Protein AF-0000000079688315 (afdb_homodimer)

Foldseek 3Di:
DDPPPQPPPPDPDDPDPPCRVVCPDQFADEDEPVQVCVQQVNVDPVQFDDQDPQATWGWGAGPVRAIKIKGWGDQVDPQNVVLVCLQSNQQSVDDDPQAWHWRHWYADPVGIIMTITRDADLAFLLCQQAVDDLVSHDAPVLLLQQLLSVLVVLLCQQPVDPHRHAQLADARNQWGQHPVSHTHGHRRHCQAFPPPPDDPPDTDGDYDPLLAALVCVVPVDDDSLSRLLNSLSRLLCSQQSDHQDDPPDPGSLVVQVVCVVVVNNLVSGHPSNVVVDPDDSVRSVLSNVLSNQSNPNDSVSHDGSVVVSVSSPPPPDPNPPPVVVRND/DDPPPQPPPPDPDDDDPPCRVVCPDQFADEDEPVQVCVQQVNVDPVQFDDQDPQATWGWGAGPVRAIKIKGWGDVVDPQNVVLVCLQSNQQSPDDDPQAWHWRHWYADPVGIIMTITHDAVLAFQLCQQAVDDLVSHDAPVLLLQQLLSVLVVLLCQCPVDPDRHAQLADARNQWGQHPVSHTHGHRRHCQAQPPPPDDPPDTDGDYDPLLAALVCVVPVDDDSLSRLLNSLSRLLCSQQSDHQDDPPDHGSLVVQVVCVVVVNNLVSGHPSNVVVDPDDSVRSVLSNVLSNQSNPNDSVSHDGSVVVSVSSPPPPDPNVPPVVVRSD

pLDDT: mean 81.18, std 21.32, range [20.34, 98.88]

Solvent-accessible surface area (backbone atoms only — not comparable to full-atom values): 35180 Å² total; per-residue (Å²): 137,79,77,76,74,75,71,79,71,82,76,85,74,79,92,68,80,75,67,53,69,69,57,70,76,54,49,42,50,75,46,59,46,67,57,52,34,58,23,22,60,66,68,34,78,88,28,54,75,46,51,43,76,57,34,46,26,27,43,26,40,41,95,86,65,48,60,26,29,35,36,41,27,46,54,60,19,32,60,26,51,51,35,48,50,39,32,36,61,47,36,39,72,54,84,50,93,21,39,53,48,52,63,24,30,33,57,45,95,85,58,34,40,32,41,32,28,58,48,45,75,61,38,33,43,36,47,27,59,68,68,49,54,78,88,60,36,64,48,55,61,53,49,53,48,35,52,52,30,45,44,50,35,51,31,38,34,52,62,65,48,96,53,72,46,75,48,58,46,59,41,46,74,29,26,30,17,31,87,84,67,48,29,18,43,46,69,42,36,60,48,37,45,48,61,28,77,37,86,55,90,55,40,29,36,38,42,46,53,60,48,65,36,59,56,34,60,66,68,30,54,79,49,72,52,40,42,35,20,12,46,10,47,36,41,44,25,67,54,30,53,44,64,44,63,44,92,96,48,72,40,41,67,60,50,50,50,54,28,49,76,68,72,40,49,55,74,49,43,24,69,83,46,69,83,68,52,84,70,49,64,67,57,49,35,50,48,49,50,50,13,49,42,26,42,40,76,51,61,88,75,30,67,53,50,67,55,48,49,49,61,69,60,60,55,90,58,92,60,76,67,57,65,59,52,72,76,98,136,80,74,75,75,76,72,81,71,81,74,86,74,80,93,72,83,77,71,54,70,69,58,70,77,50,47,42,51,74,45,61,46,66,56,53,34,57,23,22,60,65,70,33,76,90,29,54,76,44,51,43,79,57,33,46,25,27,45,25,40,42,97,85,64,47,60,26,29,36,35,41,30,47,56,58,20,32,60,28,53,50,34,49,49,40,33,36,63,47,36,38,72,55,83,50,92,20,39,53,49,51,62,24,32,30,57,45,94,85,58,32,40,33,41,32,26,60,47,45,76,62,38,33,44,37,48,27,59,69,67,50,55,79,88,64,35,65,50,53,63,55,48,52,48,34,52,52,30,46,42,51,35,51,31,37,33,52,63,66,45,97,53,74,47,75,48,59,44,59,42,45,74,29,26,31,17,31,87,84,67,48,28,18,44,43,70,41,36,60,49,36,46,48,62,28,78,38,84,54,89,55,41,28,35,36,44,45,52,60,49,66,37,58,57,32,60,65,67,33,53,79,49,71,53,42,42,34,20,12,47,10,48,34,42,44,26,64,52,30,53,42,66,42,63,43,91,97,49,72,39,41,69,58,48,51,50,52,27,48,77,67,73,40,48,53,74,50,45,24,70,83,48,68,81,70,51,82,69,50,64,67,58,47,36,51,48,47,49,49,11,49,44,25,43,38,74,50,60,88,73,30,66,54,49,67,56,50,49,50,61,68,60,56,51,89,56,93,60,76,67,57,65,60,56,71,76,102

Organism: Gossypium tomentosum (NCBI:txid34277)

InterPro domains:
  IPR000719 Protein kinase domain [PF00069] (44-310)
  IPR000719 Protein kinase domain [PS50011] (43-319)
  IPR000719 Protein kinase domain [SM00220] (43-312)
  IPR008271 Serine/threonine-protein kinase, active site [PS00108] (165-177)
  IPR011009 Protein kinase-like domain superfamily [SSF56112] (17-314)
  IPR017441 Protein kinase, ATP binding site [PS00107] (49-72)
  IPR050528 L-type Lectin-Domain Containing Receptor Kinases [PTHR27007] (8-314)

Radius of gyration: 26.97 Å; Cα contacts (8 Å, |Δi|>4): 1183; chains: 2; bounding box: 69×73×56 Å

Nearest PDB structures (foldseek):
  8peh-assembly3_A  TM=8.892E-01  e=2.165E-27  Lotus japonicus
  5lpz-assembly1_A  TM=9.084E-01  e=1.172E-26  Arabidopsis thaliana
  5lpy-assembly1_A  TM=9.080E-01  e=3.416E-26  Arabidopsis thaliana
  3tl8-assembly2_D  TM=8.824E-01  e=3.052E-26  Arabidopsis thaliana
  3ulz-assembly1_A  TM=8.677E-01  e=8.039E-24  Arabidopsis thaliana

Structure (mmCIF, N/CA/C/O backbone):
data_AF-0000000079688315-model_v1
#
loop_
_entity.id
_entity.type
_entity.pdbx_description
1 polymer 'non-specific serine/threonine protein kinase'
#
loop_
_atom_site.group_PDB
_atom_site.id
_atom_site.type_symbol
_atom_site.label_atom_id
_atom_site.label_alt_id
_atom_site.label_comp_id
_atom_site.label_asym_id
_atom_site.label_entity_id
_atom_site.label_seq_id
_atom_site.pdbx_PDB_ins_code
_atom_site.Cartn_x
_atom_site.Cartn_y
_atom_site.Cartn_z
_atom_site.occupancy
_atom_site.B_iso_or_equiv
_atom_site.auth_seq_id
_atom_site.auth_comp_id
_atom_site.auth_asym_id
_atom_site.auth_atom_id
_atom_site.pdbx_PDB_model_num
ATOM 1 N N . MET A 1 1 ? -4.309 7.539 -23.984 1 20.34 1 MET A N 1
ATOM 2 C CA . MET A 1 1 ? -4.891 6.637 -22.984 1 20.34 1 MET A CA 1
ATOM 3 C C . MET A 1 1 ? -6.199 7.203 -22.438 1 20.34 1 MET A C 1
ATOM 5 O O . MET A 1 1 ? -6.195 8.188 -21.703 1 20.34 1 MET A O 1
ATOM 9 N N . TYR A 1 2 ? -7.273 7.105 -23.266 1 23.89 2 TYR A N 1
ATOM 10 C CA . TYR A 1 2 ? -8.617 7.664 -23.344 1 23.89 2 TYR A CA 1
ATOM 11 C C . TYR A 1 2 ? -9.43 7.293 -22.109 1 23.89 2 TYR A C 1
ATOM 13 O O . TYR A 1 2 ? -9.625 6.109 -21.812 1 23.89 2 TYR A O 1
ATOM 21 N N . PHE A 1 3 ? -9.242 8.055 -21.109 1 25.66 3 PHE A N 1
ATOM 22 C CA . PHE A 1 3 ? -10.164 8.016 -19.969 1 25.66 3 PHE A CA 1
ATOM 23 C C . PHE A 1 3 ? -11.609 7.996 -20.453 1 25.66 3 PHE A C 1
ATOM 25 O O . PHE A 1 3 ? -12.102 8.984 -21.016 1 25.66 3 PHE A O 1
ATOM 32 N N . LEU A 1 4 ? -12.094 6.895 -21 1 26.78 4 LEU A N 1
ATOM 33 C CA . LEU A 1 4 ? -13.5 6.73 -21.344 1 26.78 4 LEU A CA 1
ATOM 34 C C . LEU A 1 4 ? -14.398 7.227 -20.219 1 26.78 4 LEU A C 1
ATOM 36 O O . LEU A 1 4 ? -14.352 6.699 -19.094 1 26.78 4 LEU A O 1
ATOM 40 N N . LEU A 1 5 ? -14.617 8.492 -20.172 1 26.92 5 LEU A N 1
ATOM 41 C CA . LEU A 1 5 ? -15.695 9.188 -19.484 1 26.92 5 LEU A CA 1
ATOM 42 C C . LEU A 1 5 ? -17 8.406 -19.609 1 26.92 5 LEU A C 1
ATOM 44 O O . LEU A 1 5 ? -17.609 8.375 -20.672 1 26.92 5 LEU A O 1
ATOM 48 N N . VAL A 1 6 ? -17.031 7.281 -19.078 1 30.03 6 VAL A N 1
ATOM 49 C CA . VAL A 1 6 ? -18.328 6.617 -19 1 30.03 6 VAL A CA 1
ATOM 50 C C . VAL A 1 6 ? -19.344 7.543 -18.344 1 30.03 6 VAL A C 1
ATOM 52 O O . VAL A 1 6 ? -19.25 7.832 -17.141 1 30.03 6 VAL A O 1
ATOM 55 N N . ARG A 1 7 ? -19.734 8.609 -19.016 1 27.75 7 ARG A N 1
ATOM 56 C CA . ARG A 1 7 ? -20.938 9.375 -18.703 1 27.75 7 ARG A CA 1
ATOM 57 C C . ARG A 1 7 ? -22.109 8.445 -18.375 1 27.75 7 ARG A C 1
ATOM 59 O O . ARG A 1 7 ? -22.516 7.633 -19.219 1 27.75 7 ARG A O 1
ATOM 66 N N . PHE A 1 8 ? -22.328 8.203 -17.172 1 29.23 8 PHE A N 1
ATOM 67 C CA . PHE A 1 8 ? -23.562 7.641 -16.641 1 29.23 8 PHE A CA 1
ATOM 68 C C . PHE A 1 8 ? -24.766 8.445 -17.109 1 29.23 8 PHE A C 1
ATOM 70 O O . PHE A 1 8 ? -25.031 9.531 -16.609 1 29.23 8 PHE A O 1
ATOM 77 N N . ARG A 1 9 ? -25.047 8.617 -18.359 1 29.45 9 ARG A N 1
ATOM 78 C CA . ARG A 1 9 ? -26.328 9.219 -18.766 1 29.45 9 ARG A CA 1
ATOM 79 C C . ARG A 1 9 ? -27.5 8.453 -18.156 1 29.45 9 ARG A C 1
ATOM 81 O O . ARG A 1 9 ? -27.719 7.289 -18.484 1 29.45 9 ARG A O 1
ATOM 88 N N . ARG A 1 10 ? -27.969 8.797 -17 1 30.11 10 ARG A N 1
ATOM 89 C CA . ARG A 1 10 ? -29.297 8.461 -16.484 1 30.11 10 ARG A CA 1
ATOM 90 C C . ARG A 1 10 ? -30.375 8.828 -17.5 1 30.11 10 ARG A C 1
ATOM 92 O O . ARG A 1 10 ? -30.719 10 -17.656 1 30.11 10 ARG A O 1
ATOM 99 N N . LYS A 1 11 ? -30.516 8.188 -18.719 1 28.5 11 LYS A N 1
ATOM 100 C CA . LYS A 1 11 ? -31.781 8.406 -19.406 1 28.5 11 LYS A CA 1
ATOM 101 C C . LYS A 1 11 ? -32.969 7.992 -18.547 1 28.5 11 LYS A C 1
ATOM 103 O O . LYS A 1 11 ? -32.906 6.973 -17.859 1 28.5 11 LYS A O 1
ATOM 108 N N . ARG A 1 12 ? -34.094 8.711 -18.406 1 27.62 12 ARG A N 1
ATOM 109 C CA . ARG A 1 12 ? -35.469 8.844 -17.859 1 27.62 12 ARG A CA 1
ATOM 110 C C . ARG A 1 12 ? -36.25 7.574 -18.094 1 27.62 12 ARG A C 1
ATOM 112 O O . ARG A 1 12 ? -37.375 7.422 -17.547 1 27.62 12 ARG A O 1
ATOM 119 N N . ASN A 1 13 ? -36.312 6.883 -19.297 1 28.12 13 ASN A N 1
ATOM 120 C CA . ASN A 1 13 ? -37.531 6.152 -19.578 1 28.12 13 ASN A CA 1
ATOM 121 C C . ASN A 1 13 ? -37.625 4.867 -18.766 1 28.12 13 ASN A C 1
ATOM 123 O O . ASN A 1 13 ? -36.625 4.414 -18.203 1 28.12 13 ASN A O 1
ATOM 127 N N . GLY A 1 14 ? -38.531 3.74 -19.188 1 29.08 14 GLY A N 1
ATOM 128 C CA . GLY A 1 14 ? -39.156 2.57 -18.594 1 29.08 14 GLY A CA 1
ATOM 129 C C . GLY A 1 14 ? -38.188 1.625 -17.938 1 29.08 14 GLY A C 1
ATOM 130 O O . GLY A 1 14 ? -36.969 1.845 -18 1 29.08 14 GLY A O 1
ATOM 131 N N . LYS A 1 15 ? -38.719 0.256 -17.516 1 32.41 15 LYS A N 1
ATOM 132 C CA . LYS A 1 15 ? -38.188 -0.926 -16.828 1 32.41 15 LYS A CA 1
ATOM 133 C C . LYS A 1 15 ? -36.875 -1.407 -17.484 1 32.41 15 LYS A C 1
ATOM 135 O O . LYS A 1 15 ? -36.438 -2.535 -17.25 1 32.41 15 LYS A O 1
ATOM 140 N N . LYS A 1 16 ? -36.5 -1.011 -18.688 1 31.39 16 LYS A N 1
ATOM 141 C CA . LYS A 1 16 ? -35.469 -1.646 -19.484 1 31.39 16 LYS A CA 1
ATOM 142 C C . LYS A 1 16 ? -34.125 -1.678 -18.719 1 31.39 16 LYS A C 1
ATOM 144 O O . LYS A 1 16 ? -33.781 -0.715 -18.031 1 31.39 16 LYS A O 1
ATOM 149 N N . ASP A 1 17 ? -33.5 -2.973 -18.625 1 34.72 17 ASP A N 1
ATOM 150 C CA . ASP A 1 17 ? -32.188 -3.445 -18.188 1 34.72 17 ASP A CA 1
ATOM 151 C C . ASP A 1 17 ? -31.078 -2.459 -18.578 1 34.72 17 ASP A C 1
ATOM 153 O O . ASP A 1 17 ? -30.812 -2.252 -19.75 1 34.72 17 ASP A O 1
ATOM 157 N N . ASP A 1 18 ? -31.031 -1.349 -18.109 1 35.53 18 ASP A N 1
ATOM 158 C CA . ASP A 1 18 ? -30 -0.353 -18.375 1 35.53 18 ASP A CA 1
ATOM 159 C C . ASP A 1 18 ? -28.625 -1.004 -18.469 1 35.53 18 ASP A C 1
ATOM 161 O O . ASP A 1 18 ? -28.062 -1.441 -17.453 1 35.53 18 ASP A O 1
ATOM 165 N N . ILE A 1 19 ? -28.391 -1.818 -19.547 1 39.5 19 ILE A N 1
ATOM 166 C CA . ILE A 1 19 ? -27.062 -2.248 -19.969 1 39.5 19 ILE A CA 1
ATOM 167 C C . ILE A 1 19 ? -26.062 -1.095 -19.828 1 39.5 19 ILE A C 1
ATOM 169 O O . ILE A 1 19 ? -26.219 -0.055 -20.469 1 39.5 19 ILE A O 1
ATOM 173 N N . GLU A 1 20 ? -25.547 -1.007 -18.797 1 40.34 20 GLU A N 1
ATOM 174 C CA . GLU A 1 20 ? -24.484 -0.022 -18.641 1 40.34 20 GLU A CA 1
ATOM 175 C C . GLU A 1 20 ? -23.484 -0.105 -19.797 1 40.34 20 GLU A C 1
ATOM 177 O O . GLU A 1 20 ? -23.312 -1.171 -20.391 1 40.34 20 GLU A O 1
ATOM 182 N N . THR A 1 21 ? -23.297 0.888 -20.547 1 40.53 21 THR A N 1
ATOM 183 C CA . THR A 1 21 ? -22.453 1.051 -21.719 1 40.53 21 THR A CA 1
ATOM 184 C C . THR A 1 21 ? -21.234 0.118 -21.656 1 40.53 21 THR A C 1
ATOM 186 O O . THR A 1 21 ? -20.797 -0.398 -22.672 1 40.53 21 THR A O 1
ATOM 189 N N . TRP A 1 22 ? -20.703 -0.059 -20.594 1 40.09 22 TRP A N 1
ATOM 190 C CA . TRP A 1 22 ? -19.547 -0.942 -20.578 1 40.09 22 TRP A CA 1
ATOM 191 C C . TRP A 1 22 ? -19.938 -2.363 -20.969 1 40.09 22 TRP A C 1
ATOM 193 O O . TRP A 1 22 ? -19.094 -3.137 -21.438 1 40.09 22 TRP A O 1
ATOM 203 N N . GLU A 1 23 ? -21.156 -2.734 -20.844 1 47.44 23 GLU A N 1
ATOM 204 C CA . GLU A 1 23 ? -21.625 -4.066 -21.219 1 47.44 23 GLU A CA 1
ATOM 205 C C . GLU A 1 23 ? -21.484 -4.309 -22.719 1 47.44 23 GLU A C 1
ATOM 207 O O . GLU A 1 23 ? -21.312 -5.445 -23.156 1 47.44 23 GLU A O 1
ATOM 212 N N . LEU A 1 24 ? -21.516 -3.361 -23.484 1 44.25 24 LEU A N 1
ATOM 213 C CA . LEU A 1 24 ? -21.594 -3.543 -24.938 1 44.25 24 LEU A CA 1
ATOM 214 C C . LEU A 1 24 ? -20.219 -3.775 -25.531 1 44.25 24 LEU A C 1
ATOM 216 O O . LEU A 1 24 ? -20.078 -4.531 -26.5 1 44.25 24 LEU A O 1
ATOM 220 N N . GLU A 1 25 ? -19.375 -3.039 -25.234 1 43.59 25 GLU A N 1
ATOM 221 C CA . GLU A 1 25 ? -18.172 -3.039 -26.062 1 43.59 25 GLU A CA 1
ATOM 222 C C . GLU A 1 25 ? -17.234 -4.188 -25.672 1 43.59 25 GLU A C 1
ATOM 224 O O . GLU A 1 25 ? -16.594 -4.793 -26.547 1 43.59 25 GLU A O 1
ATOM 229 N N . TYR A 1 26 ? -16.891 -4.434 -24.5 1 47.53 26 TYR A N 1
ATOM 230 C CA . TYR A 1 26 ? -15.75 -5.262 -24.125 1 47.53 26 TYR A CA 1
ATOM 231 C C . TYR A 1 26 ? -16.203 -6.469 -23.312 1 47.53 26 TYR A C 1
ATOM 233 O O . TYR A 1 26 ? -15.391 -7.113 -22.641 1 47.53 26 TYR A O 1
ATOM 241 N N . TRP A 1 27 ? -17.562 -6.875 -23.391 1 55.81 27 TRP A N 1
ATOM 242 C CA . TRP A 1 27 ? -18.047 -7.75 -22.328 1 55.81 27 TRP A CA 1
ATOM 243 C C . TRP A 1 27 ? -18.172 -9.188 -22.828 1 55.81 27 TRP A C 1
ATOM 245 O O . TRP A 1 27 ? -18.641 -9.438 -23.938 1 55.81 27 TRP A O 1
ATOM 255 N N . PRO A 1 28 ? -17.375 -10.055 -22.125 1 66.12 28 PRO A N 1
ATOM 256 C CA . PRO A 1 28 ? -17.719 -11.461 -22.344 1 66.12 28 PRO A CA 1
ATOM 257 C C . PRO A 1 28 ? -19.234 -11.719 -22.281 1 66.12 28 PRO A C 1
ATOM 259 O O . PRO A 1 28 ? -20 -10.797 -22.016 1 66.12 28 PRO A O 1
ATOM 262 N N . HIS A 1 29 ? -19.641 -12.898 -22.703 1 77.56 29 HIS A N 1
ATOM 263 C CA . HIS A 1 29 ? -21.031 -13.344 -22.734 1 77.56 29 HIS A CA 1
ATOM 264 C C . HIS A 1 29 ? -21.672 -13.266 -21.344 1 77.56 29 HIS A C 1
ATOM 266 O O . HIS A 1 29 ? -21.047 -13.633 -20.344 1 77.56 29 HIS A O 1
ATOM 272 N N . ARG A 1 30 ? -22.75 -12.586 -21.297 1 82.06 30 ARG A N 1
ATOM 273 C CA . ARG A 1 30 ? -23.516 -12.578 -20.062 1 82.06 30 ARG A CA 1
ATOM 274 C C . ARG A 1 30 ? -24.266 -13.891 -19.875 1 82.06 30 ARG A C 1
ATOM 276 O O . ARG A 1 30 ? -24.906 -14.383 -20.812 1 82.06 30 ARG A O 1
ATOM 283 N N . ILE A 1 31 ? -24.188 -14.453 -18.75 1 87.69 31 ILE A N 1
ATOM 284 C CA . ILE A 1 31 ? -24.875 -15.688 -18.391 1 87.69 31 ILE A CA 1
ATOM 285 C C . ILE A 1 31 ? -26.016 -15.391 -17.406 1 87.69 31 ILE A C 1
ATOM 287 O O . ILE A 1 31 ? -25.844 -14.586 -16.484 1 87.69 31 ILE A O 1
ATOM 291 N N . GLY A 1 32 ? -27.141 -15.969 -17.625 1 88.94 32 GLY A N 1
ATOM 292 C CA . GLY A 1 32 ? -28.25 -15.766 -16.703 1 88.94 32 GLY A CA 1
ATOM 293 C C . GLY A 1 32 ? -27.938 -16.188 -15.281 1 88.94 32 GLY A C 1
ATOM 294 O O . GLY A 1 32 ? -27.312 -17.234 -15.062 1 88.94 32 GLY A O 1
ATOM 295 N N . TYR A 1 33 ? -28.438 -15.445 -14.383 1 91.75 33 TYR A N 1
ATOM 296 C CA . TYR A 1 33 ? -28.141 -15.711 -12.984 1 91.75 33 TYR A CA 1
ATOM 297 C C . TYR A 1 33 ? -28.688 -17.078 -12.562 1 91.75 33 TYR A C 1
ATOM 299 O O . TYR A 1 33 ? -28.031 -17.812 -11.812 1 91.75 33 TYR A O 1
ATOM 307 N N . GLN A 1 34 ? -29.828 -17.391 -13.008 1 92.25 34 GLN A N 1
ATOM 308 C CA . GLN A 1 34 ? -30.453 -18.641 -12.641 1 92.25 34 GLN A CA 1
ATOM 309 C C . GLN A 1 34 ? -29.625 -19.844 -13.078 1 92.25 34 GLN A C 1
ATOM 311 O O . GLN A 1 34 ? -29.578 -20.859 -12.391 1 92.25 34 GLN A O 1
ATOM 316 N N . GLU A 1 35 ? -29.062 -19.734 -14.18 1 93.12 35 GLU A N 1
ATOM 317 C CA . GLU A 1 35 ? -28.203 -20.781 -14.672 1 93.12 35 GLU A CA 1
ATOM 318 C C . GLU A 1 35 ? -27 -20.984 -13.758 1 93.12 35 GLU A C 1
ATOM 320 O O . GLU A 1 35 ? -26.625 -22.125 -13.438 1 93.12 35 GLU A O 1
ATOM 325 N N . ILE A 1 36 ? -26.422 -19.891 -13.359 1 94.44 36 ILE A N 1
ATOM 326 C CA . ILE A 1 36 ? -25.266 -19.938 -12.477 1 94.44 36 ILE A CA 1
ATOM 327 C C . ILE A 1 36 ? -25.688 -20.453 -11.102 1 94.44 36 ILE A C 1
ATOM 329 O O . ILE A 1 36 ? -24.984 -21.25 -10.484 1 94.44 36 ILE A O 1
ATOM 333 N N . TYR A 1 37 ? -26.812 -19.953 -10.656 1 94.06 37 TYR A N 1
ATOM 334 C CA . TYR A 1 37 ? -27.375 -20.375 -9.383 1 94.06 37 TYR A CA 1
ATOM 335 C C . TYR A 1 37 ? -27.562 -21.891 -9.352 1 94.06 37 TYR A C 1
ATOM 337 O O . TYR A 1 37 ? -27.172 -22.547 -8.391 1 94.06 37 TYR A O 1
ATOM 345 N N . ALA A 1 38 ? -28.094 -22.406 -10.367 1 94.44 38 ALA A N 1
ATOM 346 C CA . ALA A 1 38 ? -28.297 -23.859 -10.492 1 94.44 38 ALA A CA 1
ATOM 347 C C . ALA A 1 38 ? -26.953 -24.594 -10.602 1 94.44 38 ALA A C 1
ATOM 349 O O . ALA A 1 38 ? -26.75 -25.625 -9.953 1 94.44 38 ALA A O 1
ATOM 350 N N . ALA A 1 39 ? -26.109 -24.062 -11.406 1 95.94 39 ALA A N 1
ATOM 351 C CA . ALA A 1 39 ? -24.812 -24.703 -11.648 1 95.94 39 ALA A CA 1
ATOM 352 C C . ALA A 1 39 ? -24.047 -24.875 -10.352 1 95.94 39 ALA A C 1
ATOM 354 O O . ALA A 1 39 ? -23.297 -25.859 -10.195 1 95.94 39 ALA A O 1
ATOM 355 N N . THR A 1 40 ? -24.188 -23.969 -9.414 1 96 40 THR A N 1
ATOM 356 C CA . THR A 1 40 ? -23.422 -23.969 -8.164 1 96 40 THR A CA 1
ATOM 357 C C . THR A 1 40 ? -24.25 -24.562 -7.027 1 96 40 THR A C 1
ATOM 359 O O . THR A 1 40 ? -23.875 -24.469 -5.859 1 96 40 THR A O 1
ATOM 362 N N . LYS A 1 41 ? -25.422 -25.094 -7.293 1 95.25 41 LYS A N 1
ATOM 363 C CA . LYS A 1 41 ? -26.359 -25.547 -6.273 1 95.25 41 LYS A CA 1
ATOM 364 C C . LYS A 1 41 ? -26.641 -24.453 -5.258 1 95.25 41 LYS A C 1
ATOM 366 O O . LYS A 1 41 ? -26.5 -24.656 -4.051 1 95.25 41 LYS A O 1
ATOM 371 N N . ALA A 1 42 ? -27 -23.297 -5.801 1 94 42 ALA A N 1
ATOM 372 C CA . ALA A 1 42 ? -27.359 -22.109 -5.02 1 94 42 ALA A CA 1
ATOM 373 C C . ALA A 1 42 ? -26.188 -21.641 -4.168 1 94 42 ALA A C 1
ATOM 375 O O . ALA A 1 42 ? -26.344 -21.359 -2.977 1 94 42 ALA A O 1
ATOM 376 N N . PHE A 1 43 ? -25.062 -21.75 -4.82 1 93 43 PHE A N 1
ATOM 377 C CA . PHE A 1 43 ? -23.859 -21.297 -4.141 1 93 43 PHE A CA 1
ATOM 378 C C . PHE A 1 43 ? -23.672 -22.016 -2.811 1 93 43 PHE A C 1
ATOM 380 O O . PHE A 1 43 ? -23.406 -21.391 -1.786 1 93 43 PHE A O 1
ATOM 387 N N . SER A 1 44 ? -23.781 -23.297 -2.854 1 93.75 44 SER A N 1
ATOM 388 C CA . SER A 1 44 ? -23.672 -24.156 -1.677 1 93.75 44 SER A CA 1
ATOM 389 C C . SER A 1 44 ? -22.25 -24.141 -1.125 1 93.75 44 SER A C 1
ATOM 391 O O . SER A 1 44 ? -21.281 -24.141 -1.889 1 93.75 44 SER A O 1
ATOM 393 N N . ASP A 1 45 ? -22.062 -24.281 0.15 1 91.25 45 ASP A N 1
ATOM 394 C CA . ASP A 1 45 ? -20.781 -24.328 0.822 1 91.25 45 ASP A CA 1
ATOM 395 C C . ASP A 1 45 ? -19.953 -25.531 0.356 1 91.25 45 ASP A C 1
ATOM 397 O O . ASP A 1 45 ? -18.734 -25.484 0.314 1 91.25 45 ASP A O 1
ATOM 401 N N . GLU A 1 46 ? -20.625 -26.562 0.012 1 92.94 46 GLU A N 1
ATOM 402 C CA . GLU A 1 46 ? -19.953 -27.781 -0.434 1 92.94 46 GLU A CA 1
ATOM 403 C C . GLU A 1 46 ? -19.203 -27.547 -1.745 1 92.94 46 GLU A C 1
ATOM 405 O O . GLU A 1 46 ? -18.297 -28.297 -2.082 1 92.94 46 GLU A O 1
ATOM 410 N N . ASN A 1 47 ? -19.609 -26.516 -2.428 1 94.19 47 ASN A N 1
ATOM 411 C CA . ASN A 1 47 ? -19.031 -26.266 -3.74 1 94.19 47 ASN A CA 1
ATOM 412 C C . ASN A 1 47 ? -17.953 -25.172 -3.676 1 94.19 47 ASN A C 1
ATOM 414 O O . ASN A 1 47 ? -17.422 -24.766 -4.707 1 94.19 47 ASN A O 1
ATOM 418 N N . VAL A 1 48 ? -17.609 -24.719 -2.504 1 92 48 VAL A N 1
ATOM 419 C CA . VAL A 1 48 ? -16.594 -23.688 -2.363 1 92 48 VAL A CA 1
ATOM 420 C C . VAL A 1 48 ? -15.203 -24.281 -2.637 1 92 48 VAL A C 1
ATOM 422 O O . VAL A 1 48 ? -14.828 -25.297 -2.039 1 92 48 VAL A O 1
ATOM 425 N N . ILE A 1 49 ? -14.531 -23.672 -3.537 1 89.25 49 ILE A N 1
ATOM 426 C CA . ILE A 1 49 ? -13.203 -24.172 -3.881 1 89.25 49 ILE A CA 1
ATOM 427 C C . ILE A 1 49 ? -12.141 -23.141 -3.52 1 89.25 49 ILE A C 1
ATOM 429 O O . ILE A 1 49 ? -10.945 -23.422 -3.598 1 89.25 49 ILE A O 1
ATOM 433 N N . GLY A 1 50 ? -12.531 -21.984 -3.252 1 82.56 50 GLY A N 1
ATOM 434 C CA . GLY A 1 50 ? -11.617 -20.922 -2.848 1 82.56 50 GLY A CA 1
ATOM 435 C C . GLY A 1 50 ? -12.297 -19.781 -2.121 1 82.56 50 GLY A C 1
ATOM 436 O O . GLY A 1 50 ? -13.477 -19.516 -2.354 1 82.56 50 GLY A O 1
ATOM 437 N N . SER A 1 51 ? -11.586 -19.234 -1.133 1 73.44 51 SER A N 1
ATOM 438 C CA . SER A 1 51 ? -12.086 -18.078 -0.394 1 73.44 51 SER A CA 1
ATOM 439 C C . SER A 1 51 ? -11.016 -17 -0.259 1 73.44 51 SER A C 1
ATOM 441 O O . SER A 1 51 ? -9.836 -17.312 -0.096 1 73.44 51 SER A O 1
ATOM 443 N N . GLY A 1 52 ? -11.359 -15.742 -0.737 1 61.44 52 GLY A N 1
ATOM 444 C CA . GLY A 1 52 ? -10.414 -14.648 -0.544 1 61.44 52 GLY A CA 1
ATOM 445 C C . GLY A 1 52 ? -11.094 -13.305 -0.363 1 61.44 52 GLY A C 1
ATOM 446 O O . GLY A 1 52 ? -12.305 -13.234 -0.161 1 61.44 52 GLY A O 1
ATOM 447 N N . GLY A 1 53 ? -10.258 -12.25 -0.194 1 56.69 53 GLY A N 1
ATOM 448 C CA . GLY A 1 53 ? -10.742 -10.891 0.003 1 56.69 53 GLY A CA 1
ATOM 449 C C . GLY A 1 53 ? -11.734 -10.453 -1.056 1 56.69 53 GLY A C 1
ATOM 450 O O . GLY A 1 53 ? -12.516 -9.523 -0.836 1 56.69 53 GLY A O 1
ATOM 451 N N . ASN A 1 54 ? -11.703 -11.219 -2.162 1 61.28 54 ASN A N 1
ATOM 452 C CA . ASN A 1 54 ? -12.555 -10.773 -3.258 1 61.28 54 ASN A CA 1
ATOM 453 C C . ASN A 1 54 ? -13.805 -11.633 -3.383 1 61.28 54 ASN A C 1
ATOM 455 O O . ASN A 1 54 ? -14.57 -11.5 -4.344 1 61.28 54 ASN A O 1
ATOM 459 N N . GLY A 1 55 ? -14.078 -12.508 -2.49 1 70.75 55 GLY A N 1
ATOM 460 C CA . GLY A 1 55 ? -15.281 -13.32 -2.508 1 70.75 55 GLY A CA 1
ATOM 461 C C . GLY A 1 55 ? -15 -14.797 -2.688 1 70.75 55 GLY A C 1
ATOM 462 O O . GLY A 1 55 ? -13.867 -15.195 -2.957 1 70.75 55 GLY A O 1
ATOM 463 N N . ASN A 1 56 ? -15.992 -15.562 -2.576 1 83.25 56 ASN A N 1
ATOM 464 C CA . ASN A 1 56 ? -15.898 -17.016 -2.707 1 83.25 56 ASN A CA 1
ATOM 465 C C . ASN A 1 56 ? -15.93 -17.438 -4.168 1 83.25 56 ASN A C 1
ATOM 467 O O . ASN A 1 56 ? -16.578 -16.812 -4.996 1 83.25 56 ASN A O 1
ATOM 471 N N . VAL A 1 57 ? -15.195 -18.484 -4.375 1 91.38 57 VAL A N 1
ATOM 472 C CA . VAL A 1 57 ? -15.227 -19.125 -5.684 1 91.38 57 VAL A CA 1
ATOM 473 C C . VAL A 1 57 ? -15.883 -20.5 -5.566 1 91.38 57 VAL A C 1
ATOM 475 O O . VAL A 1 57 ? -15.523 -21.297 -4.691 1 91.38 57 VAL A O 1
ATOM 478 N N . TYR A 1 58 ? -16.844 -20.828 -6.449 1 94.56 58 TYR A N 1
ATOM 479 C CA . TYR A 1 58 ? -17.609 -22.078 -6.418 1 94.56 58 TYR A CA 1
ATOM 480 C C . TYR A 1 58 ? -17.344 -22.906 -7.664 1 94.56 58 TYR A C 1
ATOM 482 O O . TYR A 1 58 ? -17.219 -22.375 -8.766 1 94.56 58 TYR A O 1
ATOM 490 N N . LYS A 1 59 ? -17.281 -24.172 -7.359 1 96.56 59 LYS A N 1
ATOM 491 C CA . LYS A 1 59 ? -17.344 -25.078 -8.5 1 96.56 59 LYS A CA 1
ATOM 492 C C . LYS A 1 59 ? -18.781 -25.234 -8.992 1 96.56 59 LYS A C 1
ATOM 494 O O . LYS A 1 59 ? -19.703 -25.344 -8.188 1 96.56 59 LYS A O 1
ATOM 499 N N . GLY A 1 60 ? -18.938 -25.172 -10.258 1 96.25 60 GLY A N 1
ATOM 500 C CA . GLY A 1 60 ? -20.25 -25.375 -10.859 1 96.25 60 GLY A CA 1
ATOM 501 C C . GLY A 1 60 ? -20.219 -26.234 -12.102 1 96.25 60 GLY A C 1
ATOM 502 O O . GLY A 1 60 ? -19.141 -26.5 -12.648 1 96.25 60 GLY A O 1
ATOM 503 N N . VAL A 1 61 ? -21.406 -26.703 -12.422 1 96.25 61 VAL A N 1
ATOM 504 C CA . VAL A 1 61 ? -21.578 -27.438 -13.664 1 96.25 61 VAL A CA 1
ATOM 505 C C . VAL A 1 61 ? -22.719 -26.828 -14.469 1 96.25 61 VAL A C 1
ATOM 507 O O . VAL A 1 61 ? -23.875 -26.828 -14.016 1 96.25 61 VAL A O 1
ATOM 510 N N . LEU A 1 62 ? -22.359 -26.344 -15.594 1 92.62 62 LEU A N 1
ATOM 511 C CA . LEU A 1 62 ? -23.375 -25.766 -16.453 1 92.62 62 LEU A CA 1
ATOM 512 C C . LEU A 1 62 ? -24.25 -26.844 -17.078 1 92.62 62 LEU A C 1
ATOM 514 O O . LEU A 1 62 ? -23.969 -28.031 -16.938 1 92.62 62 LEU A O 1
ATOM 518 N N . LYS A 1 63 ? -25.344 -26.422 -17.688 1 87.81 63 LYS A N 1
ATOM 519 C CA . LYS A 1 63 ? -26.344 -27.328 -18.234 1 87.81 63 LYS A CA 1
ATOM 520 C C . LYS A 1 63 ? -25.719 -28.312 -19.234 1 87.81 63 LYS A C 1
ATOM 522 O O . LYS A 1 63 ? -26.125 -29.469 -19.297 1 87.81 63 LYS A O 1
ATOM 527 N N . GLU A 1 64 ? -24.703 -27.891 -19.906 1 87.88 64 GLU A N 1
ATOM 528 C CA . GLU A 1 64 ? -24.078 -28.734 -20.922 1 87.88 64 GLU A CA 1
ATOM 529 C C . GLU A 1 64 ? -23.016 -29.625 -20.297 1 87.88 64 GLU A C 1
ATOM 531 O O . GLU A 1 64 ? -22.297 -30.328 -21.016 1 87.88 64 GLU A O 1
ATOM 536 N N . GLY A 1 65 ? -22.875 -29.641 -19.031 1 91.31 65 GLY A N 1
ATOM 537 C CA . GLY A 1 65 ? -21.953 -30.547 -18.344 1 91.31 65 GLY A CA 1
ATOM 538 C C . GLY A 1 65 ? -20.578 -29.938 -18.141 1 91.31 65 GLY A C 1
ATOM 539 O O . GLY A 1 65 ? -19.688 -30.578 -17.562 1 91.31 65 GLY A O 1
ATOM 540 N N . GLN A 1 66 ? -20.484 -28.844 -18.625 1 92.75 66 GLN A N 1
ATOM 541 C CA . GLN A 1 66 ? -19.188 -28.188 -18.516 1 92.75 66 GLN A CA 1
ATOM 542 C C . GLN A 1 66 ? -18.938 -27.719 -17.078 1 92.75 66 GLN A C 1
ATOM 544 O O . GLN A 1 66 ? -19.766 -27.031 -16.484 1 92.75 66 GLN A O 1
ATOM 549 N N . GLU A 1 67 ? -17.734 -28.094 -16.578 1 96.44 67 GLU A N 1
ATOM 550 C CA . GLU A 1 67 ? -17.328 -27.625 -15.25 1 96.44 67 GLU A CA 1
ATOM 551 C C . GLU A 1 67 ? -16.781 -26.188 -15.312 1 96.44 67 GLU A C 1
ATOM 553 O O . GLU A 1 67 ? -16.062 -25.844 -16.234 1 96.44 67 GLU A O 1
ATOM 558 N N . VAL A 1 68 ? -17.234 -25.391 -14.297 1 96.56 68 VAL A N 1
ATOM 559 C CA . VAL A 1 68 ? -16.812 -24 -14.281 1 96.56 68 VAL A CA 1
ATOM 560 C C . VAL A 1 68 ? -16.453 -23.578 -12.859 1 96.56 68 VAL A C 1
ATOM 562 O O . VAL A 1 68 ? -16.812 -24.266 -11.891 1 96.56 68 VAL A O 1
ATOM 565 N N . ALA A 1 69 ? -15.68 -22.531 -12.773 1 95.88 69 ALA A N 1
ATOM 566 C CA . ALA A 1 69 ? -15.445 -21.828 -11.516 1 95.88 69 ALA A CA 1
ATOM 567 C C . ALA A 1 69 ? -16.203 -20.5 -11.492 1 95.88 69 ALA A C 1
ATOM 569 O O . ALA A 1 69 ? -16.094 -19.703 -12.43 1 95.88 69 ALA A O 1
ATOM 570 N N . VAL A 1 70 ? -16.922 -20.297 -10.445 1 94.12 70 VAL A N 1
ATOM 571 C CA . VAL A 1 70 ? -17.797 -19.125 -10.328 1 94.12 70 VAL A CA 1
ATOM 572 C C . VAL A 1 70 ? -17.344 -18.266 -9.156 1 94.12 70 VAL A C 1
ATOM 574 O O . VAL A 1 70 ? -17.359 -18.703 -8 1 94.12 70 VAL A O 1
ATOM 577 N N . LYS A 1 71 ? -16.922 -17.016 -9.516 1 89.12 71 LYS A N 1
ATOM 578 C CA . LYS A 1 71 ? -16.484 -16.078 -8.484 1 89.12 71 LYS A CA 1
ATOM 579 C C . LYS A 1 71 ? -17.562 -15.023 -8.203 1 89.12 71 LYS A C 1
ATOM 581 O O . LYS A 1 71 ? -17.953 -14.273 -9.102 1 89.12 71 LYS A O 1
ATOM 586 N N . LYS A 1 72 ? -17.984 -15.062 -6.996 1 86 72 LYS A N 1
ATOM 587 C CA . LYS A 1 72 ? -18.922 -14.031 -6.555 1 86 72 LYS A CA 1
ATOM 588 C C . LYS A 1 72 ? -18.188 -12.828 -5.973 1 86 72 LYS A C 1
ATOM 590 O O . LYS A 1 72 ? -17.453 -12.969 -4.988 1 86 72 LYS A O 1
ATOM 595 N N . ILE A 1 73 ? -18.328 -11.711 -6.699 1 77.25 73 ILE A N 1
ATOM 596 C CA . ILE A 1 73 ? -17.656 -10.508 -6.25 1 77.25 73 ILE A CA 1
ATOM 597 C C . ILE A 1 73 ? -18.516 -9.781 -5.223 1 77.25 73 ILE A C 1
ATOM 599 O O . ILE A 1 73 ? -19.719 -9.609 -5.426 1 77.25 73 ILE A O 1
ATOM 603 N N . SER A 1 74 ? -17.969 -9.656 -4.047 1 62.66 74 SER A N 1
ATOM 604 C CA . SER A 1 74 ? -18.734 -8.984 -2.996 1 62.66 74 SER A CA 1
ATOM 605 C C . SER A 1 74 ? -19.094 -7.559 -3.393 1 62.66 74 SER A C 1
ATOM 607 O O . SER A 1 74 ? -18.25 -6.828 -3.928 1 62.66 74 SER A O 1
ATOM 609 N N . HIS A 1 75 ? -20.359 -7.246 -3.814 1 54 75 HIS A N 1
ATOM 610 C CA . HIS A 1 75 ? -20.938 -5.988 -4.285 1 54 75 HIS A CA 1
ATOM 611 C C . HIS A 1 75 ? -20.484 -4.82 -3.412 1 54 75 HIS A C 1
ATOM 613 O O . HIS A 1 75 ? -20.484 -3.672 -3.859 1 54 75 HIS A O 1
ATOM 619 N N . GLU A 1 76 ? -20.078 -5.289 -2.27 1 50.81 76 GLU A N 1
ATOM 620 C CA . GLU A 1 76 ? -20.016 -4.203 -1.295 1 50.81 76 GLU A CA 1
ATOM 621 C C . GLU A 1 76 ? -18.688 -3.461 -1.397 1 50.81 76 GLU A C 1
ATOM 623 O O . GLU A 1 76 ? -18.531 -2.375 -0.833 1 50.81 76 GLU A O 1
ATOM 628 N N . SER A 1 77 ? -17.797 -4.047 -2.441 1 52.31 77 SER A N 1
ATOM 629 C CA . SER A 1 77 ? -16.516 -3.367 -2.32 1 52.31 77 SER A CA 1
ATOM 630 C C . SER A 1 77 ? -16.094 -2.764 -3.652 1 52.31 77 SER A C 1
ATOM 632 O O . SER A 1 77 ? -16.328 -3.346 -4.711 1 52.31 77 SER A O 1
ATOM 634 N N . GLU A 1 78 ? -15.891 -1.362 -3.766 1 53.69 78 GLU A N 1
ATOM 635 C CA . GLU A 1 78 ? -15.25 -0.747 -4.926 1 53.69 78 GLU A CA 1
ATOM 636 C C . GLU A 1 78 ? -14.117 -1.616 -5.457 1 53.69 78 GLU A C 1
ATOM 638 O O . GLU A 1 78 ? -13.93 -1.729 -6.668 1 53.69 78 GLU A O 1
ATOM 643 N N . HIS A 1 79 ? -13.547 -2.252 -4.52 1 60.81 79 HIS A N 1
ATOM 644 C CA . HIS A 1 79 ? -12.469 -3.141 -4.941 1 60.81 79 HIS A CA 1
ATOM 645 C C . HIS A 1 79 ? -13 -4.27 -5.816 1 60.81 79 HIS A C 1
ATOM 647 O O . HIS A 1 79 ? -12.383 -4.621 -6.828 1 60.81 79 HIS A O 1
ATOM 653 N N . GLY A 1 80 ? -14.148 -4.684 -5.383 1 62.66 80 GLY A N 1
ATOM 654 C CA . GLY A 1 80 ? -14.734 -5.781 -6.137 1 62.66 80 GLY A CA 1
ATOM 655 C C . GLY A 1 80 ? -15.117 -5.395 -7.551 1 62.66 80 GLY A C 1
ATOM 656 O O . GLY A 1 80 ? -14.844 -6.133 -8.5 1 62.66 80 GLY A O 1
ATOM 657 N N . ILE A 1 81 ? -15.648 -4.188 -7.637 1 64.06 81 ILE A N 1
ATOM 658 C CA . ILE A 1 81 ? -16.062 -3.723 -8.953 1 64.06 81 ILE A CA 1
ATOM 659 C C . ILE A 1 81 ? -14.844 -3.5 -9.836 1 64.06 81 ILE A C 1
ATOM 661 O O . ILE A 1 81 ? -14.852 -3.859 -11.016 1 64.06 81 ILE A O 1
ATOM 665 N N . ARG A 1 82 ? -13.922 -2.906 -9.227 1 64.81 82 ARG A N 1
ATOM 666 C CA . ARG A 1 82 ? -12.703 -2.652 -9.984 1 64.81 82 ARG A CA 1
ATOM 667 C C . ARG A 1 82 ? -12.047 -3.959 -10.422 1 64.81 82 ARG A C 1
ATOM 669 O O . ARG A 1 82 ? -11.547 -4.066 -11.547 1 64.81 82 ARG A O 1
ATOM 676 N N . GLU A 1 83 ? -12.062 -4.82 -9.5 1 70 83 GLU A N 1
ATOM 677 C CA . GLU A 1 83 ? -11.547 -6.141 -9.844 1 70 83 GLU A CA 1
ATOM 678 C C . GLU A 1 83 ? -12.336 -6.77 -10.984 1 70 83 GLU A C 1
ATOM 680 O O . GLU A 1 83 ? -11.75 -7.336 -11.914 1 70 83 GLU A O 1
ATOM 685 N N . PHE A 1 84 ? -13.641 -6.637 -10.836 1 71.12 84 PHE A N 1
ATOM 686 C CA . PHE A 1 84 ? -14.531 -7.156 -11.875 1 71.12 84 PHE A CA 1
ATOM 687 C C . PHE A 1 84 ? -14.203 -6.539 -13.227 1 71.12 84 PHE A C 1
ATOM 689 O O . PHE A 1 84 ? -14.023 -7.258 -14.219 1 71.12 84 PHE A O 1
ATOM 696 N N . LEU A 1 85 ? -14.07 -5.305 -13.211 1 67.62 85 LEU A N 1
ATOM 697 C CA . LEU A 1 85 ? -13.812 -4.586 -14.453 1 67.62 85 LEU A CA 1
ATOM 698 C C . LEU A 1 85 ? -12.445 -4.953 -15.031 1 67.62 85 LEU A C 1
ATOM 700 O O . LEU A 1 85 ? -12.305 -5.117 -16.234 1 67.62 85 LEU A O 1
ATOM 704 N N . ALA A 1 86 ? -11.5 -5.082 -14.156 1 69.19 86 ALA A N 1
ATOM 705 C CA . ALA A 1 86 ? -10.164 -5.449 -14.602 1 69.19 86 ALA A CA 1
ATOM 706 C C . ALA A 1 86 ? -10.156 -6.824 -15.273 1 69.19 86 ALA A C 1
ATOM 708 O O . ALA A 1 86 ? -9.539 -7.012 -16.312 1 69.19 86 ALA A O 1
ATOM 709 N N . GLU A 1 87 ? -10.852 -7.715 -14.656 1 76.06 87 GLU A N 1
ATOM 710 C CA . GLU A 1 87 ? -10.914 -9.07 -15.195 1 76.06 87 GLU A CA 1
ATOM 711 C C . GLU A 1 87 ? -11.656 -9.094 -16.531 1 76.06 87 GLU A C 1
ATOM 713 O O . GLU A 1 87 ? -11.18 -9.688 -17.5 1 76.06 87 GLU A O 1
ATOM 718 N N . VAL A 1 88 ? -12.766 -8.43 -16.594 1 73.38 88 VAL A N 1
ATOM 719 C CA . VAL A 1 88 ? -13.594 -8.445 -17.797 1 73.38 88 VAL A CA 1
ATOM 720 C C . VAL A 1 88 ? -12.859 -7.746 -18.938 1 73.38 88 VAL A C 1
ATOM 722 O O . VAL A 1 88 ? -12.859 -8.227 -20.078 1 73.38 88 VAL A O 1
ATOM 725 N N . SER A 1 89 ? -12.211 -6.707 -18.562 1 72 89 SER A N 1
ATOM 726 C CA . SER A 1 89 ? -11.539 -5.93 -19.594 1 72 89 SER A CA 1
ATOM 727 C C . SER A 1 89 ? -10.289 -6.648 -20.109 1 72 89 SER A C 1
ATOM 729 O O . SER A 1 89 ? -9.906 -6.48 -21.266 1 72 89 SER A O 1
ATOM 731 N N . SER A 1 90 ? -9.688 -7.406 -19.203 1 74.62 90 SER A N 1
ATOM 732 C CA . SER A 1 90 ? -8.461 -8.086 -19.609 1 74.62 90 SER A CA 1
ATOM 733 C C . SER A 1 90 ? -8.758 -9.469 -20.172 1 74.62 90 SER A C 1
ATOM 735 O O . SER A 1 90 ? -8.57 -9.711 -21.375 1 74.62 90 SER A O 1
ATOM 737 N N . LEU A 1 91 ? -9.43 -10.273 -19.422 1 75.38 91 LEU A N 1
ATOM 738 C CA . LEU A 1 91 ? -9.633 -11.664 -19.797 1 75.38 91 LEU A CA 1
ATOM 739 C C . LEU A 1 91 ? -10.758 -11.781 -20.828 1 75.38 91 LEU A C 1
ATOM 741 O O . LEU A 1 91 ? -10.867 -12.797 -21.516 1 75.38 91 LEU A O 1
ATOM 745 N N . GLY A 1 92 ? -11.602 -10.75 -20.844 1 72.5 92 GLY A N 1
ATOM 746 C CA . GLY A 1 92 ? -12.68 -10.805 -21.828 1 72.5 92 GLY A CA 1
ATOM 747 C C . GLY A 1 92 ? -12.195 -10.688 -23.25 1 72.5 92 GLY A C 1
ATOM 748 O O . GLY A 1 92 ? -12.836 -11.203 -24.172 1 72.5 92 GLY A O 1
ATOM 749 N N . ARG A 1 93 ? -11.039 -10.133 -23.438 1 71.44 93 ARG A N 1
ATOM 750 C CA . ARG A 1 93 ? -10.562 -9.859 -24.781 1 71.44 93 ARG A CA 1
ATOM 751 C C . ARG A 1 93 ? -9.383 -10.758 -25.141 1 71.44 93 ARG A C 1
ATOM 753 O O . ARG A 1 93 ? -9.078 -10.953 -26.328 1 71.44 93 ARG A O 1
ATOM 760 N N . LEU A 1 94 ? -8.844 -11.305 -24.156 1 80.12 94 LEU A N 1
ATOM 761 C CA . LEU A 1 94 ? -7.59 -12.023 -24.359 1 80.12 94 LEU A CA 1
ATOM 762 C C . LEU A 1 94 ? -7.82 -13.531 -24.375 1 80.12 94 LEU A C 1
ATOM 764 O O . LEU A 1 94 ? -8.586 -14.047 -23.547 1 80.12 94 LEU A O 1
ATOM 768 N N . LYS A 1 95 ? -7.273 -14.125 -25.391 1 83.69 95 LYS A N 1
ATOM 769 C CA . LYS A 1 95 ? -7.277 -15.586 -25.469 1 83.69 95 LYS A CA 1
ATOM 770 C C . LYS A 1 95 ? -5.863 -16.125 -25.625 1 83.69 95 LYS A C 1
ATOM 772 O O . LYS A 1 95 ? -5.164 -15.805 -26.578 1 83.69 95 LYS A O 1
ATOM 777 N N . HIS A 1 96 ? -5.484 -16.859 -24.688 1 91.56 96 HIS A N 1
ATOM 778 C CA . HIS A 1 96 ? -4.168 -17.484 -24.656 1 91.56 96 HIS A CA 1
ATOM 779 C C . HIS A 1 96 ? -4.199 -18.781 -23.859 1 91.56 96 HIS A C 1
ATOM 781 O O . HIS A 1 96 ? -4.91 -18.875 -22.844 1 91.56 96 HIS A O 1
ATOM 787 N N . ARG A 1 97 ? -3.455 -19.688 -24.266 1 94.75 97 ARG A N 1
ATOM 788 C CA . ARG A 1 97 ? -3.475 -21.016 -23.672 1 94.75 97 ARG A CA 1
ATOM 789 C C . ARG A 1 97 ? -3.061 -20.953 -22.203 1 94.75 97 ARG A C 1
ATOM 791 O O . ARG A 1 97 ? -3.43 -21.828 -21.406 1 94.75 97 ARG A O 1
ATOM 798 N N . ASN A 1 98 ? -2.268 -19.969 -21.828 1 96.88 98 ASN A N 1
ATOM 799 C CA . ASN A 1 98 ? -1.771 -19.875 -20.453 1 96.88 98 ASN A CA 1
ATOM 800 C C . ASN A 1 98 ? -2.486 -18.781 -19.672 1 96.88 98 ASN A C 1
ATOM 802 O O . ASN A 1 98 ? -1.974 -18.297 -18.656 1 96.88 98 ASN A O 1
ATOM 806 N N . LEU A 1 99 ? -3.646 -18.344 -20.109 1 94.56 99 LEU A N 1
ATOM 807 C CA . LEU A 1 99 ? -4.578 -17.5 -19.375 1 94.56 99 LEU A CA 1
ATOM 808 C C . LEU A 1 99 ? -5.879 -18.25 -19.078 1 94.56 99 LEU A C 1
ATOM 810 O O . LEU A 1 99 ? -6.395 -18.953 -19.938 1 94.56 99 LEU A O 1
ATOM 814 N N . VAL A 1 100 ? -6.309 -18.094 -17.844 1 95.06 100 VAL A N 1
ATOM 815 C CA . VAL A 1 100 ? -7.586 -18.734 -17.516 1 95.06 100 VAL A CA 1
ATOM 816 C C . VAL A 1 100 ? -8.695 -18.141 -18.391 1 95.06 100 VAL A C 1
ATOM 818 O O . VAL A 1 100 ? -8.773 -16.922 -18.547 1 95.06 100 VAL A O 1
ATOM 821 N N . GLY A 1 101 ? -9.523 -18.984 -18.859 1 91.5 101 GLY A N 1
ATOM 822 C CA . GLY A 1 101 ? -10.586 -18.531 -19.734 1 91.5 101 GLY A CA 1
ATOM 823 C C . GLY A 1 101 ? -11.773 -17.953 -18.984 1 91.5 101 GLY A C 1
ATOM 824 O O . GLY A 1 101 ? -12.281 -18.578 -18.047 1 91.5 101 GLY A O 1
ATOM 825 N N . LEU A 1 102 ? -12.102 -16.703 -19.312 1 89.75 102 LEU A N 1
ATOM 826 C CA . LEU A 1 102 ? -13.336 -16.109 -18.828 1 89.75 102 LEU A CA 1
ATOM 827 C C . LEU A 1 102 ? -14.508 -16.484 -19.734 1 89.75 102 LEU A C 1
ATOM 829 O O . LEU A 1 102 ? -14.555 -16.109 -20.906 1 89.75 102 LEU A O 1
ATOM 833 N N . ARG A 1 103 ? -15.43 -17.188 -19.156 1 88.31 103 ARG A N 1
ATOM 834 C CA . ARG A 1 103 ? -16.547 -17.688 -19.953 1 88.31 103 ARG A CA 1
ATOM 835 C C . ARG A 1 103 ? -17.672 -16.656 -20.016 1 88.31 103 ARG A C 1
ATOM 837 O O . ARG A 1 103 ? -18.406 -16.594 -21.016 1 88.31 103 ARG A O 1
ATOM 844 N N . GLY A 1 104 ? -17.766 -15.977 -18.953 1 86.75 104 GLY A N 1
ATOM 845 C CA . GLY A 1 104 ? -18.828 -14.984 -18.906 1 86.75 104 GLY A CA 1
ATOM 846 C C . GLY A 1 104 ? -18.969 -14.32 -17.562 1 86.75 104 GLY A C 1
ATOM 847 O O . GLY A 1 104 ? -18.094 -14.453 -16.703 1 86.75 104 GLY A O 1
ATOM 848 N N . TRP A 1 105 ? -19.984 -13.508 -17.5 1 86.38 105 TRP A N 1
ATOM 849 C CA . TRP A 1 105 ? -20.297 -12.805 -16.266 1 86.38 105 TRP A CA 1
ATOM 850 C C . TRP A 1 105 ? -21.797 -12.727 -16.031 1 86.38 105 TRP A C 1
ATOM 852 O O . TRP A 1 105 ? -22.594 -13.039 -16.938 1 86.38 105 TRP A O 1
ATOM 862 N N . SER A 1 106 ? -22.109 -12.516 -14.812 1 85.06 106 SER A N 1
ATOM 863 C CA . SER A 1 106 ? -23.516 -12.383 -14.445 1 85.06 106 SER A CA 1
ATOM 864 C C . SER A 1 106 ? -23.719 -11.336 -13.359 1 85.06 106 SER A C 1
ATOM 866 O O . SER A 1 106 ? -22.75 -10.891 -12.742 1 85.06 106 S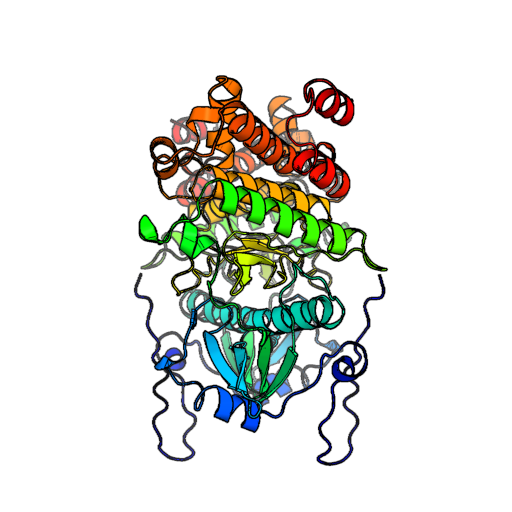ER A O 1
ATOM 868 N N . ARG A 1 107 ? -24.859 -10.875 -13.289 1 78.94 107 ARG A N 1
ATOM 869 C CA . ARG A 1 107 ? -25.281 -9.961 -12.227 1 78.94 107 ARG A CA 1
ATOM 870 C C . ARG A 1 107 ? -26.594 -10.406 -11.617 1 78.94 107 ARG A C 1
ATOM 872 O O . ARG A 1 107 ? -27.531 -10.781 -12.344 1 78.94 107 ARG A O 1
ATOM 879 N N . ASN A 1 108 ? -26.531 -10.445 -10.281 1 78 108 ASN A N 1
ATOM 880 C CA . ASN A 1 108 ? -27.812 -10.805 -9.688 1 78 108 ASN A CA 1
ATOM 881 C C . ASN A 1 108 ? -28.688 -9.57 -9.461 1 78 108 ASN A C 1
ATOM 883 O O . ASN A 1 108 ? -28.297 -8.453 -9.773 1 78 108 ASN A O 1
ATOM 887 N N . ASP A 1 109 ? -29.812 -9.852 -8.891 1 66.5 109 ASP A N 1
ATOM 888 C CA . ASP A 1 109 ? -30.797 -8.789 -8.719 1 66.5 109 ASP A CA 1
ATOM 889 C C . ASP A 1 109 ? -30.328 -7.766 -7.691 1 66.5 109 ASP A C 1
ATOM 891 O O . ASP A 1 109 ? -30.719 -6.598 -7.75 1 66.5 109 ASP A O 1
ATOM 895 N N . LYS A 1 110 ? -29.5 -8.234 -6.855 1 66.94 110 LYS A N 1
ATOM 896 C CA . LYS A 1 110 ? -29.031 -7.344 -5.797 1 66.94 110 LYS A CA 1
ATOM 897 C C . LYS A 1 110 ? -27.797 -6.574 -6.242 1 66.94 110 LYS A C 1
ATOM 899 O O . LYS A 1 110 ? -27.219 -5.812 -5.461 1 66.94 110 LYS A O 1
ATOM 904 N N . GLY A 1 111 ? -27.469 -6.879 -7.457 1 66 111 GLY A N 1
ATOM 905 C CA . GLY A 1 111 ? -26.359 -6.109 -8.023 1 66 111 GLY A CA 1
ATOM 906 C C . GLY A 1 111 ? -25.016 -6.766 -7.824 1 66 111 GLY A C 1
ATOM 907 O O . GLY A 1 111 ? -23.984 -6.211 -8.211 1 66 111 GLY A O 1
ATOM 908 N N . SER A 1 112 ? -25.062 -7.934 -7.289 1 75.31 112 SER A N 1
ATOM 909 C CA . SER A 1 112 ? -23.797 -8.641 -7.094 1 75.31 112 SER A CA 1
ATOM 910 C C . SER A 1 112 ? -23.219 -9.125 -8.422 1 75.31 112 SER A C 1
ATOM 912 O O . SER A 1 112 ? -23.953 -9.633 -9.266 1 75.31 112 SER A O 1
ATOM 914 N N . LEU A 1 113 ? -22 -8.852 -8.625 1 80.31 113 LEU A N 1
ATOM 915 C CA . LEU A 1 113 ? -21.297 -9.227 -9.859 1 80.31 113 LEU A CA 1
ATOM 916 C C . LEU A 1 113 ? -20.656 -10.602 -9.719 1 80.31 113 LEU A C 1
ATOM 918 O O . LEU A 1 113 ? -20.125 -10.938 -8.656 1 80.31 113 LEU A O 1
ATOM 922 N N . ILE A 1 114 ? -20.797 -11.336 -10.789 1 87.69 114 ILE A N 1
ATOM 923 C CA . ILE A 1 114 ? -20.312 -12.711 -10.812 1 87.69 114 ILE A CA 1
ATOM 924 C C . ILE A 1 114 ? -19.453 -12.938 -12.055 1 87.69 114 ILE A C 1
ATOM 926 O O . ILE A 1 114 ? -19.797 -12.492 -13.148 1 87.69 114 ILE A O 1
ATOM 930 N N . LEU A 1 115 ? -18.359 -13.602 -11.82 1 89.5 115 LEU A N 1
ATOM 931 C CA . LEU A 1 115 ? -17.5 -13.992 -12.93 1 89.5 115 LEU A CA 1
ATOM 932 C C . LEU A 1 115 ? -17.469 -15.508 -13.094 1 89.5 115 LEU A C 1
ATOM 934 O O . LEU A 1 115 ? -17.438 -16.25 -12.102 1 89.5 115 LEU A O 1
ATOM 938 N N . VAL A 1 116 ? -17.516 -16.016 -14.336 1 91.62 116 VAL A N 1
ATOM 939 C CA . VAL A 1 116 ? -17.5 -17.438 -14.648 1 91.62 116 VAL A CA 1
ATOM 940 C C . VAL A 1 116 ? -16.25 -17.781 -15.453 1 91.62 116 VAL A C 1
ATOM 942 O O . VAL A 1 116 ? -16.047 -17.234 -16.547 1 91.62 116 VAL A O 1
ATOM 945 N N . TYR A 1 117 ? -15.484 -18.734 -14.875 1 94 117 TYR A N 1
ATOM 946 C CA . TYR A 1 117 ? -14.219 -19.125 -15.492 1 94 117 TYR A CA 1
ATOM 947 C C . TYR A 1 117 ? -14.211 -20.609 -15.844 1 94 117 TYR A C 1
ATOM 949 O O . TYR A 1 117 ? -15.023 -21.375 -15.32 1 94 117 TYR A O 1
ATOM 957 N N . ASP A 1 118 ? -13.297 -20.969 -16.797 1 94.56 118 ASP A N 1
ATOM 958 C CA . ASP A 1 118 ? -12.953 -22.375 -16.906 1 94.56 118 ASP A CA 1
ATOM 959 C C . ASP A 1 118 ? -12.484 -22.953 -15.57 1 94.56 118 ASP A C 1
ATOM 961 O O . ASP A 1 118 ? -11.719 -22.297 -14.852 1 94.56 118 ASP A O 1
ATOM 965 N N . TYR A 1 119 ? -12.992 -24.078 -15.273 1 96.62 119 TYR A N 1
ATOM 966 C CA . TYR A 1 119 ? -12.586 -24.719 -14.039 1 96.62 119 TYR A CA 1
ATOM 967 C C . TYR A 1 119 ? -11.172 -25.281 -14.156 1 96.62 119 TYR A C 1
ATOM 969 O O . TYR A 1 119 ? -10.844 -25.969 -15.125 1 96.62 119 TYR A O 1
ATOM 977 N N . MET A 1 120 ? -10.344 -25 -13.219 1 96.81 120 MET A N 1
ATOM 978 C CA . MET A 1 120 ? -8.977 -25.516 -13.125 1 96.81 120 MET A CA 1
ATOM 979 C C . MET A 1 120 ? -8.883 -26.641 -12.102 1 96.81 120 MET A C 1
ATOM 981 O O . MET A 1 120 ? -8.766 -26.375 -10.898 1 96.81 120 MET A O 1
ATOM 985 N N . GLU A 1 121 ? -8.781 -27.781 -12.523 1 95.25 121 GLU A N 1
ATOM 986 C CA . GLU A 1 121 ? -9.008 -28.984 -11.727 1 95.25 121 GLU A CA 1
ATOM 987 C C . GLU A 1 121 ? -7.922 -29.172 -10.664 1 95.25 121 GLU A C 1
ATOM 989 O O . GLU A 1 121 ? -8.188 -29.672 -9.578 1 95.25 121 GLU A O 1
ATOM 994 N N . ASN A 1 122 ? -6.723 -28.781 -10.984 1 95.31 122 ASN A N 1
ATOM 995 C CA . ASN A 1 122 ? -5.613 -29.094 -10.086 1 95.31 122 ASN A CA 1
ATOM 996 C C . ASN A 1 122 ? -5.289 -27.938 -9.164 1 95.31 122 ASN A C 1
ATOM 998 O O . ASN A 1 122 ? -4.27 -27.953 -8.477 1 95.31 122 ASN A O 1
ATOM 1002 N N . GLY A 1 123 ? -6.113 -26.859 -9.172 1 93.06 123 GLY A N 1
ATOM 1003 C CA . GLY A 1 123 ? -6.031 -25.766 -8.203 1 93.06 123 GLY A CA 1
ATOM 1004 C C . GLY A 1 123 ? -4.871 -24.828 -8.461 1 93.06 123 GLY A C 1
ATOM 1005 O O . GLY A 1 123 ? -4.359 -24.75 -9.578 1 93.06 123 GLY A O 1
ATOM 1006 N N . SER A 1 124 ? -4.539 -24.078 -7.469 1 93.75 124 SER A N 1
ATOM 1007 C CA . SER A 1 124 ? -3.525 -23.031 -7.594 1 93.75 124 SER A CA 1
ATOM 1008 C C . SER A 1 124 ? -2.139 -23.578 -7.25 1 93.75 124 SER A C 1
ATOM 1010 O O . SER A 1 124 ? -2.008 -24.516 -6.477 1 93.75 124 SER A O 1
ATOM 1012 N N . VAL A 1 125 ? -1.185 -22.938 -7.797 1 96.38 125 VAL A N 1
ATOM 1013 C CA . VAL A 1 125 ? 0.205 -23.344 -7.633 1 96.38 125 VAL A CA 1
ATOM 1014 C C . VAL A 1 125 ? 0.618 -23.188 -6.172 1 96.38 125 VAL A C 1
ATOM 1016 O O . VAL A 1 125 ? 1.371 -24.016 -5.645 1 96.38 125 VAL A O 1
ATOM 1019 N N . ASP A 1 126 ? 0.129 -22.141 -5.484 1 93.94 126 ASP A N 1
ATOM 1020 C CA . ASP A 1 126 ? 0.521 -21.953 -4.094 1 93.94 126 ASP A CA 1
ATOM 1021 C C . ASP A 1 126 ? 0.107 -23.141 -3.23 1 93.94 126 ASP A C 1
ATOM 1023 O O . ASP A 1 126 ? 0.848 -23.547 -2.338 1 93.94 126 ASP A O 1
ATOM 1027 N N . LYS A 1 127 ? -0.962 -23.812 -3.561 1 91.75 127 LYS A N 1
ATOM 1028 C CA . LYS A 1 127 ? -1.449 -24.969 -2.805 1 91.75 127 LYS A CA 1
ATOM 1029 C C . LYS A 1 127 ? -0.642 -26.219 -3.129 1 91.75 127 LYS A C 1
ATOM 1031 O O . LYS A 1 127 ? -0.692 -27.203 -2.391 1 91.75 127 LYS A O 1
ATOM 1036 N N . ARG A 1 128 ? 0.078 -26.203 -4.207 1 94.44 128 ARG A N 1
ATOM 1037 C CA . ARG A 1 128 ? 0.87 -27.344 -4.641 1 94.44 128 ARG A CA 1
ATOM 1038 C C . ARG A 1 128 ? 2.34 -27.172 -4.277 1 94.44 128 ARG A C 1
ATOM 1040 O O . ARG A 1 128 ? 3.166 -28.031 -4.559 1 94.44 128 ARG A O 1
ATOM 1047 N N . ILE A 1 129 ? 2.619 -26.031 -3.682 1 94.62 129 ILE A N 1
ATOM 1048 C CA . ILE A 1 129 ? 4 -25.766 -3.295 1 94.62 129 ILE A CA 1
ATOM 1049 C C . ILE A 1 129 ? 4.082 -25.562 -1.782 1 94.62 129 ILE A C 1
ATOM 1051 O O . ILE A 1 129 ? 4.957 -26.125 -1.123 1 94.62 129 ILE A O 1
ATOM 1055 N N . PHE A 1 130 ? 3.16 -24.797 -1.197 1 90.38 130 PHE A N 1
ATOM 1056 C CA . PHE A 1 130 ? 3.297 -24.391 0.195 1 90.38 130 PHE A CA 1
ATOM 1057 C C . PHE A 1 130 ? 2.4 -25.234 1.097 1 90.38 130 PHE A C 1
ATOM 1059 O O . PHE A 1 130 ? 2.797 -25.609 2.201 1 90.38 130 PHE A O 1
ATOM 1066 N N . ASP A 1 131 ? 1.204 -25.438 0.677 1 82.44 131 ASP A N 1
ATOM 1067 C CA . ASP A 1 131 ? 0.166 -26.016 1.528 1 82.44 131 ASP A CA 1
ATOM 1068 C C . ASP A 1 131 ? -0.195 -27.422 1.077 1 82.44 131 ASP A C 1
ATOM 1070 O O . ASP A 1 131 ? -1.367 -27.734 0.849 1 82.44 131 ASP A O 1
ATOM 1074 N N . CYS A 1 132 ? 0.784 -28.219 0.872 1 81.88 132 CYS A N 1
ATOM 1075 C CA . CYS A 1 132 ? 0.459 -29.547 0.368 1 81.88 132 CYS A CA 1
ATOM 1076 C C . CYS A 1 132 ? 1.349 -30.594 1.009 1 81.88 132 CYS A C 1
ATOM 1078 O O . CYS A 1 132 ? 2.383 -30.281 1.594 1 81.88 132 CYS A O 1
ATOM 1080 N N . HIS A 1 133 ? 0.759 -31.75 0.876 1 83.75 133 HIS A N 1
ATOM 1081 C CA . HIS A 1 133 ? 1.565 -32.906 1.223 1 83.75 133 HIS A CA 1
ATOM 1082 C C . HIS A 1 133 ? 2.617 -33.188 0.154 1 83.75 133 HIS A C 1
ATOM 1084 O O . HIS A 1 133 ? 2.445 -32.812 -1.007 1 83.75 133 HIS A O 1
ATOM 1090 N N . GLU A 1 134 ? 3.623 -33.844 0.575 1 81.12 134 GLU A N 1
ATOM 1091 C CA . GLU A 1 134 ? 4.758 -34.125 -0.305 1 81.12 134 GLU A CA 1
ATOM 1092 C C . GLU A 1 134 ? 4.316 -34.844 -1.563 1 81.12 134 GLU A C 1
ATOM 1094 O O . GLU A 1 134 ? 4.848 -34.625 -2.65 1 81.12 134 GLU A O 1
ATOM 1099 N N . ALA A 1 135 ? 3.332 -35.625 -1.436 1 81.38 135 ALA A N 1
ATOM 1100 C CA . ALA A 1 135 ? 2.883 -36.438 -2.562 1 81.38 135 ALA A CA 1
ATOM 1101 C C . ALA A 1 135 ? 2.168 -35.594 -3.605 1 81.38 135 ALA A C 1
ATOM 1103 O O . ALA A 1 135 ? 2.131 -35.938 -4.789 1 81.38 135 ALA A O 1
ATOM 1104 N N . SER A 1 136 ? 1.678 -34.438 -3.213 1 89.62 136 SER A N 1
ATOM 1105 C CA . SER A 1 136 ? 0.92 -33.594 -4.117 1 89.62 136 SER A CA 1
ATOM 1106 C C . SER A 1 136 ? 1.75 -32.406 -4.562 1 89.62 136 SER A C 1
ATOM 1108 O O . SER A 1 136 ? 1.299 -31.594 -5.379 1 89.62 136 SER A O 1
ATOM 1110 N N . MET A 1 137 ? 2.963 -32.406 -4.129 1 93.94 137 MET A N 1
ATOM 1111 C CA . MET A 1 137 ? 3.838 -31.266 -4.422 1 93.94 137 MET A CA 1
ATOM 1112 C C . MET A 1 137 ? 4.336 -31.312 -5.863 1 93.94 137 MET A C 1
ATOM 1114 O O . MET A 1 137 ? 4.602 -32.406 -6.391 1 93.94 137 MET A O 1
ATOM 1118 N N . LEU A 1 138 ? 4.508 -30.219 -6.48 1 96.69 138 LEU A N 1
ATOM 1119 C CA . LEU A 1 138 ? 5.051 -30.156 -7.832 1 96.69 138 LEU A CA 1
ATOM 1120 C C . LEU A 1 138 ? 6.496 -30.625 -7.863 1 96.69 138 LEU A C 1
ATOM 1122 O O . LEU A 1 138 ? 7.301 -30.25 -7.008 1 96.69 138 LEU A O 1
ATOM 1126 N N . SER A 1 139 ? 6.789 -31.484 -8.852 1 95.62 139 SER A N 1
ATOM 1127 C CA . SER A 1 139 ? 8.172 -31.875 -9.109 1 95.62 139 SER A CA 1
ATOM 1128 C C . SER A 1 139 ? 8.969 -30.719 -9.703 1 95.62 139 SER A C 1
ATOM 1130 O O . SER A 1 139 ? 8.406 -29.672 -10.039 1 95.62 139 SER A O 1
ATOM 1132 N N . TRP A 1 140 ? 10.25 -30.906 -9.766 1 96.56 140 TRP A N 1
ATOM 1133 C CA . TRP A 1 140 ? 11.109 -29.891 -10.359 1 96.56 140 TRP A CA 1
ATOM 1134 C C . TRP A 1 140 ? 10.664 -29.562 -11.789 1 96.56 140 TRP A C 1
ATOM 1136 O O . TRP A 1 140 ? 10.484 -28.406 -12.141 1 96.56 140 TRP A O 1
ATOM 1146 N N . ASP A 1 141 ? 10.438 -30.641 -12.531 1 96.12 141 ASP A N 1
ATOM 1147 C CA . ASP A 1 141 ? 10.047 -30.469 -13.93 1 96.12 141 ASP A CA 1
ATOM 1148 C C . ASP A 1 141 ? 8.719 -29.719 -14.039 1 96.12 141 ASP A C 1
ATOM 1150 O O . ASP A 1 141 ? 8.555 -28.859 -14.914 1 96.12 141 ASP A O 1
ATOM 1154 N N . GLU A 1 142 ? 7.836 -30.062 -13.188 1 97 142 GLU A N 1
ATOM 1155 C CA . GLU A 1 142 ? 6.543 -29.375 -13.188 1 97 142 GLU A CA 1
ATOM 1156 C C . GLU A 1 142 ? 6.691 -27.906 -12.812 1 97 142 GLU A C 1
ATOM 1158 O O . GLU A 1 142 ? 6.012 -27.047 -13.367 1 97 142 GLU A O 1
ATOM 1163 N N . ARG A 1 143 ? 7.527 -27.609 -11.875 1 97.94 143 ARG A N 1
ATOM 1164 C CA . ARG A 1 143 ? 7.785 -26.234 -11.469 1 97.94 143 ARG A CA 1
ATOM 1165 C C . ARG A 1 143 ? 8.367 -25.422 -12.617 1 97.94 143 ARG A C 1
ATOM 1167 O O . ARG A 1 143 ? 7.941 -24.297 -12.867 1 97.94 143 ARG A O 1
ATOM 1174 N N . VAL A 1 144 ? 9.32 -26.047 -13.312 1 97.56 144 VAL A N 1
ATOM 1175 C CA . VAL A 1 144 ? 9.93 -25.375 -14.453 1 97.56 144 VAL A CA 1
ATOM 1176 C C . VAL A 1 144 ? 8.875 -25.125 -15.531 1 97.56 144 VAL A C 1
ATOM 1178 O O . VAL A 1 144 ? 8.828 -24.047 -16.125 1 97.56 144 VAL A O 1
ATOM 1181 N N . LYS A 1 145 ? 8.055 -26.094 -15.742 1 97.75 145 LYS A N 1
ATOM 1182 C CA . LYS A 1 145 ? 6.98 -25.953 -16.719 1 97.75 145 LYS A CA 1
ATOM 1183 C C . LYS A 1 145 ? 6.039 -24.812 -16.344 1 97.75 145 LYS A C 1
ATOM 1185 O O . LYS A 1 145 ? 5.641 -24.016 -17.203 1 97.75 145 LYS A O 1
ATOM 1190 N N . VAL A 1 146 ? 5.699 -24.734 -15.094 1 98.44 146 VAL A N 1
ATOM 1191 C CA . VAL A 1 146 ? 4.848 -23.656 -14.594 1 98.44 146 VAL A CA 1
ATOM 1192 C C . VAL A 1 146 ? 5.473 -22.297 -14.93 1 98.44 146 VAL A C 1
ATOM 1194 O O . VAL A 1 146 ? 4.793 -21.406 -15.445 1 98.44 146 VAL A O 1
ATOM 1197 N N . LEU A 1 147 ? 6.707 -22.156 -14.664 1 98.62 147 LEU A N 1
ATOM 1198 C CA . LEU A 1 147 ? 7.398 -20.891 -14.898 1 98.62 147 LEU A CA 1
ATOM 1199 C C . LEU A 1 147 ? 7.398 -20.547 -16.375 1 98.62 147 LEU A C 1
ATOM 1201 O O . LEU A 1 147 ? 7.184 -19.391 -16.75 1 98.62 147 LEU A O 1
ATOM 1205 N N . LYS A 1 148 ? 7.648 -21.516 -17.219 1 98.19 148 LYS A N 1
ATOM 1206 C CA . LYS A 1 148 ? 7.625 -21.297 -18.656 1 98.19 148 LYS A CA 1
ATOM 1207 C C . LYS A 1 148 ? 6.238 -20.859 -19.125 1 98.19 148 LYS A C 1
ATOM 1209 O O . LYS A 1 148 ? 6.102 -19.938 -19.922 1 98.19 148 LYS A O 1
ATOM 1214 N N . ASP A 1 149 ? 5.223 -21.547 -18.656 1 98.56 149 ASP A N 1
ATOM 1215 C CA . ASP A 1 149 ? 3.846 -21.234 -19.016 1 98.56 149 ASP A CA 1
ATOM 1216 C C . ASP A 1 149 ? 3.479 -19.812 -18.609 1 98.56 149 ASP A C 1
ATOM 1218 O O . ASP A 1 149 ? 2.895 -19.062 -19.391 1 98.56 149 ASP A O 1
ATOM 1222 N N . VAL A 1 150 ? 3.855 -19.406 -17.375 1 98.56 150 VAL A N 1
ATOM 1223 C CA . VAL A 1 150 ? 3.535 -18.078 -16.875 1 98.56 150 VAL A CA 1
ATOM 1224 C C . VAL A 1 150 ? 4.297 -17.016 -17.672 1 98.56 150 VAL A C 1
ATOM 1226 O O . VAL A 1 150 ? 3.736 -15.984 -18.031 1 98.56 150 VAL A O 1
ATOM 1229 N N . ALA A 1 151 ? 5.555 -17.312 -17.938 1 98.5 151 ALA A N 1
ATOM 1230 C CA . ALA A 1 151 ? 6.336 -16.391 -18.75 1 98.5 151 ALA A CA 1
ATOM 1231 C C . ALA A 1 151 ? 5.68 -16.172 -20.109 1 98.5 151 ALA A C 1
ATOM 1233 O O . ALA A 1 151 ? 5.613 -15.039 -20.609 1 98.5 151 ALA A O 1
ATOM 1234 N N . SER A 1 152 ? 5.266 -17.219 -20.656 1 97.31 152 SER A N 1
ATOM 1235 C CA . SER A 1 152 ? 4.582 -17.156 -21.953 1 97.31 152 SER A CA 1
ATOM 1236 C C . SER A 1 152 ? 3.328 -16.281 -21.875 1 97.31 152 SER A C 1
ATOM 1238 O O . SER A 1 152 ? 3.08 -15.461 -22.75 1 97.31 152 SER A O 1
ATOM 1240 N N . ALA A 1 153 ? 2.572 -16.469 -20.891 1 97 153 ALA A N 1
ATOM 1241 C CA . ALA A 1 153 ? 1.359 -15.672 -20.688 1 97 153 ALA A CA 1
ATOM 1242 C C . ALA A 1 153 ? 1.685 -14.188 -20.562 1 97 153 ALA A C 1
ATOM 1244 O O . ALA A 1 153 ? 1.042 -13.352 -21.188 1 97 153 ALA A O 1
ATOM 1245 N N . ILE A 1 154 ? 2.66 -13.844 -19.766 1 97.44 154 ILE A N 1
ATOM 1246 C CA . ILE A 1 154 ? 3.014 -12.445 -19.531 1 97.44 154 ILE A CA 1
ATOM 1247 C C . ILE A 1 154 ? 3.543 -11.82 -20.812 1 97.44 154 ILE A C 1
ATOM 1249 O O . ILE A 1 154 ? 3.221 -10.672 -21.141 1 97.44 154 ILE A O 1
ATOM 1253 N N . TRP A 1 155 ? 4.387 -12.617 -21.5 1 96.44 155 TRP A N 1
ATOM 1254 C CA . TRP A 1 155 ? 4.879 -12.133 -22.781 1 96.44 155 TRP A CA 1
ATOM 1255 C C . TRP A 1 155 ? 3.725 -11.781 -23.719 1 96.44 155 TRP A C 1
ATOM 1257 O O . TRP A 1 155 ? 3.732 -10.719 -24.359 1 96.44 155 TRP A O 1
ATOM 1267 N N . TYR A 1 156 ? 2.771 -12.602 -23.828 1 94.12 156 TYR A N 1
ATOM 1268 C CA . TYR A 1 156 ? 1.587 -12.352 -24.641 1 94.12 156 TYR A CA 1
ATOM 1269 C C . TYR A 1 156 ? 0.873 -11.086 -24.188 1 94.12 156 TYR A C 1
ATOM 1271 O O . TYR A 1 156 ? 0.461 -10.273 -25.016 1 94.12 156 TYR A O 1
ATOM 1279 N N . LEU A 1 157 ? 0.694 -10.859 -22.906 1 93.12 157 LEU A N 1
ATOM 1280 C CA . LEU A 1 157 ? 0.035 -9.672 -22.375 1 93.12 157 LEU A CA 1
ATOM 1281 C C . LEU A 1 157 ? 0.787 -8.406 -22.781 1 93.12 157 LEU A C 1
ATOM 1283 O O . LEU A 1 157 ? 0.171 -7.41 -23.156 1 93.12 157 LEU A O 1
ATOM 1287 N N . HIS A 1 158 ? 2.045 -8.492 -22.672 1 94.38 158 HIS A N 1
ATOM 1288 C CA . HIS A 1 158 ? 2.871 -7.305 -22.891 1 94.38 158 HIS A CA 1
ATOM 1289 C C . HIS A 1 158 ? 2.996 -6.973 -24.359 1 94.38 158 HIS A C 1
ATOM 1291 O O . HIS A 1 158 ? 3.104 -5.801 -24.734 1 94.38 158 HIS A O 1
ATOM 1297 N N . GLU A 1 159 ? 3.021 -8.008 -25.172 1 90.75 159 GLU A N 1
ATOM 1298 C CA . GLU A 1 159 ? 3.41 -7.742 -26.562 1 90.75 159 GLU A CA 1
ATOM 1299 C C . GLU A 1 159 ? 2.451 -8.406 -27.547 1 90.75 159 GLU A C 1
ATOM 1301 O O . GLU A 1 159 ? 2.529 -8.18 -28.75 1 90.75 159 GLU A O 1
ATOM 1306 N N . GLY A 1 160 ? 1.688 -9.258 -27.094 1 81.19 160 GLY A N 1
ATOM 1307 C CA . GLY A 1 160 ? 0.89 -10.086 -27.984 1 81.19 160 GLY A CA 1
ATOM 1308 C C . GLY A 1 160 ? -0.412 -9.43 -28.406 1 81.19 160 GLY A C 1
ATOM 1309 O O . GLY A 1 160 ? -1.142 -9.961 -29.234 1 81.19 160 GLY A O 1
ATOM 1310 N N . TRP A 1 161 ? -0.753 -8.336 -27.844 1 75.19 161 TRP A N 1
ATOM 1311 C CA . TRP A 1 161 ? -2.014 -7.66 -28.141 1 75.19 161 TRP A CA 1
ATOM 1312 C C . TRP A 1 161 ? -1.774 -6.207 -28.531 1 75.19 161 TRP A C 1
ATOM 1314 O O . TRP A 1 161 ? -0.633 -5.742 -28.547 1 75.19 161 TRP A O 1
ATOM 1324 N N . GLU A 1 162 ? -2.783 -5.562 -29 1 68 162 GLU A N 1
ATOM 1325 C CA . GLU A 1 162 ? -2.676 -4.199 -29.516 1 68 162 GLU A CA 1
ATOM 1326 C C . GLU A 1 162 ? -2.193 -3.236 -28.422 1 68 162 GLU A C 1
ATOM 1328 O O . GLU A 1 162 ? -1.395 -2.34 -28.703 1 68 162 GLU A O 1
ATOM 1333 N N . ALA A 1 163 ? -2.623 -3.451 -27.297 1 74.12 163 ALA A N 1
ATOM 1334 C CA . ALA A 1 163 ? -2.189 -2.617 -26.172 1 74.12 163 ALA A CA 1
ATOM 1335 C C . ALA A 1 163 ? -1.482 -3.453 -25.109 1 74.12 163 ALA A C 1
ATOM 1337 O O . ALA A 1 163 ? -1.748 -4.648 -24.969 1 74.12 163 ALA A O 1
ATOM 1338 N N . ASN A 1 164 ? -0.404 -2.785 -24.531 1 84.88 164 ASN A N 1
ATOM 1339 C CA . ASN A 1 164 ? 0.207 -3.434 -23.375 1 84.88 164 ASN A CA 1
ATOM 1340 C C . ASN A 1 164 ? -0.807 -3.654 -22.25 1 84.88 164 ASN A C 1
ATOM 1342 O O . ASN A 1 164 ? -1.489 -2.719 -21.828 1 84.88 164 ASN A O 1
ATOM 1346 N N . VAL A 1 165 ? -0.966 -4.871 -21.953 1 87.31 165 VAL A N 1
ATOM 1347 C CA . VAL A 1 165 ? -1.842 -5.215 -20.844 1 87.31 165 VAL A CA 1
ATOM 1348 C C . VAL A 1 165 ? -1.005 -5.648 -19.641 1 87.31 165 VAL A C 1
ATOM 1350 O O . VAL A 1 165 ? -0.111 -6.488 -19.766 1 87.31 165 VAL A O 1
ATOM 1353 N N . LEU A 1 166 ? -1.241 -5 -18.531 1 90.5 166 LEU A N 1
ATOM 1354 C CA . LEU A 1 166 ? -0.547 -5.359 -17.297 1 90.5 166 LEU A CA 1
ATOM 1355 C C . LEU A 1 166 ? -1.396 -6.301 -16.453 1 90.5 166 LEU A C 1
ATOM 1357 O O . LEU A 1 166 ? -2.611 -6.121 -16.344 1 90.5 166 LEU A O 1
ATOM 1361 N N . HIS A 1 167 ? -0.802 -7.344 -15.875 1 92.12 167 HIS A N 1
ATOM 1362 C CA . HIS A 1 167 ? -1.497 -8.219 -14.938 1 92.12 167 HIS A CA 1
ATOM 1363 C C . HIS A 1 167 ? -1.601 -7.574 -13.562 1 92.12 167 HIS A C 1
ATOM 1365 O O . HIS A 1 167 ? -2.676 -7.562 -12.953 1 92.12 167 HIS A O 1
ATOM 1371 N N . ARG A 1 168 ? -0.406 -7.148 -12.984 1 90.19 168 ARG A N 1
ATOM 1372 C CA . ARG A 1 168 ? -0.27 -6.289 -11.812 1 90.19 168 ARG A CA 1
ATOM 1373 C C . ARG A 1 168 ? -0.319 -7.105 -10.523 1 90.19 168 ARG A C 1
ATOM 1375 O O . ARG A 1 168 ? -0.144 -6.559 -9.43 1 90.19 168 ARG A O 1
ATOM 1382 N N . ASP A 1 169 ? -0.489 -8.414 -10.617 1 90.25 169 ASP A N 1
ATOM 1383 C CA . ASP A 1 169 ? -0.564 -9.211 -9.398 1 90.25 169 ASP A CA 1
ATOM 1384 C C . ASP A 1 169 ? -0.115 -10.648 -9.656 1 90.25 169 ASP A C 1
ATOM 1386 O O . ASP A 1 169 ? -0.805 -11.602 -9.281 1 90.25 169 ASP A O 1
ATOM 1390 N N . ILE A 1 170 ? 0.96 -10.828 -10.258 1 95.44 170 ILE A N 1
ATOM 1391 C CA . ILE A 1 170 ? 1.525 -12.133 -10.555 1 95.44 170 ILE A CA 1
ATOM 1392 C C . ILE A 1 170 ? 2.088 -12.758 -9.273 1 95.44 170 ILE A C 1
ATOM 1394 O O . ILE A 1 170 ? 2.986 -12.188 -8.648 1 95.44 170 ILE A O 1
ATOM 1398 N N . LYS A 1 171 ? 1.536 -13.875 -8.875 1 94.56 171 LYS A N 1
ATOM 1399 C CA . LYS A 1 171 ? 1.958 -14.648 -7.711 1 94.56 171 LYS A CA 1
ATOM 1400 C C . LYS A 1 171 ? 1.441 -16.078 -7.785 1 94.56 171 LYS A C 1
ATOM 1402 O O . LYS A 1 171 ? 0.603 -16.406 -8.633 1 94.56 171 LYS A O 1
ATOM 1407 N N . ALA A 1 172 ? 1.928 -16.938 -6.965 1 95.38 172 ALA A N 1
ATOM 1408 C CA . ALA A 1 172 ? 1.651 -18.359 -7.039 1 95.38 172 ALA A CA 1
ATOM 1409 C C . ALA A 1 172 ? 0.16 -18.641 -6.879 1 95.38 172 ALA A C 1
ATOM 1411 O O . ALA A 1 172 ? -0.376 -19.562 -7.504 1 95.38 172 ALA A O 1
ATOM 1412 N N . SER A 1 173 ? -0.546 -17.812 -6.07 1 91.69 173 SER A N 1
ATOM 1413 C CA . SER A 1 173 ? -1.965 -18.047 -5.824 1 91.69 173 SER A CA 1
ATOM 1414 C C . SER A 1 173 ? -2.805 -17.688 -7.047 1 91.69 173 SER A C 1
ATOM 1416 O O . SER A 1 173 ? -3.955 -18.125 -7.16 1 91.69 173 SER A O 1
ATOM 1418 N N . ASN A 1 174 ? -2.184 -16.922 -7.984 1 91.56 174 ASN A N 1
ATOM 1419 C CA . ASN A 1 174 ? -2.904 -16.516 -9.188 1 91.56 174 ASN A CA 1
ATOM 1420 C C . ASN A 1 174 ? -2.5 -17.344 -10.398 1 91.56 174 ASN A C 1
ATOM 1422 O O . ASN A 1 174 ? -2.809 -16.984 -11.531 1 91.56 174 ASN A O 1
ATOM 1426 N N . VAL A 1 175 ? -1.771 -18.359 -10.125 1 97.19 175 VAL A N 1
ATOM 1427 C CA . VAL A 1 175 ? -1.435 -19.344 -11.148 1 97.19 175 VAL A CA 1
ATOM 1428 C C . VAL A 1 175 ? -2.188 -20.656 -10.883 1 97.19 175 VAL A C 1
ATOM 1430 O O . VAL A 1 175 ? -1.958 -21.312 -9.867 1 97.19 175 VAL A O 1
ATOM 1433 N N . LEU A 1 176 ? -3.035 -21 -11.82 1 97.19 176 LEU A N 1
ATOM 1434 C CA . LEU A 1 176 ? -3.857 -22.188 -11.664 1 97.19 176 LEU A CA 1
ATOM 1435 C C . LEU A 1 176 ? -3.41 -23.297 -12.625 1 97.19 176 LEU A C 1
ATOM 1437 O O . LEU A 1 176 ? -2.809 -23 -13.664 1 97.19 176 LEU A O 1
ATOM 1441 N N . LEU A 1 177 ? -3.68 -24.531 -12.203 1 97.88 177 LEU A N 1
ATOM 1442 C CA . LEU A 1 177 ? -3.301 -25.688 -13.008 1 97.88 177 LEU A CA 1
ATOM 1443 C C . LEU A 1 177 ? -4.535 -26.391 -13.547 1 97.88 177 LEU A C 1
ATOM 1445 O O . LEU A 1 177 ? -5.445 -26.734 -12.789 1 97.88 177 LEU 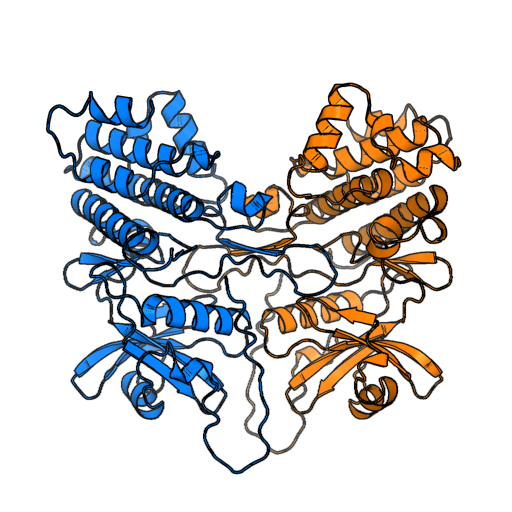A O 1
ATOM 1449 N N . ASP A 1 178 ? -4.504 -26.641 -14.867 1 97 178 ASP A N 1
ATOM 1450 C CA . ASP A 1 178 ? -5.613 -27.391 -15.461 1 97 178 ASP A CA 1
ATOM 1451 C C . ASP A 1 178 ? -5.422 -28.891 -15.281 1 97 178 ASP A C 1
ATOM 1453 O O . ASP A 1 178 ? -4.504 -29.328 -14.586 1 97 178 ASP A O 1
ATOM 1457 N N . LYS A 1 179 ? -6.293 -29.688 -15.898 1 95.5 179 LYS A N 1
ATOM 1458 C CA . LYS A 1 179 ? -6.316 -31.125 -15.727 1 95.5 179 LYS A CA 1
ATOM 1459 C C . LYS A 1 179 ? -5.031 -31.766 -16.25 1 95.5 179 LYS A C 1
ATOM 1461 O O . LYS A 1 179 ? -4.66 -32.875 -15.828 1 95.5 179 LYS A O 1
ATOM 1466 N N . TYR A 1 180 ? -4.328 -31.109 -17.125 1 95.88 180 TYR A N 1
ATOM 1467 C CA . TYR A 1 180 ? -3.102 -31.625 -17.703 1 95.88 180 TYR A CA 1
ATOM 1468 C C . TYR A 1 180 ? -1.876 -30.984 -17.078 1 95.88 180 TYR A C 1
ATOM 1470 O O . TYR A 1 180 ? -0.771 -31.062 -17.609 1 95.88 180 TYR A O 1
ATOM 1478 N N . MET A 1 181 ? -2.043 -30.156 -16.031 1 96.5 181 MET A N 1
ATOM 1479 C CA . MET A 1 181 ? -0.991 -29.516 -15.242 1 96.5 181 MET A CA 1
ATOM 1480 C C . MET A 1 181 ? -0.348 -28.375 -16.016 1 96.5 181 MET A C 1
ATOM 1482 O O . MET A 1 181 ? 0.807 -28.016 -15.758 1 96.5 181 MET A O 1
ATOM 1486 N N . ASN A 1 182 ? -1.134 -27.859 -17 1 97.69 182 ASN A N 1
ATOM 1487 C CA . ASN A 1 182 ? -0.715 -26.609 -17.594 1 97.69 182 ASN A CA 1
ATOM 1488 C C . ASN A 1 182 ? -1.067 -25.422 -16.703 1 97.69 182 ASN A C 1
ATOM 1490 O O . ASN A 1 182 ? -2.164 -25.359 -16.141 1 97.69 182 ASN A O 1
ATOM 1494 N N . ALA A 1 183 ? -0.127 -24.5 -16.609 1 98.56 183 ALA A N 1
ATOM 1495 C CA . ALA A 1 183 ? -0.337 -23.328 -15.766 1 98.56 183 ALA A CA 1
ATOM 1496 C C . ALA A 1 183 ? -1.049 -22.219 -16.531 1 98.56 183 ALA A C 1
ATOM 1498 O O . ALA A 1 183 ? -0.713 -21.938 -17.688 1 98.56 183 ALA A O 1
ATOM 1499 N N . ARG A 1 184 ? -1.996 -21.625 -15.906 1 97.94 184 ARG A N 1
ATOM 1500 C CA . ARG A 1 184 ? -2.748 -20.5 -16.469 1 97.94 184 ARG A CA 1
ATOM 1501 C C . ARG A 1 184 ? -2.865 -19.359 -15.469 1 97.94 184 ARG A C 1
ATOM 1503 O O . ARG A 1 184 ? -3.189 -19.594 -14.297 1 97.94 184 ARG A O 1
ATOM 1510 N N . LEU A 1 185 ? -2.572 -18.172 -15.906 1 96 185 LEU A N 1
ATOM 1511 C CA . LEU A 1 185 ? -2.678 -16.984 -15.062 1 96 185 LEU A CA 1
ATOM 1512 C C . LEU A 1 185 ? -4.133 -16.562 -14.898 1 96 185 LEU A C 1
ATOM 1514 O O . LEU A 1 185 ? -4.91 -16.594 -15.852 1 96 185 LEU A O 1
ATOM 1518 N N . SER A 1 186 ? -4.441 -16.25 -13.68 1 91.19 186 SER A N 1
ATOM 1519 C CA . SER A 1 186 ? -5.777 -15.789 -13.328 1 91.19 186 SER A CA 1
ATOM 1520 C C . SER A 1 186 ? -5.715 -14.523 -12.469 1 91.19 186 SER A C 1
ATOM 1522 O O . SER A 1 186 ? -4.629 -14.062 -12.109 1 91.19 186 SER A O 1
ATOM 1524 N N . ASP A 1 187 ? -6.84 -13.82 -12.258 1 83.88 187 ASP A N 1
ATOM 1525 C CA . ASP A 1 187 ? -7.043 -12.742 -11.305 1 83.88 187 ASP A CA 1
ATOM 1526 C C . ASP A 1 187 ? -6.176 -11.531 -11.656 1 83.88 187 ASP A C 1
ATOM 1528 O O . ASP A 1 187 ? -5.258 -11.18 -10.906 1 83.88 187 ASP A O 1
ATOM 1532 N N . PHE A 1 188 ? -6.52 -10.859 -12.641 1 82.06 188 PHE A N 1
ATOM 1533 C CA . PHE A 1 188 ? -5.82 -9.625 -12.992 1 82.06 188 PHE A CA 1
ATOM 1534 C C . PHE A 1 188 ? -6.004 -8.57 -11.914 1 82.06 188 PHE A C 1
ATOM 1536 O O . PHE A 1 188 ? -7.098 -8.422 -11.359 1 82.06 188 PHE A O 1
ATOM 1543 N N . GLY A 1 189 ? -4.887 -8.133 -11.469 1 71.5 189 GLY A N 1
ATOM 1544 C CA . GLY A 1 189 ? -4.871 -7.309 -10.273 1 71.5 189 GLY A CA 1
ATOM 1545 C C . GLY A 1 189 ? -5.16 -5.844 -10.555 1 71.5 189 GLY A C 1
ATOM 1546 O O . GLY A 1 189 ? -5.266 -5.441 -11.719 1 71.5 189 GLY A O 1
ATOM 1547 N N . LEU A 1 190 ? -5.59 -5.176 -9.531 1 59.38 190 LEU A N 1
ATOM 1548 C CA . LEU A 1 190 ? -5.816 -3.736 -9.492 1 59.38 190 LEU A CA 1
ATOM 1549 C C . LEU A 1 190 ? -4.613 -3.01 -8.898 1 59.38 190 LEU A C 1
ATOM 1551 O O . LEU A 1 190 ? -4.715 -1.839 -8.531 1 59.38 190 LEU A O 1
ATOM 1555 N N . ALA A 1 191 ? -3.494 -3.701 -8.742 1 54.31 191 ALA A N 1
ATOM 1556 C CA . ALA A 1 191 ? -2.473 -2.879 -8.102 1 54.31 191 ALA A CA 1
ATOM 1557 C C . ALA A 1 191 ? -2.443 -1.474 -8.688 1 54.31 191 ALA A C 1
ATOM 1559 O O . ALA A 1 191 ? -1.951 -1.271 -9.805 1 54.31 191 ALA A O 1
ATOM 1560 N N . HIS A 1 192 ? -3.711 -0.769 -8.57 1 55.56 192 HIS A N 1
ATOM 1561 C CA . HIS A 1 192 ? -3.826 0.515 -9.25 1 55.56 192 HIS A CA 1
ATOM 1562 C C . HIS A 1 192 ? -3.584 1.674 -8.289 1 55.56 192 HIS A C 1
ATOM 1564 O O . HIS A 1 192 ? -3.783 1.536 -7.082 1 55.56 192 HIS A O 1
ATOM 1570 N N . THR A 1 193 ? -2.805 2.582 -8.938 1 51.03 193 THR A N 1
ATOM 1571 C CA . THR A 1 193 ? -2.844 3.98 -8.523 1 51.03 193 THR A CA 1
ATOM 1572 C C . THR A 1 193 ? -4.242 4.559 -8.711 1 51.03 193 THR A C 1
ATOM 1574 O O . THR A 1 193 ? -4.863 4.379 -9.758 1 51.03 193 THR A O 1
ATOM 1577 N N . HIS A 1 194 ? -5.094 4.422 -7.664 1 48.44 194 HIS A N 1
ATOM 1578 C CA . HIS A 1 194 ? -6.246 5.293 -7.844 1 48.44 194 HIS A CA 1
ATOM 1579 C C . HIS A 1 194 ? -5.855 6.758 -7.707 1 48.44 194 HIS A C 1
ATOM 1581 O O . HIS A 1 194 ? -5.273 7.16 -6.699 1 48.44 194 HIS A O 1
ATOM 1587 N N . HIS A 1 195 ? -5.574 7.273 -8.945 1 45.16 195 HIS A N 1
ATOM 1588 C CA . HIS A 1 195 ? -5.418 8.719 -8.867 1 45.16 195 HIS A CA 1
ATOM 1589 C C . HIS A 1 195 ? -6.684 9.383 -8.32 1 45.16 195 HIS A C 1
ATOM 1591 O O . HIS A 1 195 ? -7.789 9.07 -8.766 1 45.16 195 HIS A O 1
ATOM 1597 N N . HIS A 1 196 ? -6.738 9.5 -7.094 1 44.75 196 HIS A N 1
ATOM 1598 C CA . HIS A 1 196 ? -7.875 10.328 -6.715 1 44.75 196 HIS A CA 1
ATOM 1599 C C . HIS A 1 196 ? -8.047 11.508 -7.672 1 44.75 196 HIS A C 1
ATOM 1601 O O . HIS A 1 196 ? -7.062 12.102 -8.109 1 44.75 196 HIS A O 1
ATOM 1607 N N . SER A 1 197 ? -9.117 11.32 -8.523 1 38.31 197 SER A N 1
ATOM 1608 C CA . SER A 1 197 ? -9.461 12.438 -9.391 1 38.31 197 SER A CA 1
ATOM 1609 C C . SER A 1 197 ? -8.961 13.766 -8.82 1 38.31 197 SER A C 1
ATOM 1611 O O . SER A 1 197 ? -8.734 14.719 -9.57 1 38.31 197 SER A O 1
ATOM 1613 N N . GLY A 1 198 ? -9.805 14.195 -7.773 1 37.56 198 GLY A N 1
ATOM 1614 C CA . GLY A 1 198 ? -9.766 15.625 -7.52 1 37.56 198 GLY A CA 1
ATOM 1615 C C . GLY A 1 198 ? -8.359 16.156 -7.281 1 37.56 198 GLY A C 1
ATOM 1616 O O . GLY A 1 198 ? -7.383 15.422 -7.445 1 37.56 198 GLY A O 1
ATOM 1617 N N . LEU A 1 199 ? -8.391 17.438 -6.871 1 39.28 199 LEU A N 1
ATOM 1618 C CA . LEU A 1 199 ? -7.324 18.391 -6.59 1 39.28 199 LEU A CA 1
ATOM 1619 C C . LEU A 1 199 ? -6.254 17.75 -5.707 1 39.28 199 LEU A C 1
ATOM 1621 O O . LEU A 1 199 ? -5.199 18.344 -5.477 1 39.28 199 LEU A O 1
ATOM 1625 N N . ALA A 1 200 ? -6.668 16.844 -4.812 1 49.94 200 ALA A N 1
ATOM 1626 C CA . ALA A 1 200 ? -5.562 16.516 -3.918 1 49.94 200 ALA A CA 1
ATOM 1627 C C . ALA A 1 200 ? -4.598 15.539 -4.582 1 49.94 200 ALA A C 1
ATOM 1629 O O . ALA A 1 200 ? -5.02 14.539 -5.164 1 49.94 200 ALA A O 1
ATOM 1630 N N . SER A 1 201 ? -3.365 15.945 -4.977 1 59.16 201 SER A N 1
ATOM 1631 C CA . SER A 1 201 ? -2.098 15.547 -5.578 1 59.16 201 SER A CA 1
ATOM 1632 C C . SER A 1 201 ? -1.588 14.242 -4.977 1 59.16 201 SER A C 1
ATOM 1634 O O . SER A 1 201 ? -0.418 13.891 -5.145 1 59.16 201 SER A O 1
ATOM 1636 N N . THR A 1 202 ? -2.508 13.523 -4.258 1 69.06 202 THR A N 1
ATOM 1637 C CA . THR A 1 202 ? -1.844 12.375 -3.656 1 69.06 202 THR A CA 1
ATOM 1638 C C . THR A 1 202 ? -2.24 11.086 -4.371 1 69.06 202 THR A C 1
ATOM 1640 O O . THR A 1 202 ? -3.381 10.945 -4.816 1 69.06 202 THR A O 1
ATOM 1643 N N . THR A 1 203 ? -1.336 10.219 -4.617 1 75.44 203 THR A N 1
ATOM 1644 C CA . THR A 1 203 ? -1.51 8.93 -5.27 1 75.44 203 THR A CA 1
ATOM 1645 C C . THR A 1 203 ? -1.584 7.809 -4.238 1 75.44 203 THR A C 1
ATOM 1647 O O . THR A 1 203 ? -0.797 7.777 -3.291 1 75.44 203 THR A O 1
ATOM 1650 N N . ARG A 1 204 ? -2.652 7.02 -4.344 1 79.06 204 ARG A N 1
ATOM 1651 C CA . ARG A 1 204 ? -2.783 5.844 -3.49 1 79.06 204 ARG A CA 1
ATOM 1652 C C . ARG A 1 204 ? -2.295 4.59 -4.207 1 79.06 204 ARG A C 1
ATOM 1654 O O . ARG A 1 204 ? -2.475 4.449 -5.418 1 79.06 204 ARG A O 1
ATOM 1661 N N . VAL A 1 205 ? -1.807 3.654 -3.432 1 81.81 205 VAL A N 1
ATOM 1662 C CA . VAL A 1 205 ? -1.346 2.385 -3.984 1 81.81 205 VAL A CA 1
ATOM 1663 C C . VAL A 1 205 ? -1.992 1.226 -3.227 1 81.81 205 VAL A C 1
ATOM 1665 O O . VAL A 1 205 ? -2.211 1.312 -2.016 1 81.81 205 VAL A O 1
ATOM 1668 N N . VAL A 1 206 ? -2.385 0.223 -3.961 1 79.88 206 VAL A N 1
ATOM 1669 C CA . VAL A 1 206 ? -2.859 -1.05 -3.43 1 79.88 206 VAL A CA 1
ATOM 1670 C C . VAL A 1 206 ? -2.016 -2.191 -3.99 1 79.88 206 VAL A C 1
ATOM 1672 O O . VAL A 1 206 ? -1.756 -2.248 -5.195 1 79.88 206 VAL A O 1
ATOM 1675 N N . GLY A 1 207 ? -1.551 -3.059 -3.115 1 83.5 207 GLY A N 1
ATOM 1676 C CA . GLY A 1 207 ? -0.749 -4.176 -3.59 1 83.5 207 GLY A CA 1
ATOM 1677 C C . GLY A 1 207 ? -0.574 -5.27 -2.553 1 83.5 207 GLY A C 1
ATOM 1678 O O . GLY A 1 207 ? -0.961 -5.102 -1.394 1 83.5 207 GLY A O 1
ATOM 1679 N N . THR A 1 208 ? -0.053 -6.402 -3.037 1 87.75 208 THR A N 1
ATOM 1680 C CA . THR A 1 208 ? 0.224 -7.535 -2.158 1 87.75 208 THR A CA 1
ATOM 1681 C C . THR A 1 208 ? 1.639 -7.445 -1.592 1 87.75 208 THR A C 1
ATOM 1683 O O . THR A 1 208 ? 2.607 -7.332 -2.346 1 87.75 208 THR A O 1
ATOM 1686 N N . ILE A 1 209 ? 1.749 -7.586 -0.298 1 88.69 209 ILE A N 1
ATOM 1687 C CA . ILE A 1 209 ? 3.033 -7.492 0.387 1 88.69 209 ILE A CA 1
ATOM 1688 C C . ILE A 1 209 ? 3.961 -8.602 -0.103 1 88.69 209 ILE A C 1
ATOM 1690 O O . ILE A 1 209 ? 3.543 -9.758 -0.241 1 88.69 209 ILE A O 1
ATOM 1694 N N . GLY A 1 210 ? 5.184 -8.258 -0.386 1 91.44 210 GLY A N 1
ATOM 1695 C CA . GLY A 1 210 ? 6.176 -9.211 -0.849 1 91.44 210 GLY A CA 1
ATOM 1696 C C . GLY A 1 210 ? 6.289 -9.273 -2.361 1 91.44 210 GLY A C 1
ATOM 1697 O O . GLY A 1 210 ? 7.258 -9.812 -2.896 1 91.44 210 GLY A O 1
ATOM 1698 N N . TYR A 1 211 ? 5.305 -8.664 -3.043 1 93.56 211 TYR A N 1
ATOM 1699 C CA . TYR A 1 211 ? 5.281 -8.758 -4.5 1 93.56 211 TYR A CA 1
ATOM 1700 C C . TYR A 1 211 ? 5.348 -7.379 -5.137 1 93.56 211 TYR A C 1
ATOM 1702 O O . TYR A 1 211 ? 5.461 -7.258 -6.359 1 93.56 211 TYR A O 1
ATOM 1710 N N . MET A 1 212 ? 5.285 -6.328 -4.332 1 92.12 212 MET A N 1
ATOM 1711 C CA . MET A 1 212 ? 5.23 -4.973 -4.883 1 92.12 212 MET A CA 1
ATOM 1712 C C . MET A 1 212 ? 6.613 -4.504 -5.309 1 92.12 212 MET A C 1
ATOM 1714 O O . MET A 1 212 ? 7.547 -4.496 -4.508 1 92.12 212 MET A O 1
ATOM 1718 N N . ALA A 1 213 ? 6.684 -4.082 -6.535 1 94.62 213 ALA A N 1
ATOM 1719 C CA . ALA A 1 213 ? 7.941 -3.57 -7.074 1 94.62 213 ALA A CA 1
ATOM 1720 C C . ALA A 1 213 ? 8.305 -2.229 -6.445 1 94.62 213 ALA A C 1
ATOM 1722 O O . ALA A 1 213 ? 7.422 -1.41 -6.164 1 94.62 213 ALA A O 1
ATOM 1723 N N . PRO A 1 214 ? 9.633 -1.984 -6.328 1 92.12 214 PRO A N 1
ATOM 1724 C CA . PRO A 1 214 ? 10.078 -0.731 -5.715 1 92.12 214 PRO A CA 1
ATOM 1725 C C . PRO A 1 214 ? 9.531 0.503 -6.43 1 92.12 214 PRO A C 1
ATOM 1727 O O . PRO A 1 214 ? 9.117 1.468 -5.781 1 92.12 214 PRO A O 1
ATOM 1730 N N . GLU A 1 215 ? 9.5 0.513 -7.75 1 90.81 215 GLU A N 1
ATOM 1731 C CA . GLU A 1 215 ? 9.047 1.69 -8.477 1 90.81 215 GLU A CA 1
ATOM 1732 C C . GLU A 1 215 ? 7.551 1.922 -8.273 1 90.81 215 GLU A C 1
ATOM 1734 O O . GLU A 1 215 ? 7.082 3.061 -8.32 1 90.81 215 GLU A O 1
ATOM 1739 N N . LEU A 1 216 ? 6.805 0.856 -8.078 1 90.31 216 LEU A N 1
ATOM 1740 C CA . LEU A 1 216 ? 5.379 0.998 -7.797 1 90.31 216 LEU A CA 1
ATOM 1741 C C . LEU A 1 216 ? 5.156 1.713 -6.469 1 90.31 216 LEU A C 1
ATOM 1743 O O . LEU A 1 216 ? 4.312 2.605 -6.371 1 90.31 216 LEU A O 1
ATOM 1747 N N . ILE A 1 217 ? 5.891 1.353 -5.523 1 87 217 ILE A N 1
ATOM 1748 C CA . ILE A 1 217 ? 5.801 1.93 -4.188 1 87 217 ILE A CA 1
ATOM 1749 C C . ILE A 1 217 ? 6.211 3.4 -4.23 1 87 217 ILE A C 1
ATOM 1751 O O . ILE A 1 217 ? 5.637 4.234 -3.525 1 87 217 ILE A O 1
ATOM 1755 N N . LYS A 1 218 ? 7.16 3.658 -5.059 1 84.56 218 LYS A N 1
ATOM 1756 C CA . LYS A 1 218 ? 7.738 4.996 -5.102 1 84.56 218 LYS A CA 1
ATOM 1757 C C . LYS A 1 218 ? 6.867 5.945 -5.922 1 84.56 218 LYS A C 1
ATOM 1759 O O . LYS A 1 218 ? 6.742 7.125 -5.586 1 84.56 218 LYS A O 1
ATOM 1764 N N . THR A 1 219 ? 6.285 5.41 -6.945 1 82.19 219 THR A N 1
ATOM 1765 C CA . THR A 1 219 ? 5.648 6.316 -7.898 1 82.19 219 THR A CA 1
ATOM 1766 C C . THR A 1 219 ? 4.145 6.055 -7.969 1 82.19 219 THR A C 1
ATOM 1768 O O . THR A 1 219 ? 3.387 6.887 -8.469 1 82.19 219 THR A O 1
ATOM 1771 N N . GLY A 1 220 ? 3.791 4.879 -7.637 1 81.25 220 GLY A N 1
ATOM 1772 C CA . GLY A 1 220 ? 2.4 4.484 -7.777 1 81.25 220 GLY A CA 1
ATOM 1773 C C . GLY A 1 220 ? 2.037 4.062 -9.188 1 81.25 220 GLY A C 1
ATOM 1774 O O . GLY A 1 220 ? 0.869 3.807 -9.484 1 81.25 220 GLY A O 1
ATOM 1775 N N . ARG A 1 221 ? 3.02 3.977 -10.055 1 83.19 221 ARG A N 1
ATOM 1776 C CA . ARG A 1 221 ? 2.756 3.652 -11.453 1 83.19 221 ARG A CA 1
ATOM 1777 C C . ARG A 1 221 ? 3.293 2.27 -11.805 1 83.19 221 ARG A C 1
ATOM 1779 O O . ARG A 1 221 ? 4.461 1.968 -11.547 1 83.19 221 ARG A O 1
ATOM 1786 N N . ALA A 1 222 ? 2.342 1.521 -12.367 1 88.94 222 ALA A N 1
ATOM 1787 C CA . ALA A 1 222 ? 2.74 0.189 -12.812 1 88.94 222 ALA A CA 1
ATOM 1788 C C . ALA A 1 222 ? 3.178 0.211 -14.273 1 88.94 222 ALA A C 1
ATOM 1790 O O . ALA A 1 222 ? 2.736 1.064 -15.047 1 88.94 222 ALA A O 1
ATOM 1791 N N . SER A 1 223 ? 4.059 -0.631 -14.656 1 92.19 223 SER A N 1
ATOM 1792 C CA . SER A 1 223 ? 4.539 -0.846 -16.016 1 92.19 223 SER A CA 1
ATOM 1793 C C . SER A 1 223 ? 4.766 -2.328 -16.297 1 92.19 223 SER A C 1
ATOM 1795 O O . SER A 1 223 ? 4.508 -3.174 -15.438 1 92.19 223 SER A O 1
ATOM 1797 N N . THR A 1 224 ? 5.18 -2.592 -17.516 1 95.5 224 THR A N 1
ATOM 1798 C CA . THR A 1 224 ? 5.523 -3.969 -17.844 1 95.5 224 THR A CA 1
ATOM 1799 C C . THR A 1 224 ? 6.637 -4.488 -16.953 1 95.5 224 THR A C 1
ATOM 1801 O O . THR A 1 224 ? 6.664 -5.676 -16.609 1 95.5 224 THR A O 1
ATOM 1804 N N . GLN A 1 225 ? 7.477 -3.582 -16.547 1 97.25 225 GLN A N 1
ATOM 1805 C CA . GLN A 1 225 ? 8.594 -3.969 -15.688 1 97.25 225 GLN A CA 1
ATOM 1806 C C . GLN A 1 225 ? 8.109 -4.352 -14.289 1 97.25 225 GLN A C 1
ATOM 1808 O O . GLN A 1 225 ? 8.766 -5.125 -13.594 1 97.25 225 GLN A O 1
ATOM 1813 N N . THR A 1 226 ? 6.988 -3.791 -13.867 1 96 226 THR A N 1
ATOM 1814 C CA . THR A 1 226 ? 6.383 -4.191 -12.602 1 96 226 THR A CA 1
ATOM 1815 C C . THR A 1 226 ? 5.953 -5.656 -12.648 1 96 226 THR A C 1
ATOM 1817 O O . THR A 1 226 ? 6.188 -6.402 -11.695 1 96 226 THR A O 1
ATOM 1820 N N . ASP A 1 227 ? 5.395 -6.078 -13.812 1 96.94 227 ASP A N 1
ATOM 1821 C CA . ASP A 1 227 ? 5.027 -7.48 -14.008 1 96.94 227 ASP A CA 1
ATOM 1822 C C . ASP A 1 227 ? 6.262 -8.375 -14 1 96.94 227 ASP A C 1
ATOM 1824 O O . ASP A 1 227 ? 6.23 -9.484 -13.453 1 96.94 227 ASP A O 1
ATOM 1828 N N . VAL A 1 228 ? 7.297 -7.867 -14.578 1 98.62 228 VAL A N 1
ATOM 1829 C CA . VAL A 1 228 ? 8.539 -8.633 -14.625 1 98.62 228 VAL A CA 1
ATOM 1830 C C . VAL A 1 228 ? 9.07 -8.844 -13.203 1 98.62 228 VAL A C 1
ATOM 1832 O O . VAL A 1 228 ? 9.539 -9.93 -12.867 1 98.62 228 VAL A O 1
ATOM 1835 N N . PHE A 1 229 ? 8.992 -7.809 -12.422 1 98.44 229 PHE A N 1
ATOM 1836 C CA . PHE A 1 229 ? 9.391 -7.934 -11.023 1 98.44 229 PHE A CA 1
ATOM 1837 C C . PHE A 1 229 ? 8.594 -9.039 -10.336 1 98.44 229 PHE A C 1
ATOM 1839 O O . PHE A 1 229 ? 9.18 -9.898 -9.672 1 98.44 229 PHE A O 1
ATOM 1846 N N . CYS A 1 230 ? 7.332 -9.039 -10.477 1 97.69 230 CYS A N 1
ATOM 1847 C CA . CYS A 1 230 ? 6.465 -10.031 -9.852 1 97.69 230 CYS A CA 1
ATOM 1848 C C . CYS A 1 230 ? 6.801 -11.438 -10.344 1 97.69 230 CYS A C 1
ATOM 1850 O O . CYS A 1 230 ? 6.77 -12.391 -9.57 1 97.69 230 CYS A O 1
ATOM 1852 N N . PHE A 1 231 ? 7.066 -11.531 -11.648 1 98.75 231 PHE A N 1
ATOM 1853 C CA . PHE A 1 231 ? 7.492 -12.82 -12.188 1 98.75 231 PHE A CA 1
ATOM 1854 C C . PHE A 1 231 ? 8.766 -13.297 -11.5 1 98.75 231 PHE A C 1
ATOM 1856 O O . PHE A 1 231 ? 8.914 -14.484 -11.195 1 98.75 231 PHE A O 1
ATOM 1863 N N . GLY A 1 232 ? 9.719 -12.383 -11.336 1 98.88 232 GLY A N 1
ATOM 1864 C CA . GLY A 1 232 ? 10.938 -12.727 -10.617 1 98.88 232 GLY A CA 1
ATOM 1865 C C . GLY A 1 232 ? 10.672 -13.281 -9.227 1 98.88 232 GLY A C 1
ATOM 1866 O O . GLY A 1 232 ? 11.266 -14.281 -8.828 1 98.88 232 GLY A O 1
ATOM 1867 N N . VAL A 1 233 ? 9.773 -12.609 -8.508 1 98.31 233 VAL A N 1
ATOM 1868 C CA . VAL A 1 233 ? 9.398 -13.078 -7.176 1 98.31 233 VAL A CA 1
ATOM 1869 C C . VAL A 1 233 ? 8.781 -14.477 -7.277 1 98.31 233 VAL A C 1
ATOM 1871 O O . VAL A 1 233 ? 9.078 -15.352 -6.465 1 98.31 233 VAL A O 1
ATOM 1874 N N . LEU A 1 234 ? 7.938 -14.68 -8.266 1 98.56 234 LEU A N 1
ATOM 1875 C CA . LEU A 1 234 ? 7.312 -15.984 -8.5 1 98.56 234 LEU A CA 1
ATOM 1876 C C . LEU A 1 234 ? 8.367 -17.062 -8.719 1 98.56 234 LEU A C 1
ATOM 1878 O O . LEU A 1 234 ? 8.258 -18.156 -8.172 1 98.56 234 LEU A O 1
ATOM 1882 N N . VAL A 1 235 ? 9.383 -16.75 -9.523 1 98.75 235 VAL A N 1
ATOM 1883 C CA . VAL A 1 235 ? 10.461 -17.688 -9.781 1 98.75 235 VAL A CA 1
ATOM 1884 C C . VAL A 1 235 ? 11.109 -18.109 -8.453 1 98.75 235 VAL A C 1
ATOM 1886 O O . VAL A 1 235 ? 11.281 -19.297 -8.18 1 98.75 235 VAL A O 1
ATOM 1889 N N . LEU A 1 236 ? 11.43 -17.141 -7.652 1 98.56 236 LEU A N 1
ATOM 1890 C CA . LEU A 1 236 ? 12.086 -17.406 -6.375 1 98.56 236 LEU A CA 1
ATOM 1891 C C . LEU A 1 236 ? 11.18 -18.234 -5.465 1 98.56 236 LEU A C 1
ATOM 1893 O O . LEU A 1 236 ? 11.641 -19.188 -4.832 1 98.56 236 LEU A O 1
ATOM 1897 N N . GLU A 1 237 ? 9.93 -17.859 -5.465 1 97 237 GLU A N 1
ATOM 1898 C CA . GLU A 1 237 ? 8.945 -18.609 -4.672 1 97 237 GLU A CA 1
ATOM 1899 C C . GLU A 1 237 ? 8.898 -20.078 -5.086 1 97 237 GLU A C 1
ATOM 1901 O O . GLU A 1 237 ? 8.914 -20.953 -4.234 1 97 237 GLU A O 1
ATOM 1906 N N . ILE A 1 238 ? 8.797 -20.312 -6.316 1 97.75 238 ILE A N 1
ATOM 1907 C CA . ILE A 1 238 ? 8.57 -21.656 -6.867 1 97.75 238 ILE A CA 1
ATOM 1908 C C . ILE A 1 238 ? 9.828 -22.5 -6.684 1 97.75 238 ILE A C 1
ATOM 1910 O O . ILE A 1 238 ? 9.742 -23.672 -6.309 1 97.75 238 ILE A O 1
ATOM 1914 N N . VAL A 1 239 ? 10.992 -21.938 -6.887 1 98.19 239 VAL A N 1
ATOM 1915 C CA . VAL A 1 239 ? 12.242 -22.688 -6.793 1 98.19 239 VAL A CA 1
ATOM 1916 C C . VAL A 1 239 ? 12.57 -22.969 -5.328 1 98.19 239 VAL A C 1
ATOM 1918 O O . VAL A 1 239 ? 12.977 -24.078 -4.977 1 98.19 239 VAL A O 1
ATOM 1921 N N . CYS A 1 240 ? 12.328 -21.969 -4.434 1 97.38 240 CYS A N 1
ATOM 1922 C CA . CYS A 1 240 ? 12.734 -22.078 -3.037 1 97.38 240 CYS A CA 1
ATOM 1923 C C . CYS A 1 240 ? 11.648 -22.766 -2.205 1 97.38 240 CYS A C 1
ATOM 1925 O O . CYS A 1 240 ? 11.922 -23.234 -1.104 1 97.38 240 CYS A O 1
ATOM 1927 N N . GLY A 1 241 ? 10.406 -22.719 -2.705 1 95.88 241 GLY A N 1
ATOM 1928 C CA . GLY A 1 241 ? 9.312 -23.219 -1.898 1 95.88 241 GLY A CA 1
ATOM 1929 C C . GLY A 1 241 ? 9.039 -22.375 -0.668 1 95.88 241 GLY A C 1
ATOM 1930 O O . GLY A 1 241 ? 8.711 -22.922 0.396 1 95.88 241 GLY A O 1
ATOM 1931 N N . ARG A 1 242 ? 9.273 -21.094 -0.823 1 94.62 242 ARG A N 1
ATOM 1932 C CA . ARG A 1 242 ? 9.086 -20.156 0.273 1 94.62 242 ARG A CA 1
ATOM 1933 C C . ARG A 1 242 ? 8.273 -18.938 -0.18 1 94.62 242 ARG A C 1
ATOM 1935 O O . ARG A 1 242 ? 8.461 -18.438 -1.29 1 94.62 242 ARG A O 1
ATOM 1942 N N . ARG A 1 243 ? 7.41 -18.516 0.736 1 93.31 243 ARG A N 1
ATOM 1943 C CA . ARG A 1 243 ? 6.656 -17.312 0.437 1 93.31 243 ARG A CA 1
ATOM 1944 C C . ARG A 1 243 ? 7.543 -16.062 0.525 1 93.31 243 ARG A C 1
ATOM 1946 O O . ARG A 1 243 ? 8.578 -16.078 1.2 1 93.31 243 ARG A O 1
ATOM 1953 N N . PRO A 1 244 ? 7.145 -15.016 -0.151 1 93.31 244 PRO A N 1
ATOM 1954 C CA . PRO A 1 244 ? 7.988 -13.82 -0.159 1 93.31 244 PRO A CA 1
ATOM 1955 C C . PRO A 1 244 ? 8.18 -13.219 1.233 1 93.31 244 PRO A C 1
ATOM 1957 O O . PRO A 1 244 ? 9.25 -12.688 1.541 1 93.31 244 PRO A O 1
ATOM 1960 N N . ILE A 1 245 ? 7.121 -13.281 1.986 1 89 245 ILE A N 1
ATOM 1961 C CA . ILE A 1 245 ? 7.195 -12.766 3.346 1 89 245 ILE A CA 1
ATOM 1962 C C . ILE A 1 245 ? 6.77 -13.844 4.34 1 89 245 ILE A C 1
ATOM 1964 O O . ILE A 1 245 ? 5.703 -14.445 4.191 1 89 245 ILE A O 1
ATOM 1968 N N . GLU A 1 246 ? 7.574 -14.109 5.23 1 85.06 246 GLU A N 1
ATOM 1969 C CA . GLU A 1 246 ? 7.32 -15 6.355 1 85.06 246 GLU A CA 1
ATOM 1970 C C . GLU A 1 246 ? 7.75 -14.367 7.676 1 85.06 246 GLU A C 1
ATOM 1972 O O . GLU A 1 246 ? 8.867 -13.852 7.785 1 85.06 246 GLU A O 1
ATOM 1977 N N . GLU A 1 247 ? 6.836 -14.398 8.562 1 78.38 247 GLU A N 1
ATOM 1978 C CA . GLU A 1 247 ? 7.109 -13.758 9.844 1 78.38 247 GLU A CA 1
ATOM 1979 C C . GLU A 1 247 ? 8.398 -14.281 10.461 1 78.38 247 GLU A C 1
ATOM 1981 O O . GLU A 1 247 ? 8.625 -15.492 10.508 1 78.38 247 GLU A O 1
ATOM 1986 N N . GLY A 1 248 ? 9.188 -13.367 10.875 1 78.56 248 GLY A N 1
ATOM 1987 C CA . GLY A 1 248 ? 10.398 -13.727 11.602 1 78.56 248 GLY A CA 1
ATOM 1988 C C . GLY A 1 248 ? 11.57 -14.039 10.688 1 78.56 248 GLY A C 1
ATOM 1989 O O . GLY A 1 248 ? 12.68 -14.297 11.156 1 78.56 248 GLY A O 1
ATOM 1990 N N . ASN A 1 249 ? 11.344 -14.109 9.414 1 85.75 249 ASN A N 1
ATOM 1991 C CA . ASN A 1 249 ? 12.391 -14.414 8.438 1 85.75 249 ASN A CA 1
ATOM 1992 C C . ASN A 1 249 ? 12.656 -13.227 7.52 1 85.75 249 ASN A C 1
ATOM 1994 O O . ASN A 1 249 ? 11.781 -12.391 7.309 1 85.75 249 ASN A O 1
ATOM 1998 N N . PRO A 1 250 ? 13.945 -13.156 7.109 1 88.81 250 PRO A N 1
ATOM 1999 C CA . PRO A 1 250 ? 14.172 -12.18 6.047 1 88.81 250 PRO A CA 1
ATOM 2000 C C . PRO A 1 250 ? 13.281 -12.414 4.828 1 88.81 250 PRO A C 1
ATOM 2002 O O . PRO A 1 250 ? 12.867 -13.547 4.566 1 88.81 250 PRO A O 1
ATOM 2005 N N . SER A 1 251 ? 13.023 -11.328 4.164 1 92.44 251 SER A N 1
ATOM 2006 C CA . SER A 1 251 ? 12.242 -11.484 2.939 1 92.44 251 SER A CA 1
ATOM 2007 C C . SER A 1 251 ? 12.938 -12.43 1.962 1 92.44 251 SER A C 1
ATOM 2009 O O . SER A 1 251 ? 14.164 -12.539 1.96 1 92.44 251 SER A O 1
ATOM 2011 N N . LEU A 1 252 ? 12.195 -13.078 1.172 1 96.12 252 LEU A N 1
ATOM 2012 C CA . LEU A 1 252 ? 12.727 -14.023 0.201 1 96.12 252 LEU A CA 1
ATOM 2013 C C . LEU A 1 252 ? 13.75 -13.359 -0.709 1 96.12 252 LEU A C 1
ATOM 2015 O O . LEU A 1 252 ? 14.812 -13.922 -0.965 1 96.12 252 LEU A O 1
ATOM 2019 N N . ILE A 1 253 ? 13.461 -12.172 -1.158 1 95.75 253 ILE A N 1
ATOM 2020 C CA . ILE A 1 253 ? 14.352 -11.461 -2.064 1 95.75 253 ILE A CA 1
ATOM 2021 C C . ILE A 1 253 ? 15.672 -11.148 -1.357 1 95.75 253 ILE A C 1
ATOM 2023 O O . ILE A 1 253 ? 16.75 -11.414 -1.895 1 95.75 253 ILE A O 1
ATOM 2027 N N . ASP A 1 254 ? 15.609 -10.68 -0.142 1 94.19 254 ASP A N 1
ATOM 2028 C CA . ASP A 1 254 ? 16.812 -10.359 0.619 1 94.19 254 ASP A CA 1
ATOM 2029 C C . ASP A 1 254 ? 17.641 -11.617 0.897 1 94.19 254 ASP A C 1
ATOM 2031 O O . ASP A 1 254 ? 18.859 -11.602 0.766 1 94.19 254 ASP A O 1
ATOM 2035 N N . TRP A 1 255 ? 16.922 -12.625 1.259 1 96.75 255 TRP A N 1
ATOM 2036 C CA . TRP A 1 255 ? 17.594 -13.891 1.568 1 96.75 255 TRP A CA 1
ATOM 2037 C C . TRP A 1 255 ? 18.312 -14.445 0.345 1 96.75 255 TRP A C 1
ATOM 2039 O O . TRP A 1 255 ? 19.484 -14.844 0.434 1 96.75 255 TRP A O 1
ATOM 2049 N N . THR A 1 256 ? 17.688 -14.406 -0.782 1 97.81 256 THR A N 1
ATOM 2050 C CA . THR A 1 256 ? 18.281 -14.961 -1.994 1 97.81 256 THR A CA 1
ATOM 2051 C C . THR A 1 256 ? 19.438 -14.086 -2.484 1 97.81 256 THR A C 1
ATOM 2053 O O . THR A 1 256 ? 20.422 -14.586 -3.027 1 97.81 256 THR A O 1
ATOM 2056 N N . TRP A 1 257 ? 19.344 -12.812 -2.309 1 96.25 257 TRP A N 1
ATOM 2057 C CA . TRP A 1 257 ? 20.438 -11.93 -2.654 1 96.25 257 TRP A CA 1
ATOM 2058 C C . TRP A 1 257 ? 21.672 -12.234 -1.812 1 96.25 257 TRP A C 1
ATOM 2060 O O . TRP A 1 257 ? 22.797 -12.25 -2.322 1 96.25 257 TRP A O 1
ATOM 2070 N N . ARG A 1 258 ? 21.422 -12.445 -0.559 1 96.75 258 ARG A N 1
ATOM 2071 C CA . ARG A 1 258 ? 22.531 -12.789 0.328 1 96.75 258 ARG A CA 1
ATOM 2072 C C . ARG A 1 258 ? 23.203 -14.094 -0.1 1 96.75 258 ARG A C 1
ATOM 2074 O O . ARG A 1 258 ? 24.422 -14.211 -0.074 1 96.75 258 ARG A O 1
ATOM 2081 N N . LEU A 1 259 ? 22.406 -15.031 -0.457 1 97.81 259 LEU A N 1
ATOM 2082 C CA . LEU A 1 259 ? 22.938 -16.297 -0.937 1 97.81 259 LEU A CA 1
ATOM 2083 C C . LEU A 1 259 ? 23.734 -16.109 -2.221 1 97.81 259 LEU A C 1
ATOM 2085 O O . LEU A 1 259 ? 24.781 -16.734 -2.412 1 97.81 259 LEU A O 1
ATOM 2089 N N . MET A 1 260 ? 23.25 -15.258 -3.088 1 97.19 260 MET A N 1
ATOM 2090 C CA . MET A 1 260 ? 23.953 -14.961 -4.332 1 97.19 260 MET A CA 1
ATOM 2091 C C . MET A 1 260 ? 25.328 -14.359 -4.051 1 97.19 260 MET A C 1
ATOM 2093 O O . MET A 1 260 ? 26.328 -14.766 -4.652 1 97.19 260 MET A O 1
ATOM 2097 N N . GLU A 1 261 ? 25.344 -13.445 -3.139 1 96.19 261 GLU A N 1
ATOM 2098 C CA . GLU A 1 261 ? 26.609 -12.797 -2.771 1 96.19 261 GLU A CA 1
ATOM 2099 C C . GLU A 1 261 ? 27.609 -13.805 -2.234 1 96.19 261 GLU A C 1
ATOM 2101 O O . GLU A 1 261 ? 28.812 -13.648 -2.441 1 96.19 261 GLU A O 1
ATOM 2106 N N . ARG A 1 262 ? 27.125 -14.836 -1.64 1 97.25 262 ARG A N 1
ATOM 2107 C CA . ARG A 1 262 ? 27.969 -15.867 -1.065 1 97.25 262 ARG A CA 1
ATOM 2108 C C . ARG A 1 262 ? 28.203 -17 -2.059 1 97.25 262 ARG A C 1
ATOM 2110 O O . ARG A 1 262 ? 28.844 -18 -1.731 1 97.25 262 ARG A O 1
ATOM 2117 N N . GLN A 1 263 ? 27.656 -16.938 -3.229 1 96.62 263 GLN A N 1
ATOM 2118 C CA . GLN A 1 263 ? 27.75 -17.969 -4.266 1 96.62 263 GLN A CA 1
ATOM 2119 C C . GLN A 1 263 ? 27.156 -19.281 -3.789 1 96.62 263 GLN A C 1
ATOM 2121 O O . GLN A 1 263 ? 27.734 -20.344 -3.998 1 96.62 263 GLN A O 1
ATOM 2126 N N . GLU A 1 264 ? 25.984 -19.156 -3.092 1 97.94 264 GLU A N 1
ATOM 2127 C CA . GLU A 1 264 ? 25.312 -20.328 -2.52 1 97.94 264 GLU A CA 1
ATOM 2128 C C . GLU A 1 264 ? 23.859 -20.406 -2.969 1 97.94 264 GLU A C 1
ATOM 2130 O O . GLU A 1 264 ? 22.984 -20.797 -2.195 1 97.94 264 GLU A O 1
ATOM 2135 N N . LEU A 1 265 ? 23.594 -20.016 -4.148 1 97.75 265 LEU A N 1
ATOM 2136 C CA . LEU A 1 265 ? 22.219 -19.938 -4.629 1 97.75 265 LEU A CA 1
ATOM 2137 C C . LEU A 1 265 ? 21.562 -21.312 -4.645 1 97.75 265 LEU A C 1
ATOM 2139 O O . LEU A 1 265 ? 20.359 -21.438 -4.383 1 97.75 265 LEU A O 1
ATOM 2143 N N . VAL A 1 266 ? 22.297 -22.312 -4.961 1 97.31 266 VAL A N 1
ATOM 2144 C CA . VAL A 1 266 ? 21.766 -23.672 -5.098 1 97.31 266 VAL A CA 1
ATOM 2145 C C . VAL A 1 266 ? 21.172 -24.125 -3.77 1 97.31 266 VAL A C 1
ATOM 2147 O O . VAL A 1 266 ? 20.219 -24.906 -3.744 1 97.31 266 VAL A O 1
ATOM 2150 N N . SER A 1 267 ? 21.719 -23.578 -2.672 1 97.19 267 SER A N 1
ATOM 2151 C CA . SER A 1 267 ? 21.266 -23.969 -1.344 1 97.19 267 SER A CA 1
ATOM 2152 C C . SER A 1 267 ? 19.844 -23.484 -1.082 1 97.19 267 SER A C 1
ATOM 2154 O O . SER A 1 267 ? 19.188 -23.938 -0.141 1 97.19 267 SER A O 1
ATOM 2156 N N . ALA A 1 268 ? 19.344 -22.594 -1.937 1 97.38 268 ALA A N 1
ATOM 2157 C CA . ALA A 1 268 ? 18.031 -22 -1.753 1 97.38 268 ALA A CA 1
ATOM 2158 C C . ALA A 1 268 ? 16.938 -22.953 -2.252 1 97.38 268 ALA A C 1
ATOM 2160 O O . ALA A 1 268 ? 15.75 -22.719 -2.01 1 97.38 268 ALA A O 1
ATOM 2161 N N . LEU A 1 269 ? 17.328 -23.969 -2.939 1 98 269 LEU A N 1
ATOM 2162 C CA . LEU A 1 269 ? 16.359 -24.906 -3.49 1 98 269 LEU A CA 1
ATOM 2163 C C . LEU A 1 269 ? 15.477 -25.484 -2.387 1 98 269 LEU A C 1
ATOM 2165 O O . LEU A 1 269 ? 15.969 -25.828 -1.307 1 98 269 LEU A O 1
ATOM 2169 N N . ASP A 1 270 ? 14.219 -25.547 -2.648 1 96.56 270 ASP A N 1
ATOM 2170 C CA . ASP A 1 270 ? 13.273 -26.219 -1.755 1 96.56 270 ASP A CA 1
ATOM 2171 C C . ASP A 1 270 ? 13.844 -27.547 -1.252 1 96.56 270 ASP A C 1
ATOM 2173 O O . ASP A 1 270 ? 14.117 -28.453 -2.043 1 96.56 270 ASP A O 1
ATOM 2177 N N . ASP A 1 271 ? 13.977 -27.641 0.008 1 94.38 271 ASP A N 1
ATOM 2178 C CA . ASP A 1 271 ? 14.602 -28.812 0.618 1 94.38 271 ASP A CA 1
ATOM 2179 C C . ASP A 1 271 ? 13.844 -30.078 0.253 1 94.38 271 ASP A C 1
ATOM 2181 O O . ASP A 1 271 ? 14.438 -31.156 0.132 1 94.38 271 ASP A O 1
ATOM 2185 N N . ARG A 1 272 ? 12.648 -30.031 -0.005 1 93.06 272 ARG A N 1
ATOM 2186 C CA . ARG A 1 272 ? 11.805 -31.188 -0.285 1 93.06 272 ARG A CA 1
ATOM 2187 C C . ARG A 1 272 ? 12.094 -31.75 -1.674 1 93.06 272 ARG A C 1
ATOM 2189 O O . ARG A 1 272 ? 11.734 -32.875 -1.974 1 93.06 272 ARG A O 1
ATOM 2196 N N . LEU A 1 273 ? 12.766 -30.891 -2.492 1 94.31 273 LEU A N 1
ATOM 2197 C CA . LEU A 1 273 ? 13.117 -31.312 -3.844 1 94.31 273 LEU A CA 1
ATOM 2198 C C . LEU A 1 273 ? 14.5 -31.953 -3.873 1 94.31 273 LEU A C 1
ATOM 2200 O O . LEU A 1 273 ? 14.82 -32.719 -4.793 1 94.31 273 LEU A O 1
ATOM 2204 N N . LYS A 1 274 ? 15.328 -31.609 -2.975 1 90.75 274 LYS A N 1
ATOM 2205 C CA . LYS A 1 274 ? 16.719 -32.062 -2.984 1 90.75 274 LYS A CA 1
ATOM 2206 C C . LYS A 1 274 ? 16.797 -33.594 -2.988 1 90.75 274 LYS A C 1
ATOM 2208 O O . LYS A 1 274 ? 17.609 -34.156 -3.699 1 90.75 274 LYS A O 1
ATOM 2213 N N . GLY A 1 275 ? 15.961 -34.219 -2.299 1 84.31 275 GLY A N 1
ATOM 2214 C CA . GLY A 1 275 ? 16 -35.656 -2.217 1 84.31 275 GLY A CA 1
ATOM 2215 C C . GLY A 1 275 ? 15.266 -36.344 -3.352 1 84.31 275 GLY A C 1
ATOM 2216 O O . GLY A 1 275 ? 15.461 -37.531 -3.598 1 84.31 275 GLY A O 1
ATOM 2217 N N . LYS A 1 276 ? 14.555 -35.719 -4.133 1 87.44 276 LYS A N 1
ATOM 2218 C CA . LYS A 1 276 ? 13.695 -36.312 -5.156 1 87.44 276 LYS A CA 1
ATOM 2219 C C . LYS A 1 276 ? 14.391 -36.312 -6.516 1 87.44 276 LYS A C 1
ATOM 2221 O O . LYS A 1 276 ? 14 -37.062 -7.41 1 87.44 276 LYS A O 1
ATOM 2226 N N . GLY A 1 277 ? 15.359 -35.469 -6.734 1 84.19 277 GLY A N 1
ATOM 2227 C CA . GLY A 1 277 ? 16.094 -35.438 -7.996 1 84.19 277 GLY A CA 1
ATOM 2228 C C . GLY A 1 277 ? 15.328 -34.688 -9.094 1 84.19 277 GLY A C 1
ATOM 2229 O O . GLY A 1 277 ? 14.398 -33.938 -8.82 1 84.19 277 GLY A O 1
ATOM 2230 N N . GLY A 1 278 ? 15.859 -34.656 -10.367 1 90.62 278 GLY A N 1
ATOM 2231 C CA . GLY A 1 278 ? 15.242 -34.062 -11.531 1 90.62 278 GLY A CA 1
ATOM 2232 C C . GLY A 1 278 ? 15.773 -32.656 -11.812 1 90.62 278 GLY A C 1
ATOM 2233 O O . GLY A 1 278 ? 15.367 -32.031 -12.789 1 90.62 278 GLY A O 1
ATOM 2234 N N . HIS A 1 279 ? 16.594 -32.281 -10.883 1 93.38 279 HIS A N 1
ATOM 2235 C CA . HIS A 1 279 ? 17.172 -30.953 -11.062 1 93.38 279 HIS A CA 1
ATOM 2236 C C . HIS A 1 279 ? 18.703 -31.016 -11.07 1 93.38 279 HIS A C 1
ATOM 2238 O O . HIS A 1 279 ? 19.281 -31.953 -10.516 1 93.38 279 HIS A O 1
ATOM 2244 N N . SER A 1 280 ? 19.359 -30.141 -11.766 1 94.94 280 SER A N 1
ATOM 2245 C CA . SER A 1 280 ? 20.797 -29.938 -11.656 1 94.94 280 SER A CA 1
ATOM 2246 C C . SER A 1 280 ? 21.125 -28.625 -10.961 1 94.94 280 SER A C 1
ATOM 2248 O O . SER A 1 280 ? 20.328 -27.688 -10.992 1 94.94 280 SER A O 1
ATOM 2250 N N . ASN A 1 281 ? 22.219 -28.578 -10.375 1 95.75 281 ASN A N 1
ATOM 2251 C CA . ASN A 1 281 ? 22.656 -27.344 -9.734 1 95.75 281 ASN A CA 1
ATOM 2252 C C . ASN A 1 281 ? 22.703 -26.188 -10.719 1 95.75 281 ASN A C 1
ATOM 2254 O O . ASN A 1 281 ? 22.359 -25.047 -10.367 1 95.75 281 ASN A O 1
ATOM 2258 N N . GLU A 1 282 ? 23.141 -26.5 -11.883 1 95 282 GLU A N 1
ATOM 2259 C CA . GLU A 1 282 ? 23.234 -25.484 -12.914 1 95 282 GLU A CA 1
ATOM 2260 C C . GLU A 1 282 ? 21.859 -24.906 -13.25 1 95 282 GLU A C 1
ATOM 2262 O O . GLU A 1 282 ? 21.703 -23.688 -13.398 1 95 282 GLU A O 1
ATOM 2267 N N . GLU A 1 283 ? 20.891 -25.781 -13.344 1 95.12 283 GLU A N 1
ATOM 2268 C CA . GLU A 1 283 ? 19.531 -25.359 -13.648 1 95.12 283 GLU A CA 1
ATOM 2269 C C . GLU A 1 283 ? 18.953 -24.5 -12.516 1 95.12 283 GLU A C 1
ATOM 2271 O O . GLU A 1 283 ? 18.328 -23.469 -12.773 1 95.12 283 GLU A O 1
ATOM 2276 N N . VAL A 1 284 ? 19.188 -24.969 -11.344 1 97.5 284 VAL A N 1
ATOM 2277 C CA . VAL A 1 284 ? 18.703 -24.25 -10.164 1 97.5 284 VAL A CA 1
ATOM 2278 C C . VAL A 1 284 ? 19.344 -22.859 -10.125 1 97.5 284 VAL A C 1
ATOM 2280 O O . VAL A 1 284 ? 18.641 -21.859 -9.953 1 97.5 284 VAL A O 1
ATOM 2283 N N . GLU A 1 285 ? 20.609 -22.812 -10.281 1 97.31 285 GLU A N 1
ATOM 2284 C CA . GLU A 1 285 ? 21.344 -21.547 -10.25 1 97.31 285 GLU A CA 1
ATOM 2285 C C . GLU A 1 285 ? 20.844 -20.594 -11.344 1 97.31 285 GLU A C 1
ATOM 2287 O O . GLU A 1 285 ? 20.656 -19.406 -11.094 1 97.31 285 GLU A O 1
ATOM 2292 N N . ARG A 1 286 ? 20.656 -21.125 -12.484 1 96.56 286 ARG A N 1
ATOM 2293 C CA . ARG A 1 286 ? 20.188 -20.328 -13.617 1 96.56 286 ARG A CA 1
ATOM 2294 C C . ARG A 1 286 ? 18.812 -19.719 -13.336 1 96.56 286 ARG A C 1
ATOM 2296 O O . ARG A 1 286 ? 18.594 -18.531 -13.602 1 96.56 286 ARG A O 1
ATOM 2303 N N . LEU A 1 287 ? 17.938 -20.469 -12.828 1 98.06 287 LEU A N 1
ATOM 2304 C CA . LEU A 1 287 ? 16.594 -19.984 -12.539 1 98.06 287 LEU A CA 1
ATOM 2305 C C . LEU A 1 287 ? 16.609 -18.969 -11.406 1 98.06 287 LEU A C 1
ATOM 2307 O O . LEU A 1 287 ? 15.891 -17.969 -11.453 1 98.06 287 LEU A O 1
ATOM 2311 N N . MET A 1 288 ? 17.438 -19.25 -10.422 1 98.38 288 MET A N 1
ATOM 2312 C CA . MET A 1 288 ? 17.562 -18.312 -9.312 1 98.38 288 MET A CA 1
ATOM 2313 C C . MET A 1 288 ? 18.125 -16.969 -9.797 1 98.38 288 MET A C 1
ATOM 2315 O O . MET A 1 288 ? 17.641 -15.914 -9.391 1 98.38 288 MET A O 1
ATOM 2319 N N . GLN A 1 289 ? 19.125 -17.062 -10.656 1 98 289 GLN A N 1
ATOM 2320 C CA . GLN A 1 289 ? 19.688 -15.844 -11.219 1 98 289 GLN A CA 1
ATOM 2321 C C . GLN A 1 289 ? 18.656 -15.086 -12.055 1 98 289 GLN A C 1
ATOM 2323 O O . GLN A 1 289 ? 18.578 -13.859 -12 1 98 289 GLN A O 1
ATOM 2328 N N . LEU A 1 290 ? 17.922 -15.852 -12.844 1 98.19 290 LEU A N 1
ATOM 2329 C CA . LEU A 1 290 ? 16.844 -15.242 -13.617 1 98.19 290 LEU A CA 1
ATOM 2330 C C . LEU A 1 290 ? 15.836 -14.547 -12.703 1 98.19 290 LEU A C 1
ATOM 2332 O O . LEU A 1 290 ? 15.438 -13.406 -12.969 1 98.19 290 LEU A O 1
ATOM 2336 N N . GLY A 1 291 ? 15.406 -15.219 -11.633 1 98.69 291 GLY A N 1
ATOM 2337 C CA . GLY A 1 291 ? 14.492 -14.625 -10.672 1 98.69 291 GLY A CA 1
ATOM 2338 C C . GLY A 1 291 ? 15.008 -13.328 -10.07 1 98.69 291 GLY A C 1
ATOM 2339 O O . GLY A 1 291 ? 14.281 -12.336 -10 1 98.69 291 GLY A O 1
ATOM 2340 N N . LEU A 1 292 ? 16.281 -13.344 -9.719 1 98.5 292 LEU A N 1
ATOM 2341 C CA . LEU A 1 292 ? 16.891 -12.172 -9.102 1 98.5 292 LEU A CA 1
ATOM 2342 C C . LEU A 1 292 ? 17.031 -11.039 -10.117 1 98.5 292 LEU A C 1
ATOM 2344 O O . LEU A 1 292 ? 16.844 -9.867 -9.773 1 98.5 292 LEU A O 1
ATOM 2348 N N . LEU A 1 293 ? 17.391 -11.422 -11.32 1 98.38 293 LEU A N 1
ATOM 2349 C CA . LEU A 1 293 ? 17.484 -10.406 -12.367 1 98.38 293 LEU A CA 1
ATOM 2350 C C . LEU A 1 293 ? 16.125 -9.75 -12.617 1 98.38 293 LEU A C 1
ATOM 2352 O O . LEU A 1 293 ? 16.031 -8.531 -12.719 1 98.38 293 LEU A O 1
ATOM 2356 N N . CYS A 1 294 ? 15.094 -10.539 -12.727 1 98.81 294 CYS A N 1
ATOM 2357 C CA . CYS A 1 294 ? 13.742 -10.039 -12.938 1 98.81 294 CYS A CA 1
ATOM 2358 C C . CYS A 1 294 ? 13.266 -9.227 -11.742 1 98.81 294 CYS A C 1
ATOM 2360 O O . CYS A 1 294 ? 12.516 -8.258 -11.898 1 98.81 294 CYS A O 1
ATOM 2362 N N . ALA A 1 295 ? 13.703 -9.57 -10.531 1 98.38 295 ALA A N 1
ATOM 2363 C CA . ALA A 1 295 ? 13.266 -8.914 -9.305 1 98.38 295 ALA A CA 1
ATOM 2364 C C . ALA A 1 295 ? 14.242 -7.812 -8.891 1 98.38 295 ALA A C 1
ATOM 2366 O O . ALA A 1 295 ? 14.266 -7.387 -7.738 1 98.38 295 ALA A O 1
ATOM 2367 N N . HIS A 1 296 ? 15.141 -7.449 -9.844 1 97.88 296 HIS A N 1
ATOM 2368 C CA . HIS A 1 296 ? 16.094 -6.383 -9.539 1 97.88 296 HIS A CA 1
ATOM 2369 C C . HIS A 1 296 ? 15.367 -5.125 -9.062 1 97.88 296 HIS A C 1
ATOM 2371 O O . HIS A 1 296 ? 14.328 -4.758 -9.609 1 97.88 296 HIS A O 1
ATOM 2377 N N . PRO A 1 297 ? 15.922 -4.402 -8.086 1 95.44 297 PRO A N 1
ATOM 2378 C CA . PRO A 1 297 ? 15.25 -3.217 -7.539 1 95.44 297 PRO A CA 1
ATOM 2379 C C . PRO A 1 297 ? 15.102 -2.098 -8.562 1 95.44 297 PRO A C 1
ATOM 2381 O O . PRO A 1 297 ? 14.156 -1.311 -8.492 1 95.44 297 PRO A O 1
ATOM 2384 N N . GLU A 1 298 ? 16 -2.023 -9.5 1 95.62 298 GLU A N 1
ATOM 2385 C CA . GLU A 1 298 ? 15.914 -1.022 -10.562 1 95.62 298 GLU A CA 1
ATOM 2386 C C . GLU A 1 298 ? 15.195 -1.574 -11.789 1 95.62 298 GLU A C 1
ATOM 2388 O O . GLU A 1 298 ? 15.68 -2.514 -12.43 1 95.62 298 GLU A O 1
ATOM 2393 N N . ALA A 1 299 ? 14.164 -0.955 -12.195 1 96.56 299 ALA A N 1
ATOM 2394 C CA . ALA A 1 299 ? 13.289 -1.434 -13.266 1 96.56 299 ALA A CA 1
ATOM 2395 C C . ALA A 1 299 ? 14.055 -1.534 -14.586 1 96.56 299 ALA A C 1
ATOM 2397 O O . ALA A 1 299 ? 13.852 -2.479 -15.352 1 96.56 299 ALA A O 1
ATOM 2398 N N . HIS A 1 300 ? 14.969 -0.593 -14.844 1 96.12 300 HIS A N 1
ATOM 2399 C CA . HIS A 1 300 ? 15.617 -0.51 -16.141 1 96.12 300 HIS A CA 1
ATOM 2400 C C . HIS A 1 300 ? 16.641 -1.631 -16.328 1 96.12 300 HIS A C 1
ATOM 2402 O O . HIS A 1 300 ? 17.109 -1.878 -17.438 1 96.12 300 HIS A O 1
ATOM 2408 N N . VAL A 1 301 ? 17.016 -2.312 -15.266 1 97.69 301 VAL A N 1
ATOM 2409 C CA . VAL A 1 301 ? 17.984 -3.396 -15.305 1 97.69 301 VAL A CA 1
ATOM 2410 C C . VAL A 1 301 ? 17.281 -4.711 -15.648 1 97.69 301 VAL A C 1
ATOM 2412 O O . VAL A 1 301 ? 17.922 -5.668 -16.078 1 97.69 301 VAL A O 1
ATOM 2415 N N . ARG A 1 302 ? 15.977 -4.805 -15.5 1 98.5 302 ARG A N 1
ATOM 2416 C CA . ARG A 1 302 ? 15.219 -6.039 -15.68 1 98.5 302 ARG A CA 1
ATOM 2417 C C . ARG A 1 302 ? 15.07 -6.375 -17.156 1 98.5 302 ARG A C 1
ATOM 2419 O O . ARG A 1 302 ? 14.969 -5.477 -18 1 98.5 302 ARG A O 1
ATOM 2426 N N . PRO A 1 303 ? 15.055 -7.633 -17.5 1 98.06 303 PRO A N 1
ATOM 2427 C CA . PRO A 1 303 ? 14.828 -8.039 -18.891 1 98.06 303 PRO A CA 1
ATOM 2428 C C . PRO A 1 303 ? 13.375 -7.891 -19.312 1 98.06 303 PRO A C 1
ATOM 2430 O O . PRO A 1 303 ? 12.492 -7.734 -18.469 1 98.06 303 PRO A O 1
ATOM 2433 N N . THR A 1 304 ? 13.148 -7.84 -20.609 1 97.31 304 THR A N 1
ATOM 2434 C CA . THR A 1 304 ? 11.797 -7.977 -21.125 1 97.31 304 THR A CA 1
ATOM 2435 C C . THR A 1 304 ? 11.32 -9.422 -21.031 1 97.31 304 THR A C 1
ATOM 2437 O O . THR A 1 304 ? 12.133 -10.336 -20.891 1 97.31 304 THR A O 1
ATOM 2440 N N . MET A 1 305 ? 10.055 -9.625 -21.141 1 97.5 305 MET A N 1
ATOM 2441 C CA . MET A 1 305 ? 9.562 -11 -21.078 1 97.5 305 MET A CA 1
ATOM 2442 C C . MET A 1 305 ? 9.977 -11.789 -22.312 1 97.5 305 MET A C 1
ATOM 2444 O O . MET A 1 305 ? 10.125 -13.008 -22.25 1 97.5 305 MET A O 1
ATOM 2448 N N . ARG A 1 306 ? 10.164 -11.062 -23.391 1 95.5 306 ARG A N 1
ATOM 2449 C CA . ARG A 1 306 ? 10.734 -11.719 -24.578 1 95.5 306 ARG A CA 1
ATOM 2450 C C . ARG A 1 306 ? 12.102 -12.312 -24.266 1 95.5 306 ARG A C 1
ATOM 2452 O O . ARG A 1 306 ? 12.383 -13.453 -24.625 1 95.5 306 ARG A O 1
ATOM 2459 N N . GLN A 1 307 ? 12.906 -11.562 -23.594 1 97.06 307 GLN A N 1
ATOM 2460 C CA . GLN A 1 307 ? 14.234 -12.023 -23.203 1 97.06 307 GLN A CA 1
ATOM 2461 C C . GLN A 1 307 ? 14.141 -13.164 -22.188 1 97.06 307 GLN A C 1
ATOM 2463 O O . GLN A 1 307 ? 14.906 -14.125 -22.25 1 97.06 307 GLN A O 1
ATOM 2468 N N . VAL A 1 308 ? 13.211 -13.094 -21.312 1 98.19 308 VAL A N 1
ATOM 2469 C CA . VAL A 1 308 ? 12.984 -14.125 -20.312 1 98.19 308 VAL A CA 1
ATOM 2470 C C . VAL A 1 308 ? 12.625 -15.445 -21 1 98.19 308 VAL A C 1
ATOM 2472 O O . VAL A 1 308 ? 13.164 -16.5 -20.641 1 98.19 308 VAL A O 1
ATOM 2475 N N . MET A 1 309 ? 11.75 -15.391 -22.016 1 96.19 309 MET A N 1
ATOM 2476 C CA . MET A 1 309 ? 11.336 -16.578 -22.766 1 96.19 309 MET A CA 1
ATOM 2477 C C . MET A 1 309 ? 12.523 -17.234 -23.453 1 96.19 309 MET A C 1
ATOM 2479 O O . MET A 1 309 ? 12.641 -18.469 -23.453 1 96.19 309 MET A O 1
ATOM 2483 N N . LYS A 1 310 ? 13.367 -16.406 -23.922 1 94.25 310 LYS A N 1
ATOM 2484 C CA . LYS A 1 310 ? 14.562 -16.938 -24.578 1 94.25 310 LYS A CA 1
ATOM 2485 C C . LYS A 1 310 ? 15.461 -17.672 -23.594 1 94.25 310 LYS A C 1
ATOM 2487 O O . LYS A 1 310 ? 15.984 -18.75 -23.891 1 94.25 310 LYS A O 1
ATOM 2492 N N . LEU A 1 311 ? 15.547 -17.109 -22.438 1 93.44 311 LEU A N 1
ATOM 2493 C CA . LEU A 1 311 ? 16.391 -17.688 -21.406 1 93.44 311 LEU A CA 1
ATOM 2494 C C . LEU A 1 311 ? 15.797 -18.984 -20.875 1 93.44 311 LEU A C 1
ATOM 2496 O O . LEU A 1 311 ? 16.531 -19.922 -20.516 1 93.44 311 LEU A O 1
ATOM 2500 N N . LEU A 1 312 ? 14.523 -19.047 -20.859 1 94.81 312 LEU A N 1
ATOM 2501 C CA . LEU A 1 312 ? 13.852 -20.219 -20.312 1 94.81 312 LEU A CA 1
ATOM 2502 C C . LEU A 1 312 ? 13.828 -21.344 -21.344 1 94.81 312 LEU A C 1
ATOM 2504 O O . LEU A 1 312 ? 13.711 -22.516 -21 1 94.81 312 LEU A O 1
ATOM 2508 N N . GLU A 1 313 ? 13.82 -20.953 -22.656 1 87.31 313 GLU A N 1
ATOM 2509 C CA . GLU A 1 313 ? 13.812 -21.953 -23.719 1 87.31 313 GLU A CA 1
ATOM 2510 C C . GLU A 1 313 ? 15.203 -22.547 -23.938 1 87.31 313 GLU A C 1
ATOM 2512 O O . GLU A 1 313 ? 15.328 -23.672 -24.406 1 87.31 313 GLU A O 1
ATOM 2517 N N . VAL A 1 314 ? 16.312 -21.578 -23.891 1 64.62 314 VAL A N 1
ATOM 2518 C CA . VAL A 1 314 ? 17.672 -22.047 -24.141 1 64.62 314 VAL A CA 1
ATOM 2519 C C . VAL A 1 314 ? 18 -23.219 -23.234 1 64.62 314 VAL A C 1
ATOM 2521 O O . VAL A 1 314 ? 18.031 -23.078 -22 1 64.62 314 VAL A O 1
ATOM 2524 N N . ARG A 1 315 ? 17.391 -24.234 -23.422 1 53.25 315 ARG A N 1
ATOM 2525 C CA . ARG A 1 315 ? 17.781 -25.484 -22.797 1 53.25 315 ARG A CA 1
ATOM 2526 C C . ARG A 1 315 ? 19.297 -25.578 -22.672 1 53.25 315 ARG A C 1
ATOM 2528 O O . ARG A 1 315 ? 20.031 -24.75 -23.234 1 53.25 315 ARG A O 1
ATOM 2535 N N . HIS A 1 316 ? 20 -26.797 -22.344 1 42.53 316 HIS A N 1
ATOM 2536 C CA . HIS A 1 316 ? 21.344 -27.344 -22.156 1 42.53 316 HIS A CA 1
ATOM 2537 C C . HIS A 1 316 ? 22.281 -26.891 -23.266 1 42.53 316 HIS A C 1
ATOM 2539 O O . HIS A 1 316 ? 23.375 -27.438 -23.422 1 42.53 316 HIS A O 1
ATOM 2545 N N . GLU A 1 317 ? 21.875 -26.312 -24.375 1 40.22 317 GLU A N 1
ATOM 2546 C CA . GLU A 1 317 ? 23.062 -26.234 -25.219 1 40.22 317 GLU A CA 1
ATOM 2547 C C . GLU A 1 317 ? 24.109 -25.297 -24.594 1 40.22 317 GLU A C 1
ATOM 2549 O O . GLU A 1 317 ? 23.781 -24.484 -23.734 1 40.22 317 GLU A O 1
ATOM 2554 N N . GLY A 1 318 ? 25.406 -25.109 -24.922 1 36 318 GLY A N 1
ATOM 2555 C CA . GLY A 1 318 ? 26.547 -24.391 -24.359 1 36 318 GLY A CA 1
ATOM 2556 C C . GLY A 1 318 ? 26.188 -23 -23.891 1 36 318 GLY A C 1
ATOM 2557 O O . GLY A 1 318 ? 26.156 -22.062 -24.703 1 36 318 GLY A O 1
ATOM 2558 N N . ALA A 1 319 ? 25.531 -22.719 -23.031 1 41.53 319 ALA A N 1
ATOM 2559 C CA . ALA A 1 319 ? 24.703 -21.734 -22.359 1 41.53 319 ALA A CA 1
ATOM 2560 C C . ALA A 1 319 ? 25.5 -20.5 -21.984 1 41.53 319 ALA A C 1
ATOM 2562 O O . ALA A 1 319 ? 24.984 -19.594 -21.312 1 41.53 319 ALA A O 1
ATOM 2563 N N . ALA A 1 320 ? 26.719 -20.578 -21.672 1 38.78 320 ALA A N 1
ATOM 2564 C CA . ALA A 1 320 ? 27.547 -19.547 -21.062 1 38.78 320 ALA A CA 1
ATOM 2565 C C . ALA A 1 320 ? 27.484 -18.25 -21.859 1 38.78 320 ALA A C 1
ATOM 2567 O O . ALA A 1 320 ? 27.688 -17.156 -21.312 1 38.78 320 ALA A O 1
ATOM 2568 N N . GLU A 1 321 ? 27.391 -18.219 -23.125 1 39.03 321 GLU A N 1
ATOM 2569 C CA . GLU A 1 321 ? 27.641 -17.047 -23.938 1 39.03 321 GLU A CA 1
ATOM 2570 C C . GLU A 1 321 ? 26.438 -16.109 -23.953 1 39.03 321 GLU A C 1
ATOM 2572 O O . GLU A 1 321 ? 26.578 -14.898 -24.141 1 39.03 321 GLU A O 1
ATOM 2577 N N . SER A 1 322 ? 25.203 -16.547 -23.688 1 39.41 322 SER A N 1
ATOM 2578 C CA . SER A 1 322 ? 24.031 -15.719 -24.031 1 39.41 322 SER A CA 1
ATOM 2579 C C . SER A 1 322 ? 23.641 -14.828 -22.859 1 39.41 322 SER A C 1
ATOM 2581 O O . SER A 1 322 ? 23.078 -13.742 -23.062 1 39.41 322 SER A O 1
ATOM 2583 N N . VAL A 1 323 ? 23.609 -15.25 -21.688 1 42.16 323 VAL A N 1
ATOM 2584 C CA . VAL A 1 323 ? 23.219 -14.398 -20.578 1 42.16 323 VAL A CA 1
ATOM 2585 C C . VAL A 1 323 ? 24.141 -13.18 -20.5 1 42.16 323 VAL A C 1
ATOM 2587 O O . VAL A 1 323 ? 23.734 -12.133 -19.984 1 42.16 323 VAL A O 1
ATOM 2590 N N . GLU A 1 324 ? 25.469 -13.367 -20.797 1 38.41 324 GLU A N 1
ATOM 2591 C CA . GLU A 1 324 ? 26.453 -12.281 -20.797 1 38.41 324 GLU A CA 1
ATOM 2592 C C . GLU A 1 324 ? 26.047 -11.172 -21.766 1 38.41 324 GLU A C 1
ATOM 2594 O O . GLU A 1 324 ? 26.234 -9.992 -21.469 1 38.41 324 GLU A O 1
ATOM 2599 N N . LYS A 1 325 ? 25.531 -11.625 -22.844 1 42.19 325 LYS A N 1
ATOM 2600 C CA . LYS A 1 325 ? 25.188 -10.633 -23.859 1 42.19 325 LYS A CA 1
ATOM 2601 C C . LYS A 1 325 ? 23.906 -9.891 -23.484 1 42.19 325 LYS A C 1
ATOM 2603 O O . LYS A 1 325 ? 23.562 -8.891 -24.109 1 42.19 325 LYS A O 1
ATOM 2608 N N . ALA A 1 326 ? 22.953 -10.438 -22.891 1 36.59 326 ALA A N 1
ATOM 2609 C CA . ALA A 1 326 ? 21.719 -9.766 -22.484 1 36.59 326 ALA A CA 1
ATOM 2610 C C . ALA A 1 326 ? 22 -8.734 -21.391 1 36.59 326 ALA A C 1
ATOM 2612 O O . ALA A 1 326 ? 21.172 -7.863 -21.125 1 36.59 326 ALA A O 1
ATOM 2613 N N . TRP A 1 327 ? 22.969 -8.922 -20.5 1 37.56 327 TRP A N 1
ATOM 2614 C CA . TRP A 1 327 ? 23.438 -7.957 -19.516 1 37.56 327 TRP A CA 1
ATOM 2615 C C . TRP A 1 327 ? 24.172 -6.801 -20.188 1 37.56 327 TRP A C 1
ATOM 2617 O O . TRP A 1 327 ? 24.266 -5.711 -19.609 1 37.56 327 TRP A O 1
ATOM 2627 N N . ASN A 1 328 ? 24.875 -6.941 -21.344 1 34.19 328 ASN A N 1
ATOM 2628 C CA . ASN A 1 328 ? 25.594 -5.902 -22.078 1 34.19 328 ASN A CA 1
ATOM 2629 C C . ASN A 1 328 ? 24.672 -5.098 -22.984 1 34.19 328 ASN A C 1
ATOM 2631 O O . ASN A 1 328 ? 23.859 -5.668 -23.703 1 34.19 328 ASN A O 1
ATOM 2635 N N . MET B 1 1 ? -7.367 -8.141 20.172 1 20.42 1 MET B N 1
ATOM 2636 C CA . MET B 1 1 ? -8.039 -7.262 19.219 1 20.42 1 MET B CA 1
ATOM 2637 C C . MET B 1 1 ? -9.188 -7.988 18.531 1 20.42 1 MET B C 1
ATOM 2639 O O . MET B 1 1 ? -8.961 -8.914 17.734 1 20.42 1 MET B O 1
ATOM 2643 N N . TYR B 1 2 ? -10.328 -8.07 19.219 1 24.2 2 TYR B N 1
ATOM 2644 C CA . TYR B 1 2 ? -11.586 -8.789 19.062 1 24.2 2 TYR B CA 1
ATOM 2645 C C . TYR B 1 2 ? -12.242 -8.453 17.734 1 24.2 2 TYR B C 1
ATOM 2647 O O . TYR B 1 2 ? -12.531 -7.289 17.453 1 24.2 2 TYR B O 1
ATOM 2655 N N . PHE B 1 3 ? -11.836 -9.172 16.75 1 25.95 3 PHE B N 1
ATOM 2656 C CA . PHE B 1 3 ? -12.594 -9.18 15.5 1 25.95 3 PHE B CA 1
ATOM 2657 C C . PHE B 1 3 ? -14.086 -9.336 15.766 1 25.95 3 PHE B C 1
ATOM 2659 O O . PHE B 1 3 ? -14.531 -10.391 16.219 1 25.95 3 PHE B O 1
ATOM 2666 N N . LEU B 1 4 ? -14.719 -8.328 16.25 1 26.8 4 LEU B N 1
ATOM 2667 C CA . LEU B 1 4 ? -16.172 -8.328 16.406 1 26.8 4 LEU B CA 1
ATOM 2668 C C . LEU B 1 4 ? -16.844 -8.828 15.133 1 26.8 4 LEU B C 1
ATOM 2670 O O . LEU B 1 4 ? -16.734 -8.203 14.078 1 26.8 4 LEU B O 1
ATOM 2674 N N . LEU B 1 5 ? -16.859 -10.125 14.984 1 26.94 5 LEU B N 1
ATOM 2675 C CA . LEU B 1 5 ? -17.719 -10.891 14.086 1 26.94 5 LEU B CA 1
ATOM 2676 C C . LEU B 1 5 ? -19.125 -10.305 14.062 1 26.94 5 LEU B C 1
ATOM 2678 O O . LEU B 1 5 ? -19.891 -10.445 15.023 1 26.94 5 LEU B O 1
ATOM 2682 N N . VAL B 1 6 ? -19.234 -9.172 13.609 1 30.22 6 VAL B N 1
ATOM 2683 C CA . VAL B 1 6 ? -20.578 -8.641 13.406 1 30.22 6 VAL B CA 1
ATOM 2684 C C . VAL B 1 6 ? -21.391 -9.594 12.531 1 30.22 6 VAL B C 1
ATOM 2686 O O . VAL B 1 6 ? -21.094 -9.766 11.344 1 30.22 6 VAL B O 1
ATOM 2689 N N . ARG B 1 7 ? -21.75 -10.758 13.086 1 27.84 7 ARG B N 1
ATOM 2690 C CA . ARG B 1 7 ? -22.781 -11.633 12.523 1 27.84 7 ARG B CA 1
ATOM 2691 C C . ARG B 1 7 ? -24 -10.828 12.086 1 27.84 7 ARG B C 1
ATOM 2693 O O . ARG B 1 7 ? -24.641 -10.148 12.906 1 27.84 7 ARG B O 1
ATOM 2700 N N . PHE B 1 8 ? -24.062 -10.484 10.867 1 29.34 8 PHE B N 1
ATOM 2701 C CA . PHE B 1 8 ? -25.266 -9.992 10.203 1 29.34 8 PHE B CA 1
ATOM 2702 C C . PHE B 1 8 ? -26.438 -10.945 10.43 1 29.34 8 PHE B C 1
ATOM 2704 O O . PHE B 1 8 ? -26.484 -12.016 9.82 1 29.34 8 PHE B O 1
ATOM 2711 N N . ARG B 1 9 ? -26.891 -11.219 11.594 1 29.28 9 ARG B N 1
ATOM 2712 C CA . ARG B 1 9 ? -28.109 -11.992 11.773 1 29.28 9 ARG B CA 1
ATOM 2713 C C . ARG B 1 9 ? -29.281 -11.352 11.047 1 29.28 9 ARG B C 1
ATOM 2715 O O . ARG B 1 9 ? -29.703 -10.242 11.391 1 29.28 9 ARG B O 1
ATOM 2722 N N . ARG B 1 10 ? -29.5 -11.648 9.797 1 30.58 10 ARG B N 1
ATOM 2723 C CA . ARG B 1 10 ? -30.75 -11.414 9.094 1 30.58 10 ARG B CA 1
ATOM 2724 C C . ARG B 1 10 ? -31.938 -11.922 9.914 1 30.58 10 ARG B C 1
ATOM 2726 O O . ARG B 1 10 ? -32.156 -13.133 9.992 1 30.58 10 ARG B O 1
ATOM 2733 N N . LYS B 1 11 ? -32.312 -11.336 11.07 1 29.11 11 LYS B N 1
ATOM 2734 C CA . LYS B 1 11 ? -33.625 -11.734 11.594 1 29.11 11 LYS B CA 1
ATOM 2735 C C . LYS B 1 11 ? -34.75 -11.422 10.586 1 29.11 11 LYS B C 1
ATOM 2737 O O . LYS B 1 11 ? -34.75 -10.336 10 1 29.11 11 LYS B O 1
ATOM 2742 N N . ARG B 1 12 ? -35.625 -12.289 10.125 1 27.05 12 ARG B N 1
ATOM 2743 C CA . ARG B 1 12 ? -36.844 -12.547 9.359 1 27.05 12 ARG B CA 1
ATOM 2744 C C . ARG B 1 12 ? -37.875 -11.469 9.609 1 27.05 12 ARG B C 1
ATOM 2746 O O . ARG B 1 12 ? -38.969 -11.523 9.055 1 27.05 12 ARG B O 1
ATOM 2753 N N . ASN B 1 13 ? -38 -10.766 10.812 1 28.41 13 ASN B N 1
ATOM 2754 C CA . ASN B 1 13 ? -39.344 -10.234 10.992 1 28.41 13 ASN B CA 1
ATOM 2755 C C . ASN B 1 13 ? -39.594 -8.984 10.141 1 28.41 13 ASN B C 1
ATOM 2757 O O . ASN B 1 13 ? -38.625 -8.367 9.672 1 28.41 13 ASN B O 1
ATOM 2761 N N . GLY B 1 14 ? -40.719 -8.117 10.242 1 29.92 14 GLY B N 1
ATOM 2762 C CA . GLY B 1 14 ? -41.469 -7.113 9.508 1 29.92 14 GLY B CA 1
ATOM 2763 C C . GLY B 1 14 ? -40.594 -5.945 9.047 1 29.92 14 GLY B C 1
ATOM 2764 O O . GLY B 1 14 ? -39.406 -5.926 9.281 1 29.92 14 GLY B O 1
ATOM 2765 N N . LYS B 1 15 ? -41.281 -4.57 8.805 1 31.78 15 LYS B N 1
ATOM 2766 C CA . LYS B 1 15 ? -40.969 -3.238 8.289 1 31.78 15 LYS B CA 1
ATOM 2767 C C . LYS B 1 15 ? -39.812 -2.607 9.047 1 31.78 15 LYS B C 1
ATOM 2769 O O . LYS B 1 15 ? -39.562 -1.406 8.93 1 31.78 15 LYS B O 1
ATOM 2774 N N . LYS B 1 16 ? -39.469 -2.947 10.344 1 32.25 16 LYS B N 1
ATOM 2775 C CA . LYS B 1 16 ? -38.625 -2.18 11.25 1 32.25 16 LYS B CA 1
ATOM 2776 C C . LYS B 1 16 ? -37.219 -1.995 10.672 1 32.25 16 LYS B C 1
ATOM 2778 O O . LYS B 1 16 ? -36.656 -2.924 10.086 1 32.25 16 LYS B O 1
ATOM 2783 N N . ASP B 1 17 ? -36.688 -0.674 10.602 1 34.16 17 ASP B N 1
ATOM 2784 C CA . ASP B 1 17 ? -35.375 -0.052 10.305 1 34.16 17 ASP B CA 1
ATOM 2785 C C . ASP B 1 17 ? -34.25 -0.862 10.891 1 34.16 17 ASP B C 1
ATOM 2787 O O . ASP B 1 17 ? -34.125 -1.008 12.109 1 34.16 17 ASP B O 1
ATOM 2791 N N . ASP B 1 18 ? -33.875 -1.927 10.484 1 34.91 18 ASP B N 1
ATOM 2792 C CA . ASP B 1 18 ? -32.812 -2.814 10.961 1 34.91 18 ASP B CA 1
ATOM 2793 C C . ASP B 1 18 ? -31.531 -2.037 11.258 1 34.91 18 ASP B C 1
ATOM 2795 O O . ASP B 1 18 ? -30.859 -1.559 10.336 1 34.91 18 ASP B O 1
ATOM 2799 N N . ILE B 1 19 ? -31.469 -1.24 12.383 1 38.81 19 ILE B N 1
ATOM 2800 C CA . ILE B 1 19 ? -30.281 -0.698 13.023 1 38.81 19 ILE B CA 1
ATOM 2801 C C . ILE B 1 19 ? -29.188 -1.755 13.039 1 38.81 19 ILE B C 1
ATOM 2803 O O . ILE B 1 19 ? -29.344 -2.811 13.664 1 38.81 19 ILE B O 1
ATOM 2807 N N . GLU B 1 20 ? -28.438 -1.755 12.164 1 40.16 20 GLU B N 1
ATOM 2808 C CA . GLU B 1 20 ? -27.281 -2.646 12.195 1 40.16 20 GLU B CA 1
ATOM 2809 C C . GLU B 1 20 ? -26.484 -2.48 13.484 1 40.16 20 GLU B C 1
ATOM 2811 O O . GLU B 1 20 ? -26.484 -1.404 14.086 1 40.16 20 GLU B O 1
ATOM 2816 N N . THR B 1 21 ? -26.281 -3.436 14.273 1 39.72 21 THR B N 1
ATOM 2817 C CA . THR B 1 21 ? -25.625 -3.537 15.57 1 39.72 21 THR B CA 1
ATOM 2818 C C . THR B 1 21 ? -24.5 -2.508 15.695 1 39.72 21 THR B C 1
ATOM 2820 O O . THR B 1 21 ? -24.281 -1.958 16.766 1 39.72 21 THR B O 1
ATOM 2823 N N . TRP B 1 22 ? -23.812 -2.314 14.75 1 38.59 22 TRP B N 1
ATOM 2824 C CA . TRP B 1 22 ? -22.719 -1.35 14.906 1 38.59 22 TRP B CA 1
ATOM 2825 C C . TRP B 1 22 ? -23.266 0.042 15.203 1 38.59 22 TRP B C 1
ATOM 2827 O O . TRP B 1 22 ? -22.578 0.878 15.789 1 38.59 22 TRP B O 1
ATOM 2837 N N . GLU B 1 23 ? -24.516 0.314 14.875 1 46.94 23 GLU B N 1
ATOM 2838 C CA . GLU B 1 23 ? -25.141 1.608 15.133 1 46.94 23 GLU B CA 1
ATOM 2839 C C . GLU B 1 23 ? -25.281 1.862 16.641 1 46.94 23 GLU B C 1
ATOM 2841 O O . GLU B 1 23 ? -25.266 3.014 17.078 1 46.94 23 GLU B O 1
ATOM 2846 N N . LEU B 1 24 ? -25.312 0.896 17.406 1 43.75 24 LEU B N 1
ATOM 2847 C CA . LEU B 1 24 ? -25.656 1.069 18.812 1 43.75 24 LEU B CA 1
ATOM 2848 C C . LEU B 1 24 ? -24.422 1.427 19.625 1 43.75 24 LEU B C 1
ATOM 2850 O O . LEU B 1 24 ? -24.5 2.191 20.594 1 43.75 24 LEU B O 1
ATOM 2854 N N . GLU B 1 25 ? -23.516 0.763 19.453 1 42.59 25 GLU B N 1
ATOM 2855 C CA . GLU B 1 25 ? -22.484 0.871 20.469 1 42.59 25 GLU B CA 1
ATOM 2856 C C . GLU B 1 25 ? -21.625 2.111 20.234 1 42.59 25 GLU B C 1
ATOM 2858 O O . GLU B 1 25 ? -21.219 2.771 21.203 1 42.59 25 GLU B O 1
ATOM 2863 N N . TYR B 1 26 ? -21.125 2.355 19.141 1 47.19 26 TYR B N 1
ATOM 2864 C CA . TYR B 1 26 ? -20.016 3.289 18.969 1 47.19 26 TYR B CA 1
ATOM 2865 C C . TYR B 1 26 ? -20.422 4.465 18.094 1 47.19 26 TYR B C 1
ATOM 2867 O O . TYR B 1 26 ? -19.578 5.199 17.594 1 47.19 26 TYR B O 1
ATOM 2875 N N . TRP B 1 27 ? -21.828 4.742 17.891 1 55.84 27 TRP B N 1
ATOM 2876 C CA . TRP B 1 27 ? -22.188 5.566 16.734 1 55.84 27 TRP B CA 1
ATOM 2877 C C . TRP B 1 27 ? -22.5 6.996 17.172 1 55.84 27 TRP B C 1
ATOM 2879 O O . TRP B 1 27 ? -23.156 7.211 18.188 1 55.84 27 TRP B O 1
ATOM 2889 N N . PRO B 1 28 ? -21.656 7.887 16.625 1 65.94 28 PRO B N 1
ATOM 2890 C CA . PRO B 1 28 ? -22.156 9.258 16.75 1 65.94 28 PRO B CA 1
ATOM 2891 C C . PRO B 1 28 ? -23.641 9.375 16.422 1 65.94 28 PRO B C 1
ATOM 2893 O O . PRO B 1 28 ? -24.266 8.391 16.031 1 65.94 28 PRO B O 1
ATOM 2896 N N . HIS B 1 29 ? -24.25 10.531 16.75 1 77.56 29 HIS B N 1
ATOM 2897 C CA . HIS B 1 29 ? -25.656 10.852 16.516 1 77.56 29 HIS B CA 1
ATOM 2898 C C . HIS B 1 29 ? -26.016 10.727 15.039 1 77.56 29 HIS B C 1
ATOM 2900 O O . HIS B 1 29 ? -25.25 11.148 14.172 1 77.56 29 HIS B O 1
ATOM 2906 N N . ARG B 1 30 ? -26.969 9.961 14.828 1 81.94 30 ARG B N 1
ATOM 2907 C CA . ARG B 1 30 ? -27.5 9.898 13.469 1 81.94 30 ARG B CA 1
ATOM 2908 C C . ARG B 1 30 ? -28.328 11.141 13.141 1 81.94 30 ARG B C 1
ATOM 2910 O O . ARG B 1 30 ? -29.156 11.57 13.945 1 81.94 30 ARG B O 1
ATOM 2917 N N . ILE B 1 31 ? -28.109 11.703 12.031 1 87.5 31 ILE B N 1
ATOM 2918 C CA . ILE B 1 31 ? -28.828 12.867 11.555 1 87.5 31 ILE B CA 1
ATOM 2919 C C . ILE B 1 31 ? -29.734 12.469 10.391 1 87.5 31 ILE B C 1
ATOM 2921 O O . ILE B 1 31 ? -29.344 11.688 9.523 1 87.5 31 ILE B O 1
ATOM 2925 N N . GLY B 1 32 ? -30.938 12.992 10.383 1 88.75 32 GLY B N 1
ATOM 2926 C CA . GLY B 1 32 ? -31.844 12.703 9.289 1 88.75 32 GLY B CA 1
ATOM 2927 C C . GLY B 1 32 ? -31.328 13.164 7.941 1 88.75 32 GLY B C 1
ATOM 2928 O O . GLY B 1 32 ? -30.75 14.25 7.832 1 88.75 32 GLY B O 1
ATOM 2929 N N . TYR B 1 33 ? -31.562 12.359 6.988 1 91.69 33 TYR B N 1
ATOM 2930 C CA . TYR B 1 33 ? -31.062 12.664 5.66 1 91.69 33 TYR B CA 1
ATOM 2931 C C . TYR B 1 33 ? -31.641 13.977 5.137 1 91.69 33 TYR B C 1
ATOM 2933 O O . TYR B 1 33 ? -30.938 14.758 4.488 1 91.69 33 TYR B O 1
ATOM 2941 N N . GLN B 1 34 ? -32.875 14.188 5.355 1 92.19 34 GLN B N 1
ATOM 2942 C CA . GLN B 1 34 ? -33.531 15.383 4.863 1 92.19 34 GLN B CA 1
ATOM 2943 C C . GLN B 1 34 ? -32.906 16.641 5.434 1 92.19 34 GLN B C 1
ATOM 2945 O O . GLN B 1 34 ? -32.844 17.672 4.762 1 92.19 34 GLN B O 1
ATOM 2950 N N . GLU B 1 35 ? -32.531 16.578 6.613 1 93.5 35 GLU B N 1
ATOM 2951 C CA . GLU B 1 35 ? -31.844 17.719 7.246 1 93.5 35 GLU B CA 1
ATOM 2952 C C . GLU B 1 35 ? -30.516 18.016 6.551 1 93.5 35 GLU B C 1
ATOM 2954 O O . GLU B 1 35 ? -30.188 19.172 6.309 1 93.5 35 GLU B O 1
ATOM 2959 N N . ILE B 1 36 ? -29.812 16.953 6.277 1 94.5 36 ILE B N 1
ATOM 2960 C CA . ILE B 1 36 ? -28.531 17.094 5.609 1 94.5 36 ILE B CA 1
ATOM 2961 C C . ILE B 1 36 ? -28.75 17.578 4.176 1 94.5 36 ILE B C 1
ATOM 2963 O O . ILE B 1 36 ? -28 18.438 3.686 1 94.5 36 ILE B O 1
ATOM 2967 N N . TYR B 1 37 ? -29.703 17.016 3.525 1 94.31 37 TYR B N 1
ATOM 2968 C CA . TYR B 1 37 ? -30.078 17.406 2.17 1 94.31 37 TYR B CA 1
ATOM 2969 C C . TYR B 1 37 ? -30.375 18.906 2.096 1 94.31 37 TYR B C 1
ATOM 2971 O O . TYR B 1 37 ? -29.891 19.594 1.201 1 94.31 37 TYR B O 1
ATOM 2979 N N . ALA B 1 38 ? -31.141 19.359 3.029 1 94.31 38 ALA B N 1
ATOM 2980 C CA . ALA B 1 38 ? -31.484 20.766 3.107 1 94.31 38 ALA B CA 1
ATOM 2981 C C . ALA B 1 38 ? -30.266 21.609 3.443 1 94.31 38 ALA B C 1
ATOM 2983 O O . ALA B 1 38 ? -30.062 22.672 2.85 1 94.31 38 ALA B O 1
ATOM 2984 N N . ALA B 1 39 ? -29.516 21.156 4.359 1 95.94 39 ALA B N 1
ATOM 2985 C CA . ALA B 1 39 ? -28.344 21.906 4.824 1 95.94 39 ALA B CA 1
ATOM 2986 C C . ALA B 1 39 ? -27.359 22.156 3.68 1 95.94 39 ALA B C 1
ATOM 2988 O O . ALA B 1 39 ? -26.703 23.188 3.645 1 95.94 39 ALA B O 1
ATOM 2989 N N . THR B 1 40 ? -27.281 21.25 2.742 1 95.94 40 THR B N 1
ATOM 2990 C CA . THR B 1 40 ? -26.312 21.328 1.651 1 95.94 40 THR B CA 1
ATOM 2991 C C . THR B 1 40 ? -26.969 21.844 0.377 1 95.94 40 THR B C 1
ATOM 2993 O O . THR B 1 40 ? -26.375 21.797 -0.702 1 95.94 40 THR B O 1
ATOM 2996 N N . LYS B 1 41 ? -28.219 22.25 0.416 1 95.5 41 LYS B N 1
ATOM 2997 C CA . LYS B 1 41 ? -29 22.625 -0.759 1 95.5 41 LYS B CA 1
ATOM 2998 C C . LYS B 1 41 ? -29 21.516 -1.796 1 95.5 41 LYS B C 1
ATOM 3000 O O . LYS B 1 41 ? -28.641 21.734 -2.953 1 95.5 41 LYS B O 1
ATOM 3005 N N . ALA B 1 42 ? -29.312 20.344 -1.303 1 94.25 42 ALA B N 1
ATOM 3006 C CA . ALA B 1 42 ? -29.422 19.141 -2.125 1 94.25 42 ALA B CA 1
ATOM 3007 C C . ALA B 1 42 ? -28.078 18.781 -2.75 1 94.25 42 ALA B C 1
ATOM 3009 O O . ALA B 1 42 ? -28 18.516 -3.951 1 94.25 42 ALA B O 1
ATOM 3010 N N . PHE B 1 43 ? -27.141 18.969 -1.918 1 93 43 PHE B N 1
ATOM 3011 C CA . PHE B 1 43 ? -25.797 18.625 -2.365 1 93 43 PHE B CA 1
ATOM 3012 C C . PHE B 1 43 ? -25.453 19.359 -3.648 1 93 43 PHE B C 1
ATOM 3014 O O . PHE B 1 43 ? -24.953 18.766 -4.605 1 93 43 PHE B O 1
ATOM 3021 N N . SER B 1 44 ? -25.656 20.672 -3.617 1 93.88 44 SER B N 1
ATOM 3022 C CA . SER B 1 44 ? -25.406 21.547 -4.758 1 93.88 44 SER B CA 1
ATOM 3023 C C . SER B 1 44 ? -23.906 21.656 -5.059 1 93.88 44 SER B C 1
ATOM 3025 O O . SER B 1 44 ? -23.094 21.719 -4.137 1 93.88 44 SER B O 1
ATOM 3027 N N . ASP B 1 45 ? -23.547 21.781 -6.277 1 91.5 45 ASP B N 1
ATOM 3028 C CA . ASP B 1 45 ? -22.172 21.953 -6.711 1 91.5 45 ASP B CA 1
ATOM 3029 C C . ASP B 1 45 ? -21.547 23.219 -6.125 1 91.5 45 ASP B C 1
ATOM 3031 O O . ASP B 1 45 ? -20.344 23.25 -5.863 1 91.5 45 ASP B O 1
ATOM 3035 N N . GLU B 1 46 ? -22.359 24.172 -5.918 1 93.19 46 GLU B N 1
ATOM 3036 C CA . GLU B 1 46 ? -21.875 25.438 -5.375 1 93.19 46 GLU B CA 1
ATOM 3037 C C . GLU B 1 46 ? -21.359 25.266 -3.951 1 93.19 46 GLU B C 1
ATOM 3039 O O . GLU B 1 46 ? -20.562 26.078 -3.475 1 93.19 46 GLU B O 1
ATOM 3044 N N . ASN B 1 47 ? -21.766 24.203 -3.334 1 94.25 47 ASN B N 1
ATOM 3045 C CA . ASN B 1 47 ? -21.406 23.984 -1.936 1 94.25 47 ASN B CA 1
ATOM 3046 C C . ASN B 1 47 ? -20.25 23 -1.802 1 94.25 47 ASN B C 1
ATOM 3048 O O . ASN B 1 47 ? -19.859 22.625 -0.689 1 94.25 47 ASN B O 1
ATOM 3052 N N . VAL B 1 48 ? -19.688 22.578 -2.895 1 92 48 VAL B N 1
ATOM 3053 C CA . VAL B 1 48 ? -18.578 21.625 -2.846 1 92 48 VAL B CA 1
ATOM 3054 C C . VAL B 1 48 ? -17.312 22.328 -2.34 1 92 48 VAL B C 1
ATOM 3056 O O . VAL B 1 48 ? -16.922 23.375 -2.881 1 92 48 VAL B O 1
ATOM 3059 N N . ILE B 1 49 ? -16.75 21.781 -1.327 1 89.25 49 ILE B N 1
ATOM 3060 C CA . ILE B 1 49 ? -15.547 22.391 -0.757 1 89.25 49 ILE B CA 1
ATOM 3061 C C . ILE B 1 49 ? -14.359 21.453 -0.917 1 89.25 49 ILE B C 1
ATOM 3063 O O . ILE B 1 49 ? -13.219 21.828 -0.641 1 89.25 49 ILE B O 1
ATOM 3067 N N . GLY B 1 50 ? -14.625 20.25 -1.217 1 82.56 50 GLY B N 1
ATOM 3068 C CA . GLY B 1 50 ? -13.562 19.281 -1.441 1 82.56 50 GLY B CA 1
ATOM 3069 C C . GLY B 1 50 ? -14.008 18.094 -2.271 1 82.56 50 GLY B C 1
ATOM 3070 O O . GLY B 1 50 ? -15.18 17.719 -2.248 1 82.56 50 GLY B O 1
ATOM 3071 N N . SER B 1 51 ? -13.055 17.609 -3.145 1 73.5 51 SER B N 1
ATOM 3072 C CA . SER B 1 51 ? -13.32 16.438 -3.955 1 73.5 51 SER B CA 1
ATOM 3073 C C . SER B 1 51 ? -12.156 15.445 -3.893 1 73.5 51 SER B C 1
ATOM 3075 O O . SER B 1 51 ? -10.992 15.859 -3.834 1 73.5 51 SER B O 1
ATOM 3077 N N . GLY B 1 52 ? -12.461 14.164 -3.477 1 61.31 52 GLY B N 1
ATOM 3078 C CA . GLY B 1 52 ? -11.406 13.156 -3.49 1 61.31 52 GLY B CA 1
ATOM 3079 C C . GLY B 1 52 ? -11.922 11.758 -3.768 1 61.31 52 GLY B C 1
ATOM 3080 O O . GLY B 1 52 ? -13.07 11.578 -4.176 1 61.31 52 GLY B O 1
ATOM 3081 N N . GLY B 1 53 ? -10.984 10.766 -3.789 1 56.09 53 GLY B N 1
ATOM 3082 C CA . GLY B 1 53 ? -11.297 9.367 -4.055 1 56.09 53 GLY B CA 1
ATOM 3083 C C . GLY B 1 53 ? -12.414 8.836 -3.178 1 56.09 53 GLY B C 1
ATOM 3084 O O . GLY B 1 53 ? -13.047 7.828 -3.51 1 56.09 53 GLY B O 1
ATOM 3085 N N . ASN B 1 54 ? -12.648 9.625 -2.096 1 61 54 ASN B N 1
ATOM 3086 C CA . ASN B 1 54 ? -13.641 9.086 -1.161 1 61 54 ASN B CA 1
ATOM 3087 C C . ASN B 1 54 ? -14.961 9.836 -1.258 1 61 54 ASN B C 1
ATOM 3089 O O . ASN B 1 54 ? -15.867 9.617 -0.445 1 61 54 ASN B O 1
ATOM 3093 N N . GLY B 1 55 ? -15.148 10.695 -2.188 1 70.75 55 GLY B N 1
ATOM 3094 C CA . GLY B 1 55 ? -16.406 11.398 -2.381 1 70.75 55 GLY B CA 1
ATOM 3095 C C . GLY B 1 55 ? -16.297 12.898 -2.168 1 70.75 55 GLY B C 1
ATOM 3096 O O . GLY B 1 55 ? -15.258 13.383 -1.703 1 70.75 55 GLY B O 1
ATOM 3097 N N . ASN B 1 56 ? -17.297 13.594 -2.449 1 83.31 56 ASN B N 1
ATOM 3098 C CA . ASN B 1 56 ? -17.359 15.047 -2.316 1 83.31 56 ASN B CA 1
ATOM 3099 C C . ASN B 1 56 ? -17.688 15.461 -0.886 1 83.31 56 ASN B C 1
ATOM 3101 O O . ASN B 1 56 ? -18.406 14.758 -0.177 1 83.31 56 ASN B O 1
ATOM 3105 N N . VAL B 1 57 ? -17.125 16.562 -0.562 1 91.44 57 VAL B N 1
ATOM 3106 C CA . VAL B 1 57 ? -17.438 17.188 0.715 1 91.44 57 VAL B CA 1
ATOM 3107 C C . VAL B 1 57 ? -18.188 18.5 0.472 1 91.44 57 VAL B C 1
ATOM 3109 O O . VAL B 1 57 ? -17.75 19.328 -0.337 1 91.44 57 VAL B O 1
ATOM 3112 N N . TYR B 1 58 ? -19.281 18.766 1.154 1 94.56 58 TYR B N 1
ATOM 3113 C CA . TYR B 1 58 ? -20.141 19.922 0.98 1 94.56 58 TYR B CA 1
ATOM 3114 C C . TYR B 1 58 ? -20.172 20.781 2.244 1 94.56 58 TYR B C 1
ATOM 3116 O O . TYR B 1 58 ? -20.203 20.25 3.357 1 94.56 58 TYR B O 1
ATOM 3124 N N . LYS B 1 59 ? -20.172 22.047 1.959 1 96.56 59 LYS B N 1
ATOM 3125 C CA . LYS B 1 59 ? -20.516 22.938 3.061 1 96.56 59 LYS B CA 1
ATOM 3126 C C . L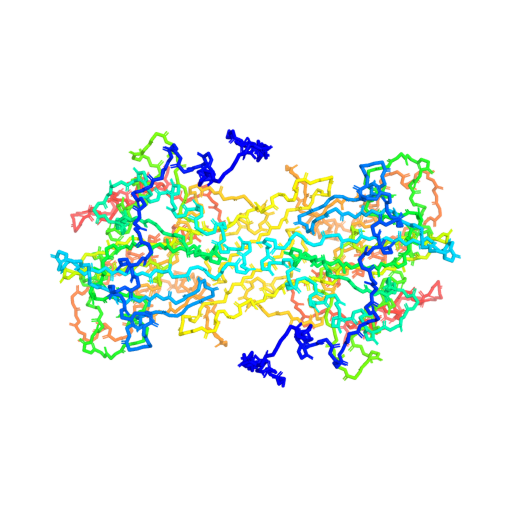YS B 1 59 ? -22.031 22.969 3.285 1 96.56 59 LYS B C 1
ATOM 3128 O O . LYS B 1 59 ? -22.797 23 2.328 1 96.56 59 LYS B O 1
ATOM 3133 N N . GLY B 1 60 ? -22.406 22.875 4.516 1 96.31 60 GLY B N 1
ATOM 3134 C CA . GLY B 1 60 ? -23.812 22.953 4.871 1 96.31 60 GLY B CA 1
ATOM 3135 C C . GLY B 1 60 ? -24.078 23.828 6.094 1 96.31 60 GLY B C 1
ATOM 3136 O O . GLY B 1 60 ? -23.141 24.188 6.812 1 96.31 60 GLY B O 1
ATOM 3137 N N . VAL B 1 61 ? -25.312 24.203 6.172 1 96.25 61 VAL B N 1
ATOM 3138 C CA . VAL B 1 61 ? -25.781 24.906 7.363 1 96.25 61 VAL B CA 1
ATOM 3139 C C . VAL B 1 61 ? -27 24.203 7.953 1 96.25 61 VAL B C 1
ATOM 3141 O O . VAL B 1 61 ? -28.031 24.094 7.305 1 96.25 61 VAL B O 1
ATOM 3144 N N . LEU B 1 62 ? -26.781 23.734 9.148 1 92.5 62 LEU B N 1
ATOM 3145 C CA . LEU B 1 62 ? -27.891 23.078 9.82 1 92.5 62 LEU B CA 1
ATOM 3146 C C . LEU B 1 62 ? -28.953 24.078 10.266 1 92.5 62 LEU B C 1
ATOM 3148 O O . LEU B 1 62 ? -28.734 25.297 10.188 1 92.5 62 LEU B O 1
ATOM 3152 N N . LYS B 1 63 ? -30.078 23.578 10.695 1 87.69 63 LYS B N 1
ATOM 3153 C CA . LYS B 1 63 ? -31.234 24.391 11.055 1 87.69 63 LYS B CA 1
ATOM 3154 C C . LYS B 1 63 ? -30.859 25.406 12.133 1 87.69 63 LYS B C 1
ATOM 3156 O O . LYS B 1 63 ? -31.375 26.531 12.133 1 87.69 63 LYS B O 1
ATOM 3161 N N . GLU B 1 64 ? -29.953 25.078 12.945 1 87.69 64 GLU B N 1
ATOM 3162 C CA . GLU B 1 64 ? -29.578 25.953 14.047 1 87.69 64 GLU B CA 1
ATOM 3163 C C . GLU B 1 64 ? -28.5 26.953 13.617 1 87.69 64 GLU B C 1
ATOM 3165 O O . GLU B 1 64 ? -27.984 27.703 14.445 1 87.69 64 GLU B O 1
ATOM 3170 N N . GLY B 1 65 ? -28.172 26.969 12.414 1 91.06 65 GLY B N 1
ATOM 3171 C CA . GLY B 1 65 ? -27.219 27.938 11.883 1 91.06 65 GLY B CA 1
ATOM 3172 C C . GLY B 1 65 ? -25.781 27.469 11.945 1 91.06 65 GLY B C 1
ATOM 3173 O O . GLY B 1 65 ? -24.875 28.172 11.516 1 91.06 65 GLY B O 1
ATOM 3174 N N . GLN B 1 66 ? -25.703 26.375 12.43 1 92.69 66 GLN B N 1
ATOM 3175 C CA . GLN B 1 66 ? -24.344 25.828 12.562 1 92.69 66 GLN B CA 1
ATOM 3176 C C . GLN B 1 66 ? -23.797 25.391 11.211 1 92.69 66 GLN B C 1
ATOM 3178 O O . GLN B 1 66 ? -24.453 24.641 10.477 1 92.69 66 GLN B O 1
ATOM 3183 N N . GLU B 1 67 ? -22.562 25.859 10.891 1 96.44 67 GLU B N 1
ATOM 3184 C CA . GLU B 1 67 ? -21.891 25.438 9.672 1 96.44 67 GLU B CA 1
ATOM 3185 C C . GLU B 1 67 ? -21.25 24.062 9.844 1 96.44 67 GLU B C 1
ATOM 3187 O O . GLU B 1 67 ? -20.672 23.766 10.891 1 96.44 67 GLU B O 1
ATOM 3192 N N . VAL B 1 68 ? -21.438 23.219 8.789 1 96.56 68 VAL B N 1
ATOM 3193 C CA . VAL B 1 68 ? -20.922 21.859 8.859 1 96.56 68 VAL B CA 1
ATOM 3194 C C . VAL B 1 68 ? -20.281 21.484 7.523 1 96.56 68 VAL B C 1
ATOM 3196 O O . VAL B 1 68 ? -20.516 22.141 6.512 1 96.56 68 VAL B O 1
ATOM 3199 N N . ALA B 1 69 ? -19.438 20.5 7.578 1 95.94 69 ALA B N 1
ATOM 3200 C CA . ALA B 1 69 ? -18.922 19.828 6.395 1 95.94 69 ALA B CA 1
ATOM 3201 C C . ALA B 1 69 ? -19.531 18.438 6.25 1 95.94 69 ALA B C 1
ATOM 3203 O O . ALA B 1 69 ? -19.547 17.656 7.199 1 95.94 69 ALA B O 1
ATOM 3204 N N . VAL B 1 70 ? -20.031 18.172 5.082 1 94.19 70 VAL B N 1
ATOM 3205 C CA . VAL B 1 70 ? -20.766 16.938 4.824 1 94.19 70 VAL B CA 1
ATOM 3206 C C . VAL B 1 70 ? -20.031 16.125 3.758 1 94.19 70 VAL B C 1
ATOM 3208 O O . VAL B 1 70 ? -19.891 16.562 2.617 1 94.19 70 VAL B O 1
ATOM 3211 N N . LYS B 1 71 ? -19.594 14.906 4.195 1 89.38 71 LYS B N 1
ATOM 3212 C CA . LYS B 1 71 ? -18.906 14.008 3.271 1 89.38 71 LYS B CA 1
ATOM 3213 C C . LYS B 1 71 ? -19.812 12.883 2.814 1 89.38 71 LYS B C 1
ATOM 3215 O O . LYS B 1 71 ? -20.281 12.078 3.629 1 89.38 71 LYS B O 1
ATOM 3220 N N . LYS B 1 72 ? -20 12.883 1.544 1 86.06 72 LYS B N 1
ATOM 3221 C CA . LYS B 1 72 ? -20.75 11.781 0.956 1 86.06 72 LYS B CA 1
ATOM 3222 C C . LYS B 1 72 ? -19.812 10.656 0.519 1 86.06 72 LYS B C 1
ATOM 3224 O O . LYS B 1 72 ? -18.953 10.859 -0.327 1 86.06 72 LYS B O 1
ATOM 3229 N N . ILE B 1 73 ? -19.984 9.523 1.209 1 77.19 73 ILE B N 1
ATOM 3230 C CA . ILE B 1 73 ? -19.125 8.375 0.897 1 77.19 73 ILE B CA 1
ATOM 3231 C C . ILE B 1 73 ? -19.734 7.586 -0.261 1 77.19 73 ILE B C 1
ATOM 3233 O O . ILE B 1 73 ? -20.938 7.316 -0.273 1 77.19 73 ILE B O 1
ATOM 3237 N N . SER B 1 74 ? -18.984 7.496 -1.317 1 62.66 74 SER B N 1
ATOM 3238 C CA . SER B 1 74 ? -19.484 6.77 -2.48 1 62.66 74 SER B CA 1
ATOM 3239 C C . SER B 1 74 ? -19.766 5.309 -2.143 1 62.66 74 SER B C 1
ATOM 3241 O O . SER B 1 74 ? -18.953 4.656 -1.468 1 62.66 74 SER B O 1
ATOM 3243 N N . HIS B 1 75 ? -21.016 4.875 -1.961 1 53.91 75 HIS B N 1
ATOM 3244 C CA . HIS B 1 75 ? -21.547 3.568 -1.59 1 53.91 75 HIS B CA 1
ATOM 3245 C C . HIS B 1 75 ? -20.844 2.451 -2.355 1 53.91 75 HIS B C 1
ATOM 3247 O O . HIS B 1 75 ? -20.812 1.304 -1.905 1 53.91 75 HIS B O 1
ATOM 3253 N N . GLU B 1 76 ? -20.312 2.969 -3.389 1 50.69 76 GLU B N 1
ATOM 3254 C CA . GLU B 1 76 ? -19.969 1.898 -4.32 1 50.69 76 GLU B CA 1
ATOM 3255 C C . GLU B 1 76 ? -18.625 1.277 -3.975 1 50.69 76 GLU B C 1
ATOM 3257 O O . GLU B 1 76 ? -18.281 0.209 -4.484 1 50.69 76 GLU B O 1
ATOM 3262 N N . SER B 1 77 ? -18.016 1.936 -2.82 1 52.16 77 SER B N 1
ATOM 3263 C CA . SER B 1 77 ? -16.688 1.374 -2.707 1 52.16 77 SER B CA 1
ATOM 3264 C C . SER B 1 77 ? -16.438 0.798 -1.315 1 52.16 77 SER B C 1
ATOM 3266 O O . SER B 1 77 ? -16.906 1.354 -0.318 1 52.16 77 SER B O 1
ATOM 3268 N N . GLU B 1 78 ? -16.172 -0.596 -1.155 1 53.44 78 GLU B N 1
ATOM 3269 C CA . GLU B 1 78 ? -15.703 -1.166 0.102 1 53.44 78 GLU B CA 1
ATOM 3270 C C . GLU B 1 78 ? -14.758 -0.208 0.82 1 53.44 78 GLU B C 1
ATOM 3272 O O . GLU B 1 78 ? -14.797 -0.088 2.047 1 53.44 78 GLU B O 1
ATOM 3277 N N . HIS B 1 79 ? -14.086 0.491 -0.004 1 60.75 79 HIS B N 1
ATOM 3278 C CA . HIS B 1 79 ? -13.18 1.469 0.594 1 60.75 79 HIS B CA 1
ATOM 3279 C C . HIS B 1 79 ? -13.953 2.541 1.354 1 60.75 79 HIS B C 1
ATOM 3281 O O . HIS B 1 79 ? -13.562 2.932 2.455 1 60.75 79 HIS B O 1
ATOM 3287 N N . GLY B 1 80 ? -15.055 2.854 0.734 1 62.75 80 GLY B N 1
ATOM 3288 C CA . GLY B 1 80 ? -15.852 3.889 1.368 1 62.75 80 GLY B CA 1
ATOM 3289 C C . GLY B 1 80 ? -16.438 3.455 2.697 1 62.75 80 GLY B C 1
ATOM 3290 O O . GLY B 1 80 ? -16.406 4.207 3.674 1 62.75 80 GLY B O 1
ATOM 3291 N N . ILE B 1 81 ? -16.875 2.217 2.697 1 64.12 81 ILE B N 1
ATOM 3292 C CA . ILE B 1 81 ? -17.484 1.709 3.922 1 64.12 81 ILE B CA 1
ATOM 3293 C C . ILE B 1 81 ? -16.422 1.585 5.012 1 64.12 81 ILE B C 1
ATOM 3295 O O . ILE B 1 81 ? -16.656 1.936 6.168 1 64.12 81 ILE B O 1
ATOM 3299 N N . ARG B 1 82 ? -15.359 1.075 4.59 1 64.62 82 ARG B N 1
ATOM 3300 C CA . ARG B 1 82 ? -14.281 0.926 5.559 1 64.62 82 ARG B CA 1
ATOM 3301 C C . ARG B 1 82 ? -13.828 2.283 6.09 1 64.62 82 ARG B C 1
ATOM 3303 O O . ARG B 1 82 ? -13.547 2.424 7.281 1 64.62 82 ARG B O 1
ATOM 3310 N N . GLU B 1 83 ? -13.75 3.172 5.16 1 69.75 83 GLU B N 1
ATOM 3311 C CA . GLU B 1 83 ? -13.414 4.531 5.57 1 69.75 83 GLU B CA 1
ATOM 3312 C C . GLU B 1 83 ? -14.445 5.082 6.547 1 69.75 83 GLU B C 1
ATOM 3314 O O . GLU B 1 83 ? -14.094 5.707 7.551 1 69.75 83 GLU B O 1
ATOM 3319 N N . PHE B 1 84 ? -15.703 4.824 6.188 1 71.31 84 PHE B N 1
ATOM 3320 C CA . PHE B 1 84 ? -16.797 5.258 7.043 1 71.31 84 PHE B CA 1
ATOM 3321 C C . PHE B 1 84 ? -16.672 4.664 8.438 1 71.31 84 PHE B C 1
ATOM 3323 O O . PHE B 1 84 ? -16.75 5.387 9.438 1 71.31 84 PHE B O 1
ATOM 3330 N N . LEU B 1 85 ? -16.422 3.455 8.453 1 67.62 85 LEU B N 1
ATOM 3331 C CA . LEU B 1 85 ? -16.344 2.752 9.734 1 67.62 85 LEU B CA 1
ATOM 3332 C C . LEU B 1 85 ? -15.133 3.234 10.531 1 67.62 85 LEU B C 1
ATOM 3334 O O . LEU B 1 85 ? -15.211 3.396 11.75 1 67.62 85 LEU B O 1
ATOM 3338 N N . ALA B 1 86 ? -14.047 3.463 9.859 1 68.94 86 ALA B N 1
ATOM 3339 C CA . ALA B 1 86 ? -12.844 3.945 10.523 1 68.94 86 ALA B CA 1
ATOM 3340 C C . ALA B 1 86 ? -13.086 5.309 11.172 1 68.94 86 ALA B C 1
ATOM 3342 O O . ALA B 1 86 ? -12.672 5.543 12.305 1 68.94 86 ALA B O 1
ATOM 3343 N N . GLU B 1 87 ? -13.734 6.121 10.43 1 76.06 87 GLU B N 1
ATOM 3344 C CA . GLU B 1 87 ? -14.023 7.461 10.938 1 76.06 87 GLU B CA 1
ATOM 3345 C C . GLU B 1 87 ? -14.984 7.406 12.125 1 76.06 87 GLU B C 1
ATOM 3347 O O . GLU B 1 87 ? -14.734 8.039 13.156 1 76.06 87 GLU B O 1
ATOM 3352 N N . VAL B 1 88 ? -16.016 6.68 12.008 1 73.38 88 VAL B N 1
ATOM 3353 C CA . VAL B 1 88 ? -17.047 6.617 13.047 1 73.38 88 VAL B CA 1
ATOM 3354 C C . VAL B 1 88 ? -16.469 5.969 14.305 1 73.38 88 VAL B C 1
ATOM 3356 O O . VAL B 1 88 ? -16.719 6.438 15.414 1 73.38 88 VAL B O 1
ATOM 3359 N N . SER B 1 89 ? -15.68 4.98 14.055 1 71.88 89 SER B N 1
ATOM 3360 C CA . SER B 1 89 ? -15.133 4.258 15.195 1 71.88 89 SER B CA 1
ATOM 3361 C C . SER B 1 89 ? -14.07 5.074 15.914 1 71.88 89 SER B C 1
ATOM 3363 O O . SER B 1 89 ? -13.859 4.918 17.125 1 71.88 89 SER B O 1
ATOM 3365 N N . SER B 1 90 ? -13.367 5.922 15.141 1 74.62 90 SER B N 1
ATOM 3366 C CA . SER B 1 90 ? -12.297 6.707 15.742 1 74.62 90 SER B CA 1
ATOM 3367 C C . SER B 1 90 ? -12.812 8.055 16.25 1 74.62 90 SER B C 1
ATOM 3369 O O . SER B 1 90 ? -12.867 8.289 17.453 1 74.62 90 SER B O 1
ATOM 3371 N N . LEU B 1 91 ? -13.422 8.797 15.367 1 75.56 91 LEU B N 1
ATOM 3372 C CA . LEU B 1 91 ? -13.812 10.156 15.703 1 75.56 91 LEU B CA 1
ATOM 3373 C C . LEU B 1 91 ? -15.109 10.172 16.5 1 75.56 91 LEU B C 1
ATOM 3375 O O . LEU B 1 91 ? -15.43 11.172 17.156 1 75.56 91 LEU B O 1
ATOM 3379 N N . GLY B 1 92 ? -15.852 9.086 16.406 1 72.19 92 GLY B N 1
ATOM 3380 C CA . GLY B 1 92 ? -17.094 9.031 17.156 1 72.19 92 GLY B CA 1
ATOM 3381 C C . GLY B 1 92 ? -16.875 8.945 18.656 1 72.19 92 GLY B C 1
ATOM 3382 O O . GLY B 1 92 ? -17.703 9.398 19.438 1 72.19 92 GLY B O 1
ATOM 3383 N N . ARG B 1 93 ? -15.703 8.5 19.047 1 71.38 93 ARG B N 1
ATOM 3384 C CA . ARG B 1 93 ? -15.453 8.258 20.469 1 71.38 93 ARG B CA 1
ATOM 3385 C C . ARG B 1 93 ? -14.438 9.25 21.016 1 71.38 93 ARG B C 1
ATOM 3387 O O . ARG B 1 93 ? -14.391 9.484 22.219 1 71.38 93 ARG B O 1
ATOM 3394 N N . LEU B 1 94 ? -13.789 9.852 20.125 1 80.12 94 LEU B N 1
ATOM 3395 C CA . LEU B 1 94 ? -12.664 10.672 20.562 1 80.12 94 LEU B CA 1
ATOM 3396 C C . LEU B 1 94 ? -13.016 12.156 20.5 1 80.12 94 LEU B C 1
ATOM 3398 O O . LEU B 1 94 ? -13.672 12.609 19.562 1 80.12 94 LEU B O 1
ATOM 3402 N N . LYS B 1 95 ? -12.711 12.789 21.609 1 83.62 95 LYS B N 1
ATOM 3403 C CA . LYS B 1 95 ? -12.852 14.242 21.672 1 83.62 95 LYS B CA 1
ATOM 3404 C C . LYS B 1 95 ? -11.539 14.906 22.078 1 83.62 95 LYS B C 1
ATOM 3406 O O . LYS B 1 95 ? -11.008 14.648 23.156 1 83.62 95 LYS B O 1
ATOM 3411 N N . HIS B 1 96 ? -11.062 15.664 21.219 1 91.56 96 HIS B N 1
ATOM 3412 C CA . HIS B 1 96 ? -9.828 16.406 21.406 1 91.56 96 HIS B CA 1
ATOM 3413 C C . HIS B 1 96 ? -9.82 17.703 20.594 1 91.56 96 HIS B C 1
ATOM 3415 O O . HIS B 1 96 ? -10.352 17.734 19.484 1 91.56 96 HIS B O 1
ATOM 3421 N N . ARG B 1 97 ? -9.266 18.672 21.125 1 94.81 97 ARG B N 1
ATOM 3422 C CA . ARG B 1 97 ? -9.289 20 20.516 1 94.81 97 ARG B CA 1
ATOM 3423 C C . ARG B 1 97 ? -8.609 19.984 19.141 1 94.81 97 ARG B C 1
ATOM 3425 O O . ARG B 1 97 ? -8.906 20.828 18.297 1 94.81 97 ARG B O 1
ATOM 3432 N N . ASN B 1 98 ? -7.668 19.062 18.922 1 96.94 98 ASN B N 1
ATOM 3433 C CA . ASN B 1 98 ? -6.93 19.016 17.656 1 96.94 98 ASN B CA 1
ATOM 3434 C C . ASN B 1 98 ? -7.391 17.859 16.781 1 96.94 98 ASN B C 1
ATOM 3436 O O . ASN B 1 98 ? -6.664 17.422 15.883 1 96.94 98 ASN B O 1
ATOM 3440 N N . LEU B 1 99 ? -8.578 17.312 17 1 94.69 99 LEU B N 1
ATOM 3441 C CA . LEU B 1 99 ? -9.281 16.391 16.125 1 94.69 99 LEU B CA 1
ATOM 3442 C C . LEU B 1 99 ? -10.57 17.031 15.602 1 94.69 99 LEU B C 1
ATOM 3444 O O . LEU B 1 99 ? -11.289 17.688 16.344 1 94.69 99 LEU B O 1
ATOM 3448 N N . VAL B 1 100 ? -10.766 16.859 14.289 1 95.06 100 VAL B N 1
ATOM 3449 C CA . VAL B 1 100 ? -12.016 17.375 13.742 1 95.06 100 VAL B CA 1
ATOM 3450 C C . VAL B 1 100 ? -13.203 16.672 14.398 1 95.06 100 VAL B C 1
ATOM 3452 O O . VAL B 1 100 ? -13.203 15.453 14.57 1 95.06 100 VAL B O 1
ATOM 3455 N N . GLY B 1 101 ? -14.164 17.453 14.719 1 91.38 101 GLY B N 1
ATOM 3456 C CA . GLY B 1 101 ? -15.328 16.906 15.391 1 91.38 101 GLY B CA 1
ATOM 3457 C C . GLY B 1 101 ? -16.297 16.234 14.445 1 91.38 101 GLY B C 1
ATOM 3458 O O . GLY B 1 101 ? -16.688 16.812 13.43 1 91.38 101 GLY B O 1
ATOM 3459 N N . LEU B 1 102 ? -16.578 14.969 14.711 1 89.81 102 LEU B N 1
ATOM 3460 C CA . LEU B 1 102 ? -17.656 14.273 14.023 1 89.81 102 LEU B CA 1
ATOM 3461 C C . LEU B 1 102 ? -19 14.539 14.695 1 89.81 102 LEU B C 1
ATOM 3463 O O . LEU B 1 102 ? -19.219 14.141 15.844 1 89.81 102 LEU B O 1
ATOM 3467 N N . ARG B 1 103 ? -19.844 15.141 13.984 1 88.19 103 ARG B N 1
ATOM 3468 C CA . ARG B 1 103 ? -21.125 15.531 14.562 1 88.19 103 ARG B CA 1
ATOM 3469 C C . ARG B 1 103 ? -22.141 14.406 14.43 1 88.19 103 ARG B C 1
ATOM 3471 O O . ARG B 1 103 ? -23.031 14.266 15.273 1 88.19 103 ARG B O 1
ATOM 3478 N N . GLY B 1 104 ? -22 13.75 13.352 1 86.62 104 GLY B N 1
ATOM 3479 C CA . GLY B 1 104 ? -22.953 12.68 13.133 1 86.62 104 GLY B CA 1
ATOM 3480 C C . GLY B 1 104 ? -22.797 12.008 11.781 1 86.62 104 GLY B C 1
ATOM 3481 O O . GLY B 1 104 ? -21.781 12.203 11.102 1 86.62 104 GLY B O 1
ATOM 3482 N N . TRP B 1 105 ? -23.703 11.102 11.562 1 86.31 105 TRP B N 1
ATOM 3483 C CA . TRP B 1 105 ? -23.719 10.391 10.297 1 86.31 105 TRP B CA 1
ATOM 3484 C C . TRP B 1 105 ? -25.141 10.188 9.805 1 86.31 105 TRP B C 1
ATOM 3486 O O . TRP B 1 105 ? -26.109 10.43 10.547 1 86.31 105 TRP B O 1
ATOM 3496 N N . SER B 1 106 ? -25.234 9.961 8.516 1 85.06 106 SER B N 1
ATOM 3497 C CA . SER B 1 106 ? -26.547 9.711 7.902 1 85.06 106 SER B CA 1
ATOM 3498 C C . SER B 1 106 ? -26.453 8.656 6.809 1 85.06 106 SER B C 1
ATOM 3500 O O . SER B 1 106 ? -25.344 8.297 6.379 1 85.06 106 SER B O 1
ATOM 3502 N N . ARG B 1 107 ? -27.5 8.117 6.559 1 78.94 107 ARG B N 1
ATOM 3503 C CA . ARG B 1 107 ? -27.656 7.18 5.453 1 78.94 107 ARG B CA 1
ATOM 3504 C C . ARG B 1 107 ? -28.875 7.512 4.617 1 78.94 107 ARG B C 1
ATOM 3506 O O . ARG B 1 107 ? -29.953 7.809 5.164 1 78.94 107 ARG B O 1
ATOM 3513 N N . ASN B 1 108 ? -28.578 7.504 3.307 1 78.38 108 ASN B N 1
ATOM 3514 C CA . ASN B 1 108 ? -29.766 7.746 2.49 1 78.38 108 ASN B CA 1
ATOM 3515 C C . ASN B 1 108 ? -30.469 6.445 2.127 1 78.38 108 ASN B C 1
ATOM 3517 O O . ASN B 1 108 ? -30.047 5.367 2.533 1 78.38 108 ASN B O 1
ATOM 3521 N N . ASP B 1 109 ? -31.484 6.699 1.344 1 66.12 109 ASP B N 1
ATOM 3522 C CA . ASP B 1 109 ? -32.344 5.559 1.005 1 66.12 109 ASP B CA 1
ATOM 3523 C C . ASP B 1 109 ? -31.594 4.582 0.093 1 66.12 109 ASP B C 1
ATOM 3525 O O . ASP B 1 109 ? -31.891 3.381 0.097 1 66.12 109 ASP B O 1
ATOM 3529 N N . LYS B 1 110 ? -30.688 5.102 -0.549 1 66.88 110 LYS B N 1
ATOM 3530 C CA . LYS B 1 110 ? -29.953 4.262 -1.498 1 66.88 110 LYS B CA 1
ATOM 3531 C C . LYS B 1 110 ? -28.75 3.6 -0.834 1 66.88 110 LYS B C 1
ATOM 3533 O O . LYS B 1 110 ? -27.984 2.891 -1.491 1 66.88 110 LYS B O 1
ATOM 3538 N N . GLY B 1 111 ? -28.656 3.924 0.416 1 65.88 111 GLY B N 1
ATOM 3539 C CA . GLY B 1 111 ? -27.609 3.246 1.167 1 65.88 111 GLY B CA 1
ATOM 3540 C C . GLY B 1 111 ? -26.312 4.016 1.206 1 65.88 111 GLY B C 1
ATOM 3541 O O . GLY B 1 111 ? -25.328 3.551 1.779 1 65.88 111 GLY B O 1
ATOM 3542 N N . SER B 1 112 ? -26.375 5.18 0.65 1 75.31 112 SER B N 1
ATOM 3543 C CA . SER B 1 112 ? -25.156 5.992 0.674 1 75.31 112 SER B CA 1
ATOM 3544 C C . SER B 1 112 ? -24.875 6.516 2.078 1 75.31 112 SER B C 1
ATOM 3546 O O . SER B 1 112 ? -25.781 6.953 2.781 1 75.31 112 SER B O 1
ATOM 3548 N N . LEU B 1 113 ? -23.688 6.344 2.525 1 80.44 113 LEU B N 1
ATOM 3549 C CA . LEU B 1 113 ? -23.25 6.777 3.852 1 80.44 113 LEU B CA 1
ATOM 3550 C C . LEU B 1 113 ? -22.719 8.203 3.814 1 80.44 113 LEU B C 1
ATOM 3552 O O . LEU B 1 113 ? -22.047 8.594 2.857 1 80.44 113 LEU B O 1
ATOM 3556 N N . ILE B 1 114 ? -23.125 8.906 4.805 1 87.81 114 ILE B N 1
ATOM 3557 C CA . ILE B 1 114 ? -22.766 10.32 4.895 1 87.81 114 ILE B CA 1
ATOM 3558 C C . ILE B 1 114 ? -22.156 10.609 6.266 1 87.81 114 ILE B C 1
ATOM 3560 O O . ILE B 1 114 ? -22.641 10.117 7.285 1 87.81 114 ILE B O 1
ATOM 3564 N N . LEU B 1 115 ? -21.109 11.383 6.289 1 89.56 115 LEU B N 1
ATOM 3565 C CA . LEU B 1 115 ? -20.484 11.844 7.527 1 89.56 115 LEU B CA 1
ATOM 3566 C C . LEU B 1 115 ? -20.625 13.359 7.676 1 89.56 115 LEU B C 1
ATOM 3568 O O . LEU B 1 115 ? -20.5 14.094 6.699 1 89.56 115 LEU B O 1
ATOM 3572 N N . VAL B 1 116 ? -20.938 13.836 8.844 1 91.62 116 VAL B N 1
ATOM 3573 C CA . VAL B 1 116 ? -21.094 15.258 9.141 1 91.62 116 VAL B CA 1
ATOM 3574 C C . VAL B 1 116 ? -20.047 15.703 10.156 1 91.62 116 VAL B C 1
ATOM 3576 O O . VAL B 1 116 ? -19.984 15.172 11.266 1 91.62 116 VAL B O 1
ATOM 3579 N N . TYR B 1 117 ? -19.266 16.734 9.742 1 93.94 117 TYR B N 1
ATOM 3580 C CA . TYR B 1 117 ? -18.172 17.234 10.57 1 93.94 117 TYR B CA 1
ATOM 3581 C C . TYR B 1 117 ? -18.359 18.703 10.898 1 93.94 117 TYR B C 1
ATOM 3583 O O . TYR B 1 117 ? -19.141 19.406 10.25 1 93.94 117 TYR B O 1
ATOM 3591 N N . ASP B 1 118 ? -17.672 19.125 11.969 1 94.44 118 ASP B N 1
ATOM 3592 C CA . ASP B 1 118 ? -17.484 20.562 12.133 1 94.44 118 ASP B CA 1
ATOM 3593 C C . ASP B 1 118 ? -16.828 21.188 10.891 1 94.44 118 ASP B C 1
ATOM 3595 O O . ASP B 1 118 ? -15.906 20.594 10.328 1 94.44 118 ASP B O 1
ATOM 3599 N N . TYR B 1 119 ? -17.359 22.266 10.516 1 96.56 119 TYR B N 1
ATOM 3600 C CA . TYR B 1 119 ? -16.797 22.953 9.367 1 96.56 119 TYR B CA 1
ATOM 3601 C C . TYR B 1 119 ? -15.484 23.641 9.719 1 96.56 119 TYR B C 1
ATOM 3603 O O . TYR B 1 119 ? -15.398 24.344 10.727 1 96.56 119 TYR B O 1
ATOM 3611 N N . MET B 1 120 ? -14.492 23.438 8.945 1 96.75 120 MET B N 1
ATOM 3612 C CA . MET B 1 120 ? -13.18 24.062 9.094 1 96.75 120 MET B CA 1
ATOM 3613 C C . MET B 1 120 ? -12.992 25.188 8.086 1 96.75 120 MET B C 1
ATOM 3615 O O . MET B 1 120 ? -12.602 24.953 6.941 1 96.75 120 MET B O 1
ATOM 3619 N N . GLU B 1 121 ? -13.078 26.359 8.523 1 95.25 121 GLU B N 1
ATOM 3620 C CA . GLU B 1 121 ? -13.258 27.547 7.688 1 95.25 121 GLU B CA 1
ATOM 3621 C C . GLU B 1 121 ? -12.016 27.828 6.844 1 95.25 121 GLU B C 1
ATOM 3623 O O . GLU B 1 121 ? -12.125 28.312 5.715 1 95.25 121 GLU B O 1
ATOM 3628 N N . ASN B 1 122 ? -10.875 27.516 7.348 1 95.38 122 ASN B N 1
ATOM 3629 C CA . ASN B 1 122 ? -9.656 27.938 6.668 1 95.38 122 ASN B CA 1
ATOM 3630 C C . ASN B 1 122 ? -9.07 26.797 5.828 1 95.38 122 ASN B C 1
ATOM 3632 O O . ASN B 1 122 ? -7.945 26.906 5.332 1 95.38 122 ASN B O 1
ATOM 3636 N N . GLY B 1 123 ? -9.781 25.641 5.707 1 93.06 123 GLY B N 1
ATOM 3637 C CA . GLY B 1 123 ? -9.43 24.578 4.777 1 93.06 123 GLY B CA 1
ATOM 3638 C C . GLY B 1 123 ? -8.25 23.75 5.246 1 93.06 123 GLY B C 1
ATOM 3639 O O . GLY B 1 123 ? -7.949 23.703 6.441 1 93.06 123 GLY B O 1
ATOM 3640 N N . SER B 1 124 ? -7.707 23.031 4.336 1 93.75 124 SER B N 1
ATOM 3641 C CA . SER B 1 124 ? -6.645 22.078 4.652 1 93.75 124 SER B CA 1
ATOM 3642 C C . SER B 1 124 ? -5.273 22.734 4.562 1 93.75 124 SER B C 1
ATOM 3644 O O . SER B 1 124 ? -5.086 23.688 3.814 1 93.75 124 SER B O 1
ATOM 3646 N N . VAL B 1 125 ? -4.352 22.188 5.277 1 96.44 125 VAL B N 1
ATOM 3647 C CA . VAL B 1 125 ? -2.996 22.719 5.359 1 96.44 125 VAL B CA 1
ATOM 3648 C C . VAL B 1 125 ? -2.316 22.609 3.998 1 96.44 125 VAL B C 1
ATOM 3650 O O . VAL B 1 125 ? -1.549 23.5 3.609 1 96.44 125 VAL B O 1
ATOM 3653 N N . ASP B 1 126 ? -2.602 21.531 3.242 1 94 126 ASP B N 1
ATOM 3654 C CA . ASP B 1 126 ? -1.95 21.375 1.944 1 94 126 ASP B CA 1
ATOM 3655 C C . ASP B 1 126 ? -2.305 22.531 1.01 1 94 126 ASP B C 1
ATOM 3657 O O . ASP B 1 126 ? -1.456 23 0.254 1 94 126 ASP B O 1
ATOM 3661 N N . LYS B 1 127 ? -3.479 23.109 1.129 1 91.81 127 LYS B N 1
ATOM 3662 C CA . LYS B 1 127 ? -3.926 24.219 0.29 1 91.81 127 LYS B CA 1
ATOM 3663 C C . LYS B 1 127 ? -3.301 25.531 0.743 1 91.81 127 LYS B C 1
ATOM 3665 O O . LYS B 1 127 ? -3.295 26.516 -0.006 1 91.81 127 LYS B O 1
ATOM 3670 N N . ARG B 1 128 ? -2.783 25.578 1.943 1 94.5 128 ARG B N 1
ATOM 3671 C CA . ARG B 1 128 ? -2.188 26.781 2.5 1 94.5 128 ARG B CA 1
ATOM 3672 C C . ARG B 1 128 ? -0.666 26.734 2.41 1 94.5 128 ARG B C 1
ATOM 3674 O O . ARG B 1 128 ? 0.016 27.688 2.807 1 94.5 128 ARG B O 1
ATOM 3681 N N . ILE B 1 129 ? -0.185 25.625 1.873 1 94.75 129 ILE B N 1
ATOM 3682 C CA . ILE B 1 129 ? 1.263 25.5 1.747 1 94.75 129 ILE B CA 1
ATOM 3683 C C . ILE B 1 129 ? 1.637 25.312 0.278 1 94.75 129 ILE B C 1
ATOM 3685 O O . ILE B 1 129 ? 2.57 25.953 -0.216 1 94.75 129 ILE B O 1
ATOM 3689 N N . PHE B 1 130 ? 0.905 24.469 -0.467 1 90.31 130 PHE B N 1
ATOM 3690 C CA . PHE B 1 130 ? 1.326 24.078 -1.809 1 90.31 130 PHE B CA 1
ATOM 3691 C C . PHE B 1 130 ? 0.532 24.844 -2.863 1 90.31 130 PHE B C 1
ATOM 3693 O O . PHE B 1 130 ? 1.081 25.234 -3.895 1 90.31 130 PHE B O 1
ATOM 3700 N N . ASP B 1 131 ? -0.744 24.953 -2.668 1 82.38 131 ASP B N 1
ATOM 3701 C CA . ASP B 1 131 ? -1.659 25.422 -3.697 1 82.38 131 ASP B CA 1
ATOM 3702 C C . ASP B 1 131 ? -2.223 26.797 -3.336 1 82.38 131 ASP B C 1
ATOM 3704 O O . ASP B 1 131 ? -3.441 27 -3.334 1 82.38 131 ASP B O 1
ATOM 3708 N N . CYS B 1 132 ? -1.356 27.672 -2.975 1 81.56 132 CYS B N 1
ATOM 3709 C CA . CYS B 1 132 ? -1.887 28.969 -2.553 1 81.56 132 CYS B CA 1
ATOM 3710 C C . CYS B 1 132 ? -0.991 30.109 -3.027 1 81.56 132 CYS B C 1
ATOM 3712 O O . CYS B 1 132 ? 0.16 29.875 -3.406 1 81.56 132 CYS B O 1
ATOM 3714 N N . HIS B 1 133 ? -1.686 31.219 -3.02 1 83.94 133 HIS B N 1
ATOM 3715 C CA . HIS B 1 133 ? -0.937 32.438 -3.223 1 83.94 133 HIS B CA 1
ATOM 3716 C C . HIS B 1 133 ? -0.129 32.812 -1.981 1 83.94 133 HIS B C 1
ATOM 3718 O O . HIS B 1 133 ? -0.483 32.438 -0.868 1 83.94 133 HIS B O 1
ATOM 3724 N N . GLU B 1 134 ? 0.866 33.562 -2.219 1 81.06 134 GLU B N 1
ATOM 3725 C CA . GLU B 1 134 ? 1.795 33.906 -1.151 1 81.06 134 GLU B CA 1
ATOM 3726 C C . GLU B 1 134 ? 1.07 34.594 -0 1 81.06 134 GLU B C 1
ATOM 3728 O O . GLU B 1 134 ? 1.424 34.406 1.166 1 81.06 134 GLU B O 1
ATOM 3733 N N . ALA B 1 135 ? 0.076 35.281 -0.323 1 81.44 135 ALA B N 1
ATOM 3734 C CA . ALA B 1 135 ? -0.643 36.062 0.695 1 81.44 135 ALA B CA 1
ATOM 3735 C C . ALA B 1 135 ? -1.453 35.125 1.601 1 81.44 135 ALA B C 1
ATOM 3737 O O . ALA B 1 135 ? -1.728 35.469 2.756 1 81.44 135 ALA B O 1
ATOM 3738 N N . SER B 1 136 ? -1.785 33.969 1.157 1 89.62 136 SER B N 1
ATOM 3739 C CA . SER B 1 136 ? -2.611 33.031 1.915 1 89.62 136 SER B CA 1
ATOM 3740 C C . SER B 1 136 ? -1.77 31.906 2.516 1 89.62 136 SER B C 1
ATOM 3742 O O . SER B 1 136 ? -2.287 31.047 3.246 1 89.62 136 SER B O 1
ATOM 3744 N N . MET B 1 137 ? -0.485 32 2.303 1 94.06 137 MET B N 1
ATOM 3745 C CA . MET B 1 137 ? 0.423 30.969 2.762 1 94.06 137 MET B CA 1
ATOM 3746 C C . MET B 1 137 ? 0.646 31.062 4.266 1 94.06 137 MET B C 1
ATOM 3748 O O . MET B 1 137 ? 0.701 32.156 4.824 1 94.06 137 MET B O 1
ATOM 3752 N N . LEU B 1 138 ? 0.799 29.969 4.938 1 96.75 138 LEU B N 1
ATOM 3753 C CA . LEU B 1 138 ? 1.093 29.953 6.363 1 96.75 138 LEU B CA 1
ATOM 3754 C C . LEU B 1 138 ? 2.463 30.547 6.648 1 96.75 138 LEU B C 1
ATOM 3756 O O . LEU B 1 138 ? 3.434 30.266 5.949 1 96.75 138 LEU B O 1
ATOM 3760 N N . SER B 1 139 ? 2.508 31.406 7.652 1 95.69 139 SER B N 1
ATOM 3761 C CA . SER B 1 139 ? 3.779 31.922 8.156 1 95.69 139 SER B CA 1
ATOM 3762 C C . SER B 1 139 ? 4.562 30.844 8.891 1 95.69 139 SER B C 1
ATOM 3764 O O . SER B 1 139 ? 4.043 29.75 9.125 1 95.69 139 SER B O 1
ATOM 3766 N N . TRP B 1 140 ? 5.793 31.125 9.219 1 96.44 140 TRP B N 1
ATOM 3767 C CA . TRP B 1 140 ? 6.617 30.188 9.969 1 96.44 140 TRP B CA 1
ATOM 3768 C C . TRP B 1 140 ? 5.953 29.828 11.289 1 96.44 140 TRP B C 1
ATOM 3770 O O . TRP B 1 140 ? 5.828 28.641 11.625 1 96.44 140 TRP B O 1
ATOM 3780 N N . ASP B 1 141 ? 5.496 30.875 11.961 1 96.25 141 ASP B N 1
ATOM 3781 C CA . ASP B 1 141 ? 4.879 30.656 13.266 1 96.25 141 ASP B CA 1
ATOM 3782 C C . ASP B 1 141 ? 3.629 29.781 13.148 1 96.25 141 ASP B C 1
ATOM 3784 O O . ASP B 1 141 ? 3.375 28.922 13.992 1 96.25 141 ASP B O 1
ATOM 3788 N N . GLU B 1 142 ? 2.865 30.047 12.141 1 97.06 142 GLU B N 1
ATOM 3789 C CA . GLU B 1 142 ? 1.659 29.266 11.906 1 97.06 142 GLU B CA 1
ATOM 3790 C C . GLU B 1 142 ? 2.006 27.812 11.578 1 97.06 142 GLU B C 1
ATOM 3792 O O . GLU B 1 142 ? 1.308 26.891 12 1 97.06 142 GLU B O 1
ATOM 3797 N N . ARG B 1 143 ? 3.031 27.578 10.82 1 97.88 143 ARG B N 1
ATOM 3798 C CA . ARG B 1 143 ? 3.48 26.234 10.477 1 97.88 143 ARG B CA 1
ATOM 3799 C C . ARG B 1 143 ? 3.916 25.469 11.727 1 97.88 143 ARG B C 1
ATOM 3801 O O . ARG B 1 143 ? 3.561 24.312 11.898 1 97.88 143 ARG B O 1
ATOM 3808 N N . VAL B 1 144 ? 4.664 26.172 12.578 1 97.62 144 VAL B N 1
ATOM 3809 C CA . VAL B 1 144 ? 5.117 25.562 13.82 1 97.62 144 VAL B CA 1
ATOM 3810 C C . VAL B 1 144 ? 3.912 25.203 14.695 1 97.62 144 VAL B C 1
ATOM 3812 O O . VAL B 1 144 ? 3.865 24.125 15.297 1 97.62 144 VAL B O 1
ATOM 3815 N N . LYS B 1 145 ? 2.988 26.094 14.742 1 97.75 145 LYS B N 1
ATOM 3816 C CA . LYS B 1 145 ? 1.771 25.859 15.516 1 97.75 145 LYS B CA 1
ATOM 3817 C C . LYS B 1 145 ? 1.018 24.641 14.984 1 97.75 145 LYS B C 1
ATOM 3819 O O . LYS B 1 145 ? 0.524 23.828 15.766 1 97.75 145 LYS B O 1
ATOM 3824 N N . VAL B 1 146 ? 0.916 24.516 13.695 1 98.44 146 VAL B N 1
ATOM 3825 C CA . VAL B 1 146 ? 0.262 23.375 13.062 1 98.44 146 VAL B CA 1
ATOM 3826 C C . VAL B 1 146 ? 0.933 22.078 13.523 1 98.44 146 VAL B C 1
ATOM 3828 O O . VAL B 1 146 ? 0.255 21.125 13.898 1 98.44 146 VAL B O 1
ATOM 3831 N N . LEU B 1 147 ? 2.195 22.062 13.484 1 98.62 147 LEU B N 1
ATOM 3832 C CA . LEU B 1 147 ? 2.941 20.875 13.852 1 98.62 147 LEU B CA 1
ATOM 3833 C C . LEU B 1 147 ? 2.703 20.5 15.312 1 98.62 147 LEU B C 1
ATOM 3835 O O . LEU B 1 147 ? 2.543 19.328 15.648 1 98.62 147 LEU B O 1
ATOM 3839 N N . LYS B 1 148 ? 2.729 21.484 16.172 1 98.25 148 LYS B N 1
ATOM 3840 C CA . LYS B 1 148 ? 2.461 21.266 17.594 1 98.25 148 LYS B CA 1
ATOM 3841 C C . LYS B 1 148 ? 1.054 20.719 17.797 1 98.25 148 LYS B C 1
ATOM 3843 O O . LYS B 1 148 ? 0.857 19.781 18.578 1 98.25 148 LYS B O 1
ATOM 3848 N N . ASP B 1 149 ? 0.082 21.312 17.141 1 98.56 149 ASP B N 1
ATOM 3849 C CA . ASP B 1 149 ? -1.307 20.875 17.25 1 98.56 149 ASP B CA 1
ATOM 3850 C C . ASP B 1 149 ? -1.467 19.422 16.797 1 98.56 149 ASP B C 1
ATOM 3852 O O . ASP B 1 149 ? -2.127 18.625 17.453 1 98.56 149 ASP B O 1
ATOM 3856 N N . VAL B 1 150 ? -0.851 19.047 15.672 1 98.62 150 VAL B N 1
ATOM 3857 C CA . VAL B 1 150 ? -0.956 17.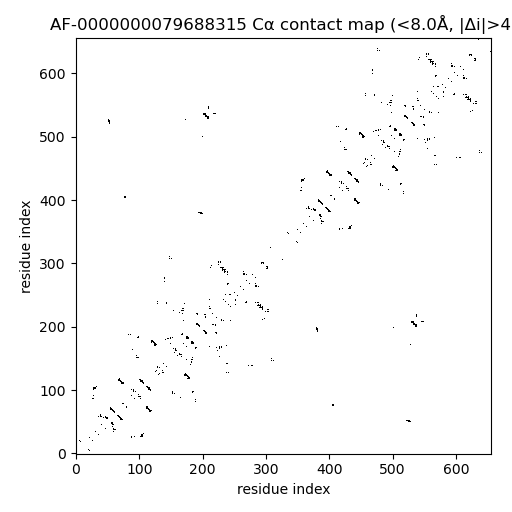688 15.133 1 98.62 150 VAL B CA 1
ATOM 3858 C C . VAL B 1 150 ? -0.263 16.703 16.062 1 98.62 150 VAL B C 1
ATOM 3860 O O . VAL B 1 150 ? -0.775 15.609 16.312 1 98.62 150 VAL B O 1
ATOM 3863 N N . ALA B 1 151 ? 0.911 17.109 16.547 1 98.5 151 ALA B N 1
ATOM 3864 C CA . ALA B 1 151 ? 1.608 16.25 17.5 1 98.5 151 ALA B CA 1
ATOM 3865 C C . ALA B 1 151 ? 0.739 15.969 18.719 1 98.5 151 ALA B C 1
ATOM 3867 O O . ALA B 1 151 ? 0.697 14.844 19.219 1 98.5 151 ALA B O 1
ATOM 3868 N N . SER B 1 152 ? 0.137 16.969 19.188 1 97.38 152 SER B N 1
ATOM 3869 C CA . SER B 1 152 ? -0.761 16.828 20.344 1 97.38 152 SER B CA 1
ATOM 3870 C C . SER B 1 152 ? -1.898 15.867 20.031 1 97.38 152 SER B C 1
ATOM 3872 O O . SER B 1 152 ? -2.24 15.023 20.875 1 97.38 152 SER B O 1
ATOM 3874 N N . ALA B 1 153 ? -2.48 15.984 18.906 1 97.06 153 ALA B N 1
ATOM 3875 C CA . ALA B 1 153 ? -3.562 15.094 18.5 1 97.06 153 ALA B CA 1
ATOM 3876 C C . ALA B 1 153 ? -3.09 13.641 18.453 1 97.06 153 ALA B C 1
ATOM 3878 O O . ALA B 1 153 ? -3.768 12.742 18.953 1 97.06 153 ALA B O 1
ATOM 3879 N N . ILE B 1 154 ? -1.96 13.383 17.859 1 97.44 154 ILE B N 1
ATOM 3880 C CA . ILE B 1 154 ? -1.446 12.023 17.703 1 97.44 154 ILE B CA 1
ATOM 3881 C C . ILE B 1 154 ? -1.103 11.445 19.062 1 97.44 154 ILE B C 1
ATOM 3883 O O . ILE B 1 154 ? -1.364 10.266 19.328 1 97.44 154 ILE B O 1
ATOM 3887 N N . TRP B 1 155 ? -0.481 12.305 19.891 1 96.62 155 TRP B N 1
ATOM 3888 C CA . TRP B 1 155 ? -0.187 11.867 21.25 1 96.62 155 TRP B CA 1
ATOM 3889 C C . TRP B 1 155 ? -1.455 11.406 21.969 1 96.62 155 TRP B C 1
ATOM 3891 O O . TRP B 1 155 ? -1.465 10.359 22.609 1 96.62 155 TRP B O 1
ATOM 3901 N N . TYR B 1 156 ? -2.453 12.133 21.891 1 94.06 156 TYR B N 1
ATOM 3902 C CA . TYR B 1 156 ? -3.738 11.781 22.484 1 94.06 156 TYR B CA 1
ATOM 3903 C C . TYR B 1 156 ? -4.246 10.453 21.922 1 94.06 156 TYR B C 1
ATOM 3905 O O . TYR B 1 156 ? -4.73 9.602 22.672 1 94.06 156 TYR B O 1
ATOM 3913 N N . LEU B 1 157 ? -4.223 10.219 20.625 1 93.25 157 LEU B N 1
ATOM 3914 C CA . LEU B 1 157 ? -4.664 8.977 20 1 93.25 157 LEU B CA 1
ATOM 3915 C C . LEU B 1 157 ? -3.891 7.785 20.547 1 93.25 157 LEU B C 1
ATOM 3917 O O . LEU B 1 157 ? -4.469 6.727 20.797 1 93.25 157 LEU B O 1
ATOM 3921 N N . HIS B 1 158 ? -2.598 7.98 20.672 1 94.5 158 HIS B N 1
ATOM 3922 C CA . HIS B 1 158 ? -1.723 6.871 21.047 1 94.5 158 HIS B CA 1
ATOM 3923 C C . HIS B 1 158 ? -1.84 6.543 22.531 1 94.5 158 HIS B C 1
ATOM 3925 O O . HIS B 1 158 ? -1.691 5.387 22.922 1 94.5 158 HIS B O 1
ATOM 3931 N N . GLU B 1 159 ? -2.098 7.574 23.312 1 90.94 159 GLU B N 1
ATOM 3932 C CA . GLU B 1 159 ? -1.938 7.34 24.75 1 90.94 159 GLU B CA 1
ATOM 3933 C C . GLU B 1 159 ? -3.109 7.918 25.531 1 90.94 159 GLU B C 1
ATOM 3935 O O . GLU B 1 159 ? -3.236 7.676 26.734 1 90.94 159 GLU B O 1
ATOM 3940 N N . GLY B 1 160 ? -3.84 8.719 24.953 1 81.69 160 GLY B N 1
ATOM 3941 C CA . GLY B 1 160 ? -4.852 9.469 25.672 1 81.69 160 GLY B CA 1
ATOM 3942 C C . GLY B 1 160 ? -6.152 8.703 25.859 1 81.69 160 GLY B C 1
ATOM 3943 O O . GLY B 1 160 ? -7.062 9.172 26.547 1 81.69 160 GLY B O 1
ATOM 3944 N N . TRP B 1 161 ? -6.273 7.594 25.266 1 75.69 161 TRP B N 1
ATOM 3945 C CA . TRP B 1 161 ? -7.504 6.809 25.344 1 75.69 161 TRP B CA 1
ATOM 3946 C C . TRP B 1 161 ? -7.215 5.383 25.797 1 75.69 161 TRP B C 1
ATOM 3948 O O . TRP B 1 161 ? -6.059 5.016 26.016 1 75.69 161 TRP B O 1
ATOM 3958 N N . GLU B 1 162 ? -8.273 4.645 26.062 1 68.06 162 GLU B N 1
ATOM 3959 C CA . GLU B 1 162 ? -8.141 3.295 26.609 1 68.06 162 GLU B CA 1
ATOM 3960 C C . GLU B 1 162 ? -7.383 2.385 25.656 1 68.06 162 GLU B C 1
ATOM 3962 O O . GLU B 1 162 ? -6.57 1.562 26.078 1 68.06 162 GLU B O 1
ATOM 3967 N N . ALA B 1 163 ? -7.602 2.564 24.453 1 74.5 163 ALA B N 1
ATOM 3968 C CA . ALA B 1 163 ? -6.895 1.777 23.438 1 74.5 163 ALA B CA 1
ATOM 3969 C C . ALA B 1 163 ? -6.086 2.676 22.5 1 74.5 163 ALA B C 1
ATOM 3971 O O . ALA B 1 163 ? -6.438 3.842 22.297 1 74.5 163 ALA B O 1
ATOM 3972 N N . ASN B 1 164 ? -4.859 2.08 22.125 1 84.88 164 ASN B N 1
ATOM 3973 C CA . ASN B 1 164 ? -4.109 2.779 21.094 1 84.88 164 ASN B CA 1
ATOM 3974 C C . ASN B 1 164 ? -4.918 2.914 19.797 1 84.88 164 ASN B C 1
ATOM 3976 O O . ASN B 1 164 ? -5.422 1.922 19.281 1 84.88 164 ASN B O 1
ATOM 3980 N N . VAL B 1 165 ? -5.145 4.105 19.453 1 87.31 165 VAL B N 1
ATOM 3981 C CA . VAL B 1 165 ? -5.828 4.379 18.188 1 87.31 165 VAL B CA 1
ATOM 3982 C C . VAL B 1 165 ? -4.828 4.887 17.156 1 87.31 165 VAL B C 1
ATOM 3984 O O . VAL B 1 165 ? -4.055 5.805 17.438 1 87.31 165 VAL B O 1
ATOM 3987 N N . LEU B 1 166 ? -4.781 4.211 16.031 1 90.56 166 LEU B N 1
ATOM 3988 C CA . LEU B 1 166 ? -3.912 4.637 14.938 1 90.56 166 LEU B CA 1
ATOM 3989 C C . LEU B 1 166 ? -4.676 5.5 13.945 1 90.56 166 LEU B C 1
ATOM 3991 O O . LEU B 1 166 ? -5.84 5.227 13.641 1 90.56 166 LEU B O 1
ATOM 3995 N N . HIS B 1 167 ? -4.098 6.613 13.461 1 92.19 167 HIS B N 1
ATOM 3996 C CA . HIS B 1 167 ? -4.688 7.43 12.406 1 92.19 167 HIS B CA 1
ATOM 3997 C C . HIS B 1 167 ? -4.484 6.789 11.039 1 92.19 167 HIS B C 1
ATOM 3999 O O . HIS B 1 167 ? -5.43 6.688 10.25 1 92.19 167 HIS B O 1
ATOM 4005 N N . ARG B 1 168 ? -3.152 6.457 10.688 1 90 168 ARG B N 1
ATOM 4006 C CA . ARG B 1 168 ? -2.734 5.617 9.57 1 90 168 ARG B CA 1
ATOM 4007 C C . ARG B 1 168 ? -2.631 6.434 8.281 1 90 168 ARG B C 1
ATOM 4009 O O . ARG B 1 168 ? -2.201 5.922 7.246 1 90 168 ARG B O 1
ATOM 4016 N N . ASP B 1 169 ? -2.953 7.742 8.328 1 90.19 169 ASP B N 1
ATOM 4017 C CA . ASP B 1 169 ? -2.883 8.539 7.109 1 90.19 169 ASP B CA 1
ATOM 4018 C C . ASP B 1 169 ? -2.615 10.008 7.43 1 90.19 169 ASP B C 1
ATOM 4020 O O . ASP B 1 169 ? -3.322 10.898 6.945 1 90.19 169 ASP B O 1
ATOM 4024 N N . ILE B 1 170 ? -1.646 10.266 8.219 1 95.44 170 ILE B N 1
ATOM 4025 C CA . ILE B 1 170 ? -1.263 11.625 8.602 1 95.44 170 ILE B CA 1
ATOM 4026 C C . ILE B 1 170 ? -0.538 12.297 7.438 1 95.44 170 ILE B C 1
ATOM 4028 O O . ILE B 1 170 ? 0.502 11.812 6.98 1 95.44 170 ILE B O 1
ATOM 4032 N N . LYS B 1 171 ? -1.118 13.367 6.926 1 94.62 171 LYS B N 1
ATOM 4033 C CA . LYS B 1 171 ? -0.563 14.18 5.848 1 94.62 171 LYS B CA 1
ATOM 4034 C C . LYS B 1 171 ? -1.211 15.562 5.812 1 94.62 171 LYS B C 1
ATOM 4036 O O . LYS B 1 171 ? -2.215 15.797 6.484 1 94.62 171 LYS B O 1
ATOM 4041 N N . ALA B 1 172 ? -0.629 16.469 5.074 1 95.44 172 ALA B N 1
ATOM 4042 C CA . ALA B 1 172 ? -1.039 17.875 5.074 1 95.44 172 ALA B CA 1
ATOM 4043 C C . ALA B 1 172 ? -2.498 18.016 4.648 1 95.44 172 ALA B C 1
ATOM 4045 O O . ALA B 1 172 ? -3.211 18.891 5.148 1 95.44 172 ALA B O 1
ATOM 4046 N N . SER B 1 173 ? -3 17.125 3.729 1 91.75 173 SER B N 1
ATOM 4047 C CA . SER B 1 173 ? -4.367 17.234 3.229 1 91.75 173 SER B CA 1
ATOM 4048 C C . SER B 1 173 ? -5.379 16.812 4.285 1 91.75 173 SER B C 1
ATOM 4050 O O . SER B 1 173 ? -6.559 17.141 4.191 1 91.75 173 SER B O 1
ATOM 4052 N N . ASN B 1 174 ? -4.859 16.094 5.344 1 91.69 174 ASN B N 1
ATOM 4053 C CA . ASN B 1 174 ? -5.746 15.609 6.398 1 91.69 174 ASN B CA 1
ATOM 4054 C C . ASN B 1 174 ? -5.641 16.469 7.656 1 91.69 174 ASN B C 1
ATOM 4056 O O . ASN B 1 174 ? -6.117 16.078 8.719 1 91.69 174 ASN B O 1
ATOM 4060 N N . VAL B 1 175 ? -4.973 17.562 7.512 1 97.19 175 VAL B N 1
ATOM 4061 C CA . VAL B 1 175 ? -4.91 18.562 8.57 1 97.19 175 VAL B CA 1
ATOM 4062 C C . VAL B 1 175 ? -5.715 19.797 8.164 1 97.19 175 VAL B C 1
ATOM 4064 O O . VAL B 1 175 ? -5.363 20.484 7.203 1 97.19 175 VAL B O 1
ATOM 4067 N N . LEU B 1 176 ? -6.715 20.078 8.922 1 97.19 176 LEU B N 1
ATOM 4068 C CA . LEU B 1 176 ? -7.602 21.203 8.609 1 97.19 176 LEU B CA 1
ATOM 4069 C C . LEU B 1 176 ? -7.434 22.328 9.625 1 97.19 176 LEU B C 1
ATOM 4071 O O . LEU B 1 176 ? -6.996 22.094 10.75 1 97.19 176 LEU B O 1
ATOM 4075 N N . LEU B 1 177 ? -7.746 23.531 9.148 1 97.88 177 LEU B N 1
ATOM 4076 C CA . LEU B 1 177 ? -7.617 24.719 9.992 1 97.88 177 LEU B CA 1
ATOM 4077 C C . LEU B 1 177 ? -8.984 25.312 10.297 1 97.88 177 LEU B C 1
ATOM 4079 O O . LEU B 1 177 ? -9.773 25.578 9.383 1 97.88 177 LEU B O 1
ATOM 4083 N N . ASP B 1 178 ? -9.195 25.562 11.609 1 97.12 178 ASP B N 1
ATOM 4084 C CA . ASP B 1 178 ? -10.453 26.203 11.984 1 97.12 178 ASP B CA 1
ATOM 4085 C C . ASP B 1 178 ? -10.367 27.719 11.828 1 97.12 178 ASP B C 1
ATOM 4087 O O . ASP B 1 178 ? -9.391 28.234 11.281 1 97.12 178 ASP B O 1
ATOM 4091 N N . LYS B 1 179 ? -11.43 28.438 12.273 1 95.5 179 LYS B N 1
ATOM 4092 C CA . LYS B 1 179 ? -11.547 29.875 12.094 1 95.5 179 LYS B CA 1
ATOM 4093 C C . LYS B 1 179 ? -10.43 30.625 12.82 1 95.5 179 LYS B C 1
ATOM 4095 O O . LYS B 1 179 ? -10.078 31.75 12.461 1 95.5 179 LYS B O 1
ATOM 4100 N N . TYR B 1 180 ? -9.812 30.016 13.812 1 95.94 180 TYR B N 1
ATOM 4101 C CA . TYR B 1 180 ? -8.758 30.641 14.617 1 95.94 180 TYR B CA 1
ATOM 4102 C C . TYR B 1 180 ? -7.391 30.109 14.211 1 95.94 180 TYR B C 1
ATOM 4104 O O . TYR B 1 180 ? -6.41 30.297 14.938 1 95.94 180 TYR B O 1
ATOM 4112 N N . MET B 1 181 ? -7.297 29.266 13.18 1 96.56 181 MET B N 1
ATOM 4113 C CA . MET B 1 181 ? -6.066 28.734 12.594 1 96.56 181 MET B CA 1
ATOM 4114 C C . MET B 1 181 ? -5.477 27.641 13.469 1 96.56 181 MET B C 1
ATOM 4116 O O . MET B 1 181 ? -4.27 27.391 13.438 1 96.56 181 MET B O 1
ATOM 4120 N N . ASN B 1 182 ? -6.383 27.047 14.297 1 97.69 182 ASN B N 1
ATOM 4121 C CA . ASN B 1 182 ? -5.973 25.828 14.977 1 97.69 182 ASN B CA 1
ATOM 4122 C C . ASN B 1 182 ? -6.055 24.625 14.047 1 97.69 182 ASN B C 1
ATOM 4124 O O . ASN B 1 182 ? -7.02 24.469 13.297 1 97.69 182 ASN B O 1
ATOM 4128 N N . ALA B 1 183 ? -5.043 23.781 14.141 1 98.62 183 ALA B N 1
ATOM 4129 C CA . ALA B 1 183 ? -4.992 22.609 13.281 1 98.62 183 ALA B CA 1
ATOM 4130 C C . ALA B 1 183 ? -5.73 21.438 13.922 1 98.62 183 ALA B C 1
ATOM 4132 O O . ALA B 1 183 ? -5.59 21.188 15.117 1 98.62 183 ALA B O 1
ATOM 4133 N N . ARG B 1 184 ? -6.504 20.75 13.141 1 98 184 ARG B N 1
ATOM 4134 C CA . ARG B 1 184 ? -7.242 19.562 13.562 1 98 184 ARG B CA 1
ATOM 4135 C C . ARG B 1 184 ? -7.074 18.422 12.57 1 98 184 ARG B C 1
ATOM 4137 O O . ARG B 1 184 ? -7.191 18.625 11.359 1 98 184 ARG B O 1
ATOM 4144 N N . LEU B 1 185 ? -6.762 17.25 13.062 1 96 185 LEU B N 1
ATOM 4145 C CA . LEU B 1 185 ? -6.609 16.062 12.234 1 96 185 LEU B CA 1
ATOM 4146 C C . LEU B 1 185 ? -7.969 15.516 11.812 1 96 185 LEU B C 1
ATOM 4148 O O . LEU B 1 185 ? -8.906 15.477 12.617 1 96 185 LEU B O 1
ATOM 4152 N N . SER B 1 186 ? -8.023 15.18 10.555 1 91.19 186 SER B N 1
ATOM 4153 C CA . SER B 1 186 ? -9.234 14.594 9.969 1 91.19 186 SER B CA 1
ATOM 4154 C C . SER B 1 186 ? -8.906 13.352 9.148 1 91.19 186 SER B C 1
ATOM 4156 O O . SER B 1 186 ? -7.734 12.984 9.008 1 91.19 186 SER B O 1
ATOM 4158 N N . ASP B 1 187 ? -9.914 12.562 8.734 1 84.06 187 ASP B N 1
ATOM 4159 C CA . ASP B 1 187 ? -9.844 11.477 7.766 1 84.06 187 ASP B CA 1
ATOM 4160 C C . ASP B 1 187 ? -8.953 10.344 8.273 1 84.06 187 ASP B C 1
ATOM 4162 O O . ASP B 1 187 ? -7.902 10.07 7.703 1 84.06 187 ASP B O 1
ATOM 4166 N N . PHE B 1 188 ? -9.398 9.633 9.195 1 82.06 188 PHE B N 1
ATOM 4167 C CA . PHE B 1 188 ? -8.672 8.469 9.68 1 82.06 188 PHE B CA 1
ATOM 4168 C C . PHE B 1 188 ? -8.57 7.406 8.586 1 82.06 188 PHE B C 1
ATOM 4170 O O . PHE B 1 188 ? -9.523 7.172 7.848 1 82.06 188 PHE B O 1
ATOM 4177 N N . GLY B 1 189 ? -7.348 7.059 8.383 1 71.69 189 GLY B N 1
ATOM 4178 C CA . GLY B 1 189 ? -7.047 6.234 7.219 1 71.69 189 GLY B CA 1
ATOM 4179 C C . GLY B 1 189 ? -7.273 4.754 7.461 1 71.69 189 GLY B C 1
ATOM 4180 O O . GLY B 1 189 ? -7.559 4.34 8.586 1 71.69 189 GLY B O 1
ATOM 4181 N N . LEU B 1 190 ? -7.48 4.059 6.348 1 59.69 190 LEU B N 1
ATOM 4182 C CA . LEU B 1 190 ? -7.582 2.604 6.297 1 59.69 190 LEU B CA 1
ATOM 4183 C C . LEU B 1 190 ? -6.238 1.977 5.934 1 59.69 190 LEU B C 1
ATOM 4185 O O . LEU B 1 190 ? -6.18 0.807 5.551 1 59.69 190 LEU B O 1
ATOM 4189 N N . ALA B 1 191 ? -5.145 2.748 6.016 1 54.03 191 ALA B N 1
ATOM 4190 C CA . ALA B 1 191 ? -3.977 1.993 5.574 1 54.03 191 ALA B CA 1
ATOM 4191 C C . ALA B 1 191 ? -3.982 0.581 6.152 1 54.03 191 ALA B C 1
ATOM 4193 O O . ALA B 1 191 ? -3.752 0.394 7.352 1 54.03 191 ALA B O 1
ATOM 4194 N N . HIS B 1 192 ? -5.164 -0.217 5.742 1 55.75 192 HIS B N 1
ATOM 4195 C CA . HIS B 1 192 ? -5.34 -1.513 6.387 1 55.75 192 HIS B CA 1
ATOM 4196 C C . HIS B 1 192 ? -4.754 -2.637 5.539 1 55.75 192 HIS B C 1
ATOM 4198 O O . HIS B 1 192 ? -4.691 -2.523 4.312 1 55.75 192 HIS B O 1
ATOM 4204 N N . THR B 1 193 ? -4.031 -3.43 6.375 1 51.03 193 THR B N 1
ATOM 4205 C CA . THR B 1 193 ? -3.84 -4.824 5.996 1 51.03 193 THR B CA 1
ATOM 4206 C C . THR B 1 193 ? -5.176 -5.551 5.906 1 51.03 193 THR B C 1
ATOM 4208 O O . THR B 1 193 ? -6.012 -5.438 6.809 1 51.03 193 THR B O 1
ATOM 4211 N N . HIS B 1 194 ? -5.805 -5.492 4.711 1 48.75 194 HIS B N 1
ATOM 4212 C CA . HIS B 1 194 ? -6.875 -6.48 4.676 1 48.75 194 HIS B CA 1
ATOM 4213 C C . HIS B 1 194 ? -6.312 -7.898 4.621 1 48.75 194 HIS B C 1
ATOM 4215 O O . HIS B 1 194 ? -5.52 -8.227 3.736 1 48.75 194 HIS B O 1
ATOM 4221 N N . HIS B 1 195 ? -6.23 -8.383 5.914 1 45.12 195 HIS B N 1
ATOM 4222 C CA . HIS B 1 195 ? -5.922 -9.805 5.863 1 45.12 195 HIS B CA 1
ATOM 4223 C C . HIS B 1 195 ? -6.996 -10.578 5.098 1 45.12 195 HIS B C 1
ATOM 4225 O O . HIS B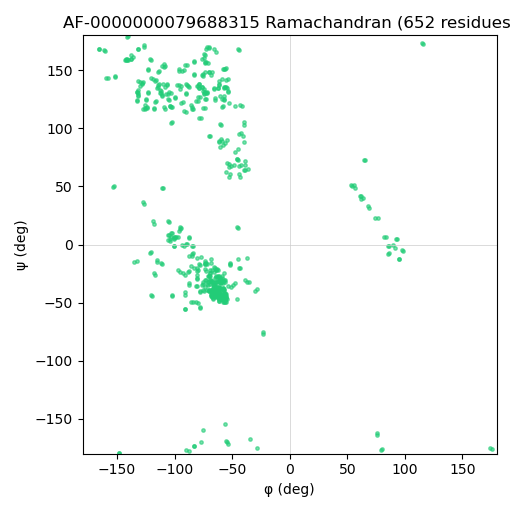 1 195 ? -8.188 -10.375 5.324 1 45.12 195 HIS B O 1
ATOM 4231 N N . HIS B 1 196 ? -6.809 -10.703 3.896 1 45 196 HIS B N 1
ATOM 4232 C CA . HIS B 1 196 ? -7.777 -11.633 3.322 1 45 196 HIS B CA 1
ATOM 4233 C C . HIS B 1 196 ? -8.023 -12.812 4.254 1 45 196 HIS B C 1
ATOM 4235 O O . HIS B 1 196 ? -7.082 -13.352 4.844 1 45 196 HIS B O 1
ATOM 4241 N N . SER B 1 197 ? -9.211 -12.703 4.922 1 38.56 197 SER B N 1
ATOM 4242 C CA . SER B 1 197 ? -9.609 -13.836 5.754 1 38.56 197 SER B CA 1
ATOM 4243 C C . SER B 1 197 ? -8.93 -15.125 5.305 1 38.56 197 SER B C 1
ATOM 4245 O O . SER B 1 197 ? -8.797 -16.062 6.086 1 38.56 197 SER B O 1
ATOM 4247 N N . GLY B 1 198 ? -9.508 -15.617 4.129 1 37.75 198 GLY B N 1
ATOM 4248 C CA . GLY B 1 198 ? -9.281 -17.031 3.896 1 37.75 198 GLY B CA 1
ATOM 4249 C C . GLY B 1 198 ? -7.816 -17.422 3.908 1 37.75 198 GLY B C 1
ATOM 4250 O O . GLY B 1 198 ? -6.957 -16.594 4.25 1 37.75 198 GLY B O 1
ATOM 4251 N N . LEU B 1 199 ? -7.684 -18.672 3.48 1 39.44 199 LEU B N 1
ATOM 4252 C CA . LEU B 1 199 ? -6.492 -19.516 3.402 1 39.44 199 LEU B CA 1
ATOM 4253 C C . LEU B 1 199 ? -5.348 -18.766 2.729 1 39.44 199 LEU B C 1
ATOM 4255 O O . LEU B 1 199 ? -4.211 -19.25 2.717 1 39.44 199 LEU B O 1
ATOM 4259 N N . ALA B 1 200 ? -5.699 -17.922 1.763 1 49.69 200 ALA B N 1
ATOM 4260 C CA . ALA B 1 200 ? -4.488 -17.484 1.075 1 49.69 200 ALA B CA 1
ATOM 4261 C C . ALA B 1 200 ? -3.744 -16.438 1.9 1 49.69 200 ALA B C 1
ATOM 4263 O O . ALA B 1 200 ? -4.352 -15.484 2.398 1 49.69 200 ALA B O 1
ATOM 4264 N N . SER B 1 201 ? -2.596 -16.766 2.479 1 59.53 201 SER B N 1
ATOM 4265 C CA . SER B 1 201 ? -1.481 -16.266 3.279 1 59.53 201 SER B CA 1
ATOM 4266 C C . SER B 1 201 ? -0.987 -14.914 2.762 1 59.53 201 SER B C 1
ATOM 4268 O O . SER B 1 201 ? 0.1 -14.461 3.129 1 59.53 201 SER B O 1
ATOM 4270 N N . THR B 1 202 ? -1.84 -14.289 1.888 1 69.31 202 THR B N 1
ATOM 4271 C CA . THR B 1 202 ? -1.188 -13.086 1.395 1 69.31 202 THR B CA 1
ATOM 4272 C C . THR B 1 202 ? -1.81 -11.836 2.018 1 69.31 202 THR B C 1
ATOM 4274 O O . THR B 1 202 ? -3.018 -11.789 2.254 1 69.31 202 THR B O 1
ATOM 4277 N N . THR B 1 203 ? -1.039 -10.906 2.404 1 75.69 203 THR B N 1
ATOM 4278 C CA . THR B 1 203 ? -1.432 -9.633 3.006 1 75.69 203 THR B CA 1
ATOM 4279 C C . THR B 1 203 ? -1.419 -8.516 1.967 1 75.69 203 THR B C 1
ATOM 4281 O O . THR B 1 203 ? -0.484 -8.414 1.17 1 75.69 203 THR B O 1
ATOM 4284 N N . ARG B 1 204 ? -2.57 -7.816 1.878 1 79.25 204 ARG B N 1
ATOM 4285 C CA . ARG B 1 204 ? -2.648 -6.648 1.006 1 79.25 204 ARG B CA 1
ATOM 4286 C C . ARG B 1 204 ? -2.408 -5.363 1.789 1 79.25 204 ARG B C 1
ATOM 4288 O O . ARG B 1 204 ? -2.818 -5.25 2.945 1 79.25 204 ARG B O 1
ATOM 4295 N N . VAL B 1 205 ? -1.854 -4.379 1.118 1 81.88 205 VAL B N 1
ATOM 4296 C CA . VAL B 1 205 ? -1.616 -3.078 1.734 1 81.88 205 VAL B CA 1
ATOM 4297 C C . VAL B 1 205 ? -2.219 -1.976 0.864 1 81.88 205 VAL B C 1
ATOM 4299 O O . VAL B 1 205 ? -2.209 -2.072 -0.365 1 81.88 205 VAL B O 1
ATOM 4302 N N . VAL B 1 206 ? -2.816 -1.009 1.495 1 79.88 206 VAL B N 1
ATOM 4303 C CA . VAL B 1 206 ? -3.301 0.223 0.88 1 79.88 206 VAL B CA 1
ATOM 4304 C C . VAL B 1 206 ? -2.672 1.429 1.574 1 79.88 206 VAL B C 1
ATOM 4306 O O . VAL B 1 206 ? -2.637 1.496 2.805 1 79.88 206 VAL B O 1
ATOM 4309 N N . GLY B 1 207 ? -2.141 2.334 0.786 1 83.44 207 GLY B N 1
ATOM 4310 C CA . GLY B 1 207 ? -1.533 3.512 1.38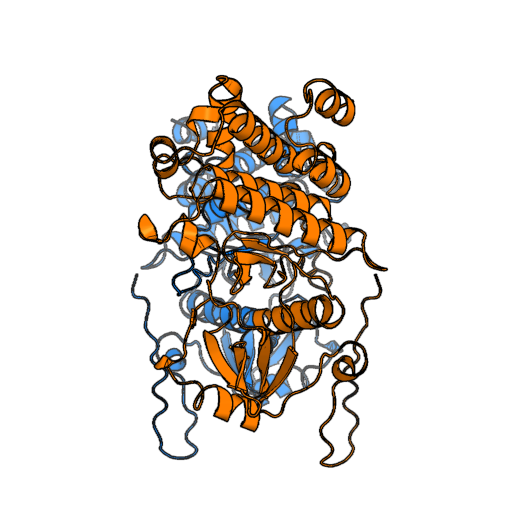5 1 83.44 207 GLY B CA 1
ATOM 4311 C C . GLY B 1 207 ? -1.273 4.621 0.384 1 83.44 207 GLY B C 1
ATOM 4312 O O . GLY B 1 207 ? -1.44 4.43 -0.822 1 83.44 207 GLY B O 1
ATOM 4313 N N . THR B 1 208 ? -0.948 5.793 0.937 1 87.69 208 THR B N 1
ATOM 4314 C CA . THR B 1 208 ? -0.618 6.953 0.115 1 87.69 208 THR B CA 1
ATOM 4315 C C . THR B 1 208 ? 0.879 7 -0.179 1 87.69 208 THR B C 1
ATOM 4317 O O . THR B 1 208 ? 1.698 6.969 0.742 1 87.69 208 THR B O 1
ATOM 4320 N N . ILE B 1 209 ? 1.204 7.156 -1.432 1 88.69 209 ILE B N 1
ATOM 4321 C CA . ILE B 1 209 ? 2.596 7.188 -1.869 1 88.69 209 ILE B CA 1
ATOM 4322 C C . ILE B 1 209 ? 3.312 8.375 -1.229 1 88.69 209 ILE B C 1
ATOM 4324 O O . ILE B 1 209 ? 2.775 9.484 -1.188 1 88.69 209 ILE B O 1
ATOM 4328 N N . GLY B 1 210 ? 4.488 8.141 -0.721 1 91.44 210 GLY B N 1
ATOM 4329 C CA . GLY B 1 210 ? 5.285 9.18 -0.095 1 91.44 210 GLY B CA 1
ATOM 4330 C C . GLY B 1 210 ? 5.113 9.242 1.411 1 91.44 210 GLY B C 1
ATOM 4331 O O . GLY B 1 210 ? 5.918 9.859 2.109 1 91.44 210 GLY B O 1
ATOM 4332 N N . TYR B 1 211 ? 4.094 8.539 1.919 1 93.62 211 TYR B N 1
ATOM 4333 C CA . TYR B 1 211 ? 3.803 8.625 3.346 1 93.62 211 TYR B CA 1
ATOM 4334 C C . TYR B 1 211 ? 3.877 7.246 3.998 1 93.62 211 TYR B C 1
ATOM 4336 O O . TYR B 1 211 ? 3.797 7.129 5.223 1 93.62 211 TYR B O 1
ATOM 4344 N N . MET B 1 212 ? 4.023 6.195 3.207 1 92.19 212 MET B N 1
ATOM 4345 C CA . MET B 1 212 ? 3.988 4.836 3.748 1 92.19 212 MET B CA 1
ATOM 4346 C C . MET B 1 212 ? 5.309 4.488 4.422 1 92.19 212 MET B C 1
ATOM 4348 O O . MET B 1 212 ? 6.371 4.566 3.799 1 92.19 212 MET B O 1
ATOM 4352 N N . ALA B 1 213 ? 5.199 4.059 5.641 1 94.56 213 ALA B N 1
ATOM 4353 C CA . ALA B 1 213 ? 6.375 3.658 6.406 1 94.56 213 ALA B CA 1
ATOM 4354 C C . ALA B 1 213 ? 6.965 2.359 5.867 1 94.56 213 ALA B C 1
ATOM 4356 O O . ALA B 1 213 ? 6.23 1.466 5.438 1 94.56 213 ALA B O 1
ATOM 4357 N N . PRO B 1 214 ? 8.312 2.254 6.004 1 92.12 214 PRO B N 1
ATOM 4358 C CA . PRO B 1 214 ? 8.961 1.052 5.488 1 92.12 214 PRO B CA 1
ATOM 4359 C C . PRO B 1 214 ? 8.414 -0.232 6.102 1 92.12 214 PRO B C 1
ATOM 4361 O O . PRO B 1 214 ? 8.211 -1.224 5.398 1 92.12 214 PRO B O 1
ATOM 4364 N N . GLU B 1 215 ? 8.156 -0.277 7.383 1 90.81 215 GLU B N 1
ATOM 4365 C CA . GLU B 1 215 ? 7.68 -1.497 8.031 1 90.81 215 GLU B CA 1
ATOM 4366 C C . GLU B 1 215 ? 6.277 -1.859 7.559 1 90.81 215 GLU B C 1
ATOM 4368 O O . GLU B 1 215 ? 5.91 -3.037 7.527 1 90.81 215 GLU B O 1
ATOM 4373 N N . LEU B 1 216 ? 5.484 -0.859 7.234 1 90.38 216 LEU B N 1
ATOM 4374 C CA . LEU B 1 216 ? 4.152 -1.127 6.703 1 90.38 216 LEU B CA 1
ATOM 4375 C C . LEU B 1 216 ? 4.238 -1.849 5.363 1 90.38 216 LEU B C 1
ATOM 4377 O O . LEU B 1 216 ? 3.502 -2.809 5.121 1 90.38 216 LEU B O 1
ATOM 4381 N N . ILE B 1 217 ? 5.094 -1.404 4.543 1 86.88 217 ILE B N 1
ATOM 4382 C CA . ILE B 1 217 ? 5.301 -1.975 3.219 1 86.88 217 ILE B CA 1
ATOM 4383 C C . ILE B 1 217 ? 5.828 -3.402 3.346 1 86.88 217 ILE B C 1
ATOM 4385 O O . ILE B 1 217 ? 5.477 -4.273 2.549 1 86.88 217 ILE B O 1
ATOM 4389 N N . LYS B 1 218 ? 6.613 -3.604 4.316 1 84.69 218 LYS B N 1
ATOM 4390 C CA . LYS B 1 218 ? 7.293 -4.887 4.48 1 84.69 218 LYS B CA 1
ATOM 4391 C C . LYS B 1 218 ? 6.375 -5.914 5.137 1 84.69 218 LYS B C 1
ATOM 4393 O O . LYS B 1 218 ? 6.426 -7.102 4.801 1 84.69 218 LYS B O 1
ATOM 4398 N N . THR B 1 219 ? 5.586 -5.434 6.031 1 82.25 219 THR B N 1
ATOM 4399 C CA . THR B 1 219 ? 4.867 -6.402 6.855 1 82.25 219 THR B CA 1
ATOM 4400 C C . THR B 1 219 ? 3.361 -6.277 6.652 1 82.25 219 THR B C 1
ATOM 4402 O O . THR B 1 219 ? 2.604 -7.18 7.012 1 82.25 219 THR B O 1
ATOM 4405 N N . GLY B 1 220 ? 2.957 -5.125 6.277 1 81.25 220 GLY B N 1
ATOM 4406 C CA . GLY B 1 220 ? 1.531 -4.859 6.16 1 81.25 220 GLY B CA 1
ATOM 4407 C C . GLY B 1 220 ? 0.883 -4.484 7.48 1 81.25 220 GLY B C 1
ATOM 4408 O O . GLY B 1 220 ? -0.339 -4.34 7.559 1 81.25 220 GLY B O 1
ATOM 4409 N N . ARG B 1 221 ? 1.703 -4.328 8.5 1 83 221 ARG B N 1
ATOM 4410 C CA . ARG B 1 221 ? 1.163 -4.035 9.82 1 83 221 ARG B CA 1
ATOM 4411 C C . ARG B 1 221 ? 1.505 -2.615 10.25 1 83 221 ARG B C 1
ATOM 4413 O O . ARG B 1 221 ? 2.668 -2.207 10.203 1 83 221 ARG B O 1
ATOM 4420 N N . ALA B 1 222 ? 0.392 -1.941 10.656 1 88.94 222 ALA B N 1
ATOM 4421 C CA . ALA B 1 222 ? 0.581 -0.583 11.156 1 88.94 222 ALA B CA 1
ATOM 4422 C C . ALA B 1 222 ? 0.746 -0.575 12.672 1 88.94 222 ALA B C 1
ATOM 4424 O O . ALA B 1 222 ? 0.257 -1.474 13.359 1 88.94 222 ALA B O 1
ATOM 4425 N N . SER B 1 223 ? 1.489 0.353 13.195 1 92.06 223 SER B N 1
ATOM 4426 C CA . SER B 1 223 ? 1.694 0.601 14.617 1 92.06 223 SER B CA 1
ATOM 4427 C C . SER B 1 223 ? 1.732 2.096 14.914 1 92.06 223 SER B C 1
ATOM 4429 O O . SER B 1 223 ? 1.558 2.92 14.016 1 92.06 223 SER B O 1
ATOM 4431 N N . THR B 1 224 ? 1.898 2.371 16.188 1 95.44 224 THR B N 1
ATOM 4432 C CA . THR B 1 224 ? 2.049 3.77 16.578 1 95.44 224 THR B CA 1
ATOM 4433 C C . THR B 1 224 ? 3.256 4.395 15.883 1 95.44 224 THR B C 1
ATOM 4435 O O . THR B 1 224 ? 3.236 5.578 15.539 1 95.44 224 THR B O 1
ATOM 4438 N N . GLN B 1 225 ? 4.219 3.58 15.648 1 97.31 225 GLN B N 1
ATOM 4439 C CA . GLN B 1 225 ? 5.438 4.07 15.008 1 97.31 225 GLN B CA 1
ATOM 4440 C C . GLN B 1 225 ? 5.184 4.414 13.547 1 97.31 225 GLN B C 1
ATOM 4442 O O . GLN B 1 225 ? 5.891 5.246 12.969 1 97.31 225 GLN B O 1
ATOM 4447 N N . THR B 1 226 ? 4.207 3.771 12.938 1 95.94 226 THR B N 1
ATOM 4448 C CA . THR B 1 226 ? 3.807 4.121 11.578 1 95.94 226 THR B CA 1
ATOM 4449 C C . THR B 1 226 ? 3.244 5.539 11.531 1 95.94 226 THR B C 1
ATOM 4451 O O . THR B 1 226 ? 3.561 6.305 10.617 1 95.94 226 THR B O 1
ATOM 4454 N N . ASP B 1 227 ? 2.484 5.906 12.547 1 96.94 227 ASP B N 1
ATOM 4455 C CA . ASP B 1 227 ? 1.965 7.266 12.656 1 96.94 227 ASP B CA 1
ATOM 4456 C C . ASP B 1 227 ? 3.096 8.273 12.859 1 96.94 227 ASP B C 1
ATOM 4458 O O . ASP B 1 227 ? 3.053 9.375 12.32 1 96.94 227 ASP B O 1
ATOM 4462 N N . VAL B 1 228 ? 4.027 7.832 13.648 1 98.62 228 VAL B N 1
ATOM 4463 C CA . VAL B 1 228 ? 5.164 8.711 13.906 1 98.62 228 VAL B CA 1
ATOM 4464 C C . VAL B 1 228 ? 5.918 8.977 12.609 1 98.62 228 VAL B C 1
ATOM 4466 O O . VAL B 1 228 ? 6.352 10.102 12.352 1 98.62 228 VAL B O 1
ATOM 4469 N N . PHE B 1 229 ? 6.098 7.973 11.828 1 98.5 229 PHE B N 1
ATOM 4470 C CA . PHE B 1 229 ? 6.73 8.141 10.523 1 98.5 229 PHE B CA 1
ATOM 4471 C C . PHE B 1 229 ? 5.98 9.172 9.695 1 98.5 229 PHE B C 1
ATOM 4473 O O . PHE B 1 229 ? 6.59 10.078 9.125 1 98.5 229 PHE B O 1
ATOM 4480 N N . CYS B 1 230 ? 4.688 9.047 9.609 1 97.75 230 CYS B N 1
ATOM 4481 C CA . CYS B 1 230 ? 3.863 9.961 8.828 1 97.75 230 CYS B CA 1
ATOM 4482 C C . CYS B 1 230 ? 3.975 11.383 9.359 1 97.75 230 CYS B C 1
ATOM 4484 O O . CYS B 1 230 ? 3.988 12.344 8.578 1 97.75 230 CYS B O 1
ATOM 4486 N N . PHE B 1 231 ? 4.023 11.523 10.672 1 98.75 231 PHE B N 1
ATOM 4487 C CA . PHE B 1 231 ? 4.227 12.844 11.266 1 98.75 231 PHE B CA 1
ATOM 4488 C C . PHE B 1 231 ? 5.559 13.43 10.82 1 98.75 231 PHE B C 1
ATOM 4490 O O . PHE B 1 231 ? 5.652 14.625 10.531 1 98.75 231 PHE B O 1
ATOM 4497 N N . GLY B 1 232 ? 6.602 12.578 10.844 1 98.88 232 GLY B N 1
ATOM 4498 C CA . GLY B 1 232 ? 7.891 13.039 10.359 1 98.88 232 GLY B CA 1
ATOM 4499 C C . GLY B 1 232 ? 7.836 13.57 8.938 1 98.88 232 GLY B C 1
ATOM 4500 O O . GLY B 1 232 ? 8.406 14.625 8.648 1 98.88 232 GLY B O 1
ATOM 4501 N N . VAL B 1 233 ? 7.137 12.852 8.07 1 98.31 233 VAL B N 1
ATOM 4502 C CA . VAL B 1 233 ? 6.969 13.297 6.688 1 98.31 233 VAL B CA 1
ATOM 4503 C C . VAL B 1 233 ? 6.219 14.625 6.656 1 98.31 233 VAL B C 1
ATOM 4505 O O . VAL B 1 233 ? 6.57 15.531 5.895 1 98.31 233 VAL B O 1
ATOM 4508 N N . LEU B 1 234 ? 5.207 14.742 7.465 1 98.56 234 LEU B N 1
ATOM 4509 C CA . LEU B 1 234 ? 4.441 15.977 7.566 1 98.56 234 LEU B CA 1
ATOM 4510 C C . LEU B 1 234 ? 5.34 17.141 7.965 1 98.56 234 LEU B C 1
ATOM 4512 O O . LEU B 1 234 ? 5.215 18.234 7.418 1 98.56 234 LEU B O 1
ATOM 4516 N N . VAL B 1 235 ? 6.199 16.938 8.961 1 98.75 235 VAL B N 1
ATOM 4517 C CA . VAL B 1 235 ? 7.133 17.984 9.398 1 98.75 235 VAL B CA 1
ATOM 4518 C C . VAL B 1 235 ? 7.965 18.453 8.203 1 98.75 235 VAL B C 1
ATOM 4520 O O . VAL B 1 235 ? 8.086 19.656 7.965 1 98.75 235 VAL B O 1
ATOM 4523 N N . LEU B 1 236 ? 8.531 17.516 7.473 1 98.56 236 LEU B N 1
ATOM 4524 C CA . LEU B 1 236 ? 9.383 17.844 6.336 1 98.56 236 LEU B CA 1
ATOM 4525 C C . LEU B 1 236 ? 8.586 18.594 5.27 1 98.56 236 LEU B C 1
ATOM 4527 O O . LEU B 1 236 ? 9.07 19.594 4.711 1 98.56 236 LEU B O 1
ATOM 4531 N N . GLU B 1 237 ? 7.363 18.125 5.031 1 97.06 237 GLU B N 1
ATOM 4532 C CA . GLU B 1 237 ? 6.484 18.781 4.066 1 97.06 237 GLU B CA 1
ATOM 4533 C C . GLU B 1 237 ? 6.227 20.234 4.449 1 97.06 237 GLU B C 1
ATOM 4535 O O . GLU B 1 237 ? 6.316 21.125 3.604 1 97.06 237 GLU B O 1
ATOM 4540 N N . ILE B 1 238 ? 5.91 20.469 5.672 1 97.81 238 ILE B N 1
ATOM 4541 C CA . ILE B 1 238 ? 5.469 21.766 6.156 1 97.81 238 ILE B CA 1
ATOM 4542 C C . ILE B 1 238 ? 6.652 22.734 6.191 1 97.81 238 ILE B C 1
ATOM 4544 O O . ILE B 1 238 ? 6.527 23.891 5.805 1 97.81 238 ILE B O 1
ATOM 4548 N N . VAL B 1 239 ? 7.816 22.281 6.586 1 98.19 239 VAL B N 1
ATOM 4549 C CA . VAL B 1 239 ? 8.992 23.125 6.711 1 98.19 239 VAL B CA 1
ATOM 4550 C C . VAL B 1 239 ? 9.555 23.438 5.324 1 98.19 239 VAL B C 1
ATOM 4552 O O . VAL B 1 239 ? 9.93 24.578 5.047 1 98.19 239 VAL B O 1
ATOM 4555 N N . CYS B 1 240 ? 9.547 22.453 4.422 1 97.38 240 CYS B N 1
ATOM 4556 C CA . CYS B 1 240 ? 10.18 22.594 3.117 1 97.38 240 CYS B CA 1
ATOM 4557 C C . CYS B 1 240 ? 9.203 23.188 2.1 1 97.38 240 CYS B C 1
ATOM 4559 O O . CYS B 1 240 ? 9.625 23.703 1.066 1 97.38 240 CYS B O 1
ATOM 4561 N N . GLY B 1 241 ? 7.898 23.016 2.359 1 95.88 241 GLY B N 1
ATOM 4562 C CA . GLY B 1 241 ? 6.918 23.438 1.365 1 95.88 241 GLY B CA 1
ATOM 4563 C C . GLY B 1 241 ? 6.945 22.578 0.112 1 95.88 241 GLY B C 1
ATOM 4564 O O . GLY B 1 241 ? 6.762 23.094 -0.996 1 95.88 241 GLY B O 1
ATOM 4565 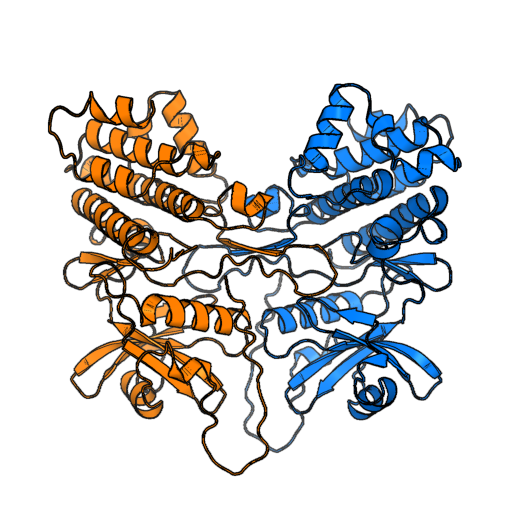N N . ARG B 1 242 ? 7.285 21.312 0.319 1 94.62 242 ARG B N 1
ATOM 4566 C CA . ARG B 1 242 ? 7.383 20.359 -0.785 1 94.62 242 ARG B CA 1
ATOM 4567 C C . ARG B 1 242 ? 6.609 19.078 -0.479 1 94.62 242 ARG B C 1
ATOM 4569 O O . ARG B 1 242 ? 6.633 18.594 0.652 1 94.62 242 ARG B O 1
ATOM 4576 N N . ARG B 1 243 ? 5.941 18.594 -1.536 1 93.38 243 ARG B N 1
ATOM 4577 C CA . ARG B 1 243 ? 5.254 17.312 -1.371 1 93.38 243 ARG B CA 1
ATOM 4578 C C . ARG B 1 243 ? 6.25 16.172 -1.285 1 93.38 243 ARG B C 1
ATOM 4580 O O . ARG B 1 243 ? 7.383 16.281 -1.754 1 93.38 243 ARG B O 1
ATOM 4587 N N . PRO B 1 244 ? 5.875 15.055 -0.671 1 93.38 244 PRO B N 1
ATOM 4588 C CA . PRO B 1 244 ? 6.809 13.938 -0.501 1 93.38 244 PRO B CA 1
ATOM 4589 C C . PRO B 1 244 ? 7.301 13.375 -1.831 1 93.38 244 PRO B C 1
ATOM 4591 O O . PRO B 1 244 ? 8.453 12.938 -1.934 1 93.38 244 PRO B O 1
ATOM 4594 N N . ILE B 1 245 ? 6.355 13.359 -2.771 1 89.06 245 ILE B N 1
ATOM 4595 C CA . ILE B 1 245 ? 6.723 12.852 -4.09 1 89.06 245 ILE B CA 1
ATOM 4596 C C . ILE B 1 245 ? 6.391 13.898 -5.152 1 89.06 245 ILE B C 1
ATOM 4598 O O . ILE B 1 245 ? 5.262 14.391 -5.215 1 89.06 245 ILE B O 1
ATOM 4602 N N . GLU B 1 246 ? 7.348 14.242 -5.883 1 85.06 246 GLU B N 1
ATOM 4603 C CA . GLU B 1 246 ? 7.219 15.117 -7.043 1 85.06 246 GLU B CA 1
ATOM 4604 C C . GLU B 1 246 ? 7.938 14.539 -8.258 1 85.06 246 GLU B C 1
ATOM 4606 O O . GLU B 1 246 ? 9.094 14.117 -8.156 1 85.06 246 GLU B O 1
ATOM 4611 N N . GLU B 1 247 ? 7.16 14.492 -9.305 1 78.31 247 GLU B N 1
ATOM 4612 C CA . GLU B 1 247 ? 7.711 13.875 -10.516 1 78.31 247 GLU B CA 1
ATOM 4613 C C . GLU B 1 247 ? 9.047 14.523 -10.898 1 78.31 247 GLU B C 1
ATOM 4615 O O . GLU B 1 247 ? 9.164 15.75 -10.914 1 78.31 247 GLU B O 1
ATOM 4620 N N . GLY B 1 248 ? 9.984 13.68 -11.141 1 78.5 248 GLY B N 1
ATOM 4621 C CA . GLY B 1 248 ? 11.273 14.148 -11.633 1 78.5 248 GLY B CA 1
ATOM 4622 C C . GLY B 1 248 ? 12.219 14.562 -10.531 1 78.5 248 GLY B C 1
ATOM 4623 O O . GLY B 1 248 ? 13.375 14.906 -10.789 1 78.5 248 GLY B O 1
ATOM 4624 N N . ASN B 1 249 ? 11.758 14.602 -9.328 1 85.62 249 ASN B N 1
ATOM 4625 C CA . ASN B 1 249 ? 12.578 14.992 -8.18 1 85.62 249 ASN B CA 1
ATOM 4626 C C . ASN B 1 249 ? 12.789 13.828 -7.219 1 85.62 249 ASN B C 1
ATOM 4628 O O . ASN B 1 249 ? 11.961 12.914 -7.16 1 85.62 249 ASN B O 1
ATOM 4632 N N . PRO B 1 250 ? 13.984 13.875 -6.555 1 88.81 250 PRO B N 1
ATOM 4633 C CA . PRO B 1 250 ? 14.102 12.914 -5.457 1 88.81 250 PRO B CA 1
ATOM 4634 C C . PRO B 1 250 ? 12.992 13.062 -4.422 1 88.81 250 PRO B C 1
ATOM 4636 O O . PRO B 1 250 ? 12.445 14.156 -4.25 1 88.81 250 PRO B O 1
ATOM 4639 N N . SER B 1 251 ? 12.703 11.938 -3.818 1 92.5 251 SER B N 1
ATOM 4640 C CA . SER B 1 251 ? 11.711 12.023 -2.756 1 92.5 251 SER B CA 1
ATOM 4641 C C . SER B 1 251 ? 12.125 13.016 -1.68 1 92.5 251 SER B C 1
ATOM 4643 O O . SER B 1 251 ? 13.32 13.234 -1.462 1 92.5 251 SER B O 1
ATOM 4645 N N . LEU B 1 252 ? 11.211 13.617 -1.029 1 96.19 252 LEU B N 1
ATOM 4646 C CA . LEU B 1 252 ? 11.477 14.602 0.013 1 96.19 252 LEU B CA 1
ATOM 4647 C C . LEU B 1 252 ? 12.375 14.023 1.097 1 96.19 252 LEU B C 1
ATOM 4649 O O . LEU B 1 252 ? 13.312 14.688 1.549 1 96.19 252 LEU B O 1
ATOM 4653 N N . ILE B 1 253 ? 12.109 12.781 1.5 1 95.81 253 ILE B N 1
ATOM 4654 C CA . ILE B 1 253 ? 12.883 12.133 2.559 1 95.81 253 ILE B CA 1
ATOM 4655 C C . ILE B 1 253 ? 14.328 11.953 2.102 1 95.81 253 ILE B C 1
ATOM 4657 O O . ILE B 1 253 ? 15.258 12.305 2.822 1 95.81 253 ILE B O 1
ATOM 4661 N N . ASP B 1 254 ? 14.531 11.516 0.893 1 94.12 254 ASP B N 1
ATOM 4662 C CA . ASP B 1 254 ? 15.875 11.305 0.365 1 94.12 254 ASP B CA 1
ATOM 4663 C C . ASP B 1 254 ? 16.625 12.633 0.229 1 94.12 254 ASP B C 1
ATOM 4665 O O . ASP B 1 254 ? 17.797 12.719 0.568 1 94.12 254 ASP B O 1
ATOM 4669 N N . TRP B 1 255 ? 15.898 13.562 -0.261 1 96.81 255 TRP B N 1
ATOM 4670 C CA . TRP B 1 255 ? 16.484 14.883 -0.458 1 96.81 255 TRP B CA 1
ATOM 4671 C C . TRP B 1 255 ? 16.922 15.492 0.872 1 96.81 255 TRP B C 1
ATOM 4673 O O . TRP B 1 255 ? 18.047 16 0.989 1 96.81 255 TRP B O 1
ATOM 4683 N N . THR B 1 256 ? 16.125 15.414 1.875 1 97.88 256 THR B N 1
ATOM 4684 C CA . THR B 1 256 ? 16.422 16.016 3.17 1 97.88 256 THR B CA 1
ATOM 4685 C C . THR B 1 256 ? 17.547 15.234 3.865 1 97.88 256 THR B C 1
ATOM 4687 O O . THR B 1 256 ? 18.359 15.82 4.582 1 97.88 256 THR B O 1
ATOM 4690 N N . TRP B 1 257 ? 17.578 13.945 3.682 1 96.31 257 TRP B N 1
ATOM 4691 C CA . TRP B 1 257 ? 18.688 13.156 4.23 1 96.31 257 TRP B CA 1
ATOM 4692 C C . TRP B 1 257 ? 20.016 13.578 3.621 1 96.31 257 TRP B C 1
ATOM 4694 O O . TRP B 1 257 ? 21.016 13.68 4.324 1 96.31 257 TRP B O 1
ATOM 4704 N N . ARG B 1 258 ? 19.984 13.781 2.363 1 96.75 258 ARG B N 1
ATOM 4705 C CA . ARG B 1 258 ? 21.203 14.227 1.688 1 96.75 258 ARG B CA 1
ATOM 4706 C C . ARG B 1 258 ? 21.656 15.586 2.217 1 96.75 258 ARG B C 1
ATOM 4708 O O . ARG B 1 258 ? 22.844 15.82 2.404 1 96.75 258 ARG B O 1
ATOM 4715 N N . LEU B 1 259 ? 20.734 16.453 2.396 1 97.88 259 LEU B N 1
ATOM 4716 C CA . LEU B 1 259 ? 21.062 17.766 2.955 1 97.88 259 LEU B CA 1
ATOM 4717 C C . LEU B 1 259 ? 21.625 17.625 4.363 1 97.88 259 LEU B C 1
ATOM 4719 O O . LEU B 1 259 ? 22.547 18.359 4.738 1 97.88 259 LEU B O 1
ATOM 4723 N N . MET B 1 260 ? 21.062 16.734 5.141 1 97.25 260 MET B N 1
ATOM 4724 C CA . MET B 1 260 ? 21.547 16.484 6.496 1 97.25 260 MET B CA 1
ATOM 4725 C C . MET B 1 260 ? 23 16.016 6.473 1 97.25 260 MET B C 1
ATOM 4727 O O . MET B 1 260 ? 23.828 16.5 7.25 1 97.25 260 MET B O 1
ATOM 4731 N N . GLU B 1 261 ? 23.266 15.125 5.594 1 96.25 261 GLU B N 1
ATOM 4732 C CA . GLU B 1 261 ? 24.609 14.586 5.461 1 96.25 261 GLU B CA 1
ATOM 4733 C C . GLU B 1 261 ? 25.609 15.688 5.109 1 96.25 261 GLU B C 1
ATOM 4735 O O . GLU B 1 261 ? 26.766 15.641 5.523 1 96.25 261 GLU B O 1
ATOM 4740 N N . ARG B 1 262 ? 25.141 16.656 4.41 1 97.31 262 ARG B N 1
ATOM 4741 C CA . ARG B 1 262 ? 25.984 17.766 3.99 1 97.31 262 ARG B CA 1
ATOM 4742 C C . ARG B 1 262 ? 25.938 18.906 4.996 1 97.31 262 ARG B C 1
ATOM 4744 O O . ARG B 1 262 ? 26.547 19.953 4.789 1 97.31 262 ARG B O 1
ATOM 4751 N N . GLN B 1 263 ? 25.188 18.812 6.059 1 96.69 263 GLN B N 1
ATOM 4752 C CA . GLN B 1 263 ? 25 19.828 7.086 1 96.69 263 GLN B CA 1
ATOM 4753 C C . GLN B 1 263 ? 24.375 21.094 6.496 1 96.69 263 GLN B C 1
ATOM 4755 O O . GLN B 1 263 ? 24.812 22.203 6.797 1 96.69 263 GLN B O 1
ATOM 4760 N N . GLU B 1 264 ? 23.375 20.859 5.613 1 98 264 GLU B N 1
ATOM 4761 C CA . GLU B 1 264 ? 22.719 21.969 4.922 1 98 264 GLU B CA 1
ATOM 4762 C C . GLU B 1 264 ? 21.203 21.906 5.09 1 98 264 GLU B C 1
ATOM 4764 O O . GLU B 1 264 ? 20.469 22.25 4.164 1 98 264 GLU B O 1
ATOM 4769 N N . LEU B 1 265 ? 20.781 21.516 6.195 1 97.81 265 LEU B N 1
ATOM 4770 C CA . LEU B 1 265 ? 19.359 21.312 6.418 1 97.81 265 LEU B CA 1
ATOM 4771 C C . LEU B 1 265 ? 18.594 22.625 6.305 1 97.81 265 LEU B C 1
ATOM 4773 O O . LEU B 1 265 ? 17.438 22.641 5.848 1 97.81 265 LEU B O 1
ATOM 4777 N N . VAL B 1 266 ? 19.203 23.656 6.734 1 97.19 266 VAL B N 1
ATOM 4778 C CA . VAL B 1 266 ? 18.531 24.953 6.762 1 97.19 266 VAL B CA 1
ATOM 4779 C C . VAL B 1 266 ? 18.156 25.375 5.34 1 97.19 266 VAL B C 1
ATOM 4781 O O . VAL B 1 266 ? 17.156 26.062 5.137 1 97.19 266 VAL B O 1
ATOM 4784 N N . SER B 1 267 ? 18.875 24.938 4.371 1 97.25 267 SER B N 1
ATOM 4785 C CA . SER B 1 267 ? 18.641 25.281 2.979 1 97.25 267 SER B CA 1
ATOM 4786 C C . SER B 1 267 ? 17.344 24.672 2.469 1 97.25 267 SER B C 1
ATOM 4788 O O . SER B 1 267 ? 16.812 25.078 1.43 1 97.25 267 SER B O 1
ATOM 4790 N N . ALA B 1 268 ? 16.828 23.688 3.215 1 97.31 268 ALA B N 1
ATOM 4791 C CA . ALA B 1 268 ? 15.617 22.984 2.805 1 97.31 268 ALA B CA 1
ATOM 4792 C C . ALA B 1 268 ? 14.375 23.828 3.088 1 97.31 268 ALA B C 1
ATOM 4794 O O . ALA B 1 268 ? 13.281 23.5 2.617 1 97.31 268 ALA B O 1
ATOM 4795 N N . LEU B 1 269 ? 14.523 24.922 3.836 1 97.94 269 LEU B N 1
ATOM 4796 C CA . LEU B 1 269 ? 13.391 25.766 4.191 1 97.94 269 LEU B CA 1
ATOM 4797 C C . LEU B 1 269 ? 12.68 26.266 2.943 1 97.94 269 LEU B C 1
ATOM 4799 O O . LEU B 1 269 ? 13.32 26.656 1.967 1 97.94 269 LEU B O 1
ATOM 4803 N N . ASP B 1 270 ? 11.398 26.203 2.941 1 96.56 270 ASP B N 1
ATOM 4804 C CA . ASP B 1 270 ? 10.578 26.797 1.892 1 96.56 270 ASP B CA 1
ATOM 4805 C C . ASP B 1 270 ? 11.109 28.172 1.49 1 96.56 270 ASP B C 1
ATOM 4807 O O . ASP B 1 270 ? 11.133 29.094 2.305 1 96.56 270 ASP B O 1
ATOM 4811 N N . ASP B 1 271 ? 11.461 28.297 0.293 1 94.38 271 ASP B N 1
ATOM 4812 C CA . ASP B 1 271 ? 12.078 29.516 -0.205 1 94.38 271 ASP B CA 1
ATOM 4813 C C . ASP B 1 271 ? 11.156 30.719 0.003 1 94.38 271 ASP B C 1
ATOM 4815 O O . ASP B 1 271 ? 11.625 31.844 0.222 1 94.38 271 ASP B O 1
ATOM 4819 N N . ARG B 1 272 ? 9.938 30.562 0.011 1 92.88 272 ARG B N 1
ATOM 4820 C CA . ARG B 1 272 ? 8.953 31.641 0.126 1 92.88 272 ARG B CA 1
ATOM 4821 C C . ARG B 1 272 ? 8.938 32.219 1.539 1 92.88 272 ARG B C 1
ATOM 4823 O O . ARG B 1 272 ? 8.43 33.312 1.761 1 92.88 272 ARG B O 1
ATOM 4830 N N . LEU B 1 273 ? 9.555 31.422 2.518 1 94.25 273 LEU B N 1
ATOM 4831 C CA . LEU B 1 273 ? 9.609 31.859 3.906 1 94.25 273 LEU B CA 1
ATOM 4832 C C . LEU B 1 273 ? 10.906 32.625 4.18 1 94.25 273 LEU B C 1
ATOM 4834 O O . LEU B 1 273 ? 10.984 33.406 5.133 1 94.25 273 LEU B O 1
ATOM 4838 N N . LYS B 1 274 ? 11.891 32.344 3.389 1 90.69 274 LYS B N 1
ATOM 4839 C CA . LYS B 1 274 ? 13.203 32.938 3.641 1 90.69 274 LYS B CA 1
ATOM 4840 C C . LYS B 1 274 ? 13.141 34.469 3.645 1 90.69 274 LYS B C 1
ATOM 4842 O O . LYS B 1 274 ? 13.781 35.094 4.473 1 90.69 274 LYS B O 1
ATOM 4847 N N . GLY B 1 275 ? 12.398 35 2.852 1 84.25 275 GLY B N 1
ATOM 4848 C CA . GLY B 1 275 ? 12.328 36.438 2.76 1 84.25 275 GLY B CA 1
ATOM 4849 C C . GLY B 1 275 ? 11.328 37.062 3.729 1 84.25 275 GLY B C 1
ATOM 4850 O O . GLY B 1 275 ? 11.375 38.25 4 1 84.25 275 GLY B O 1
ATOM 4851 N N . LYS B 1 276 ? 10.539 36.375 4.359 1 87.06 276 LYS B N 1
ATOM 4852 C CA . LYS B 1 276 ? 9.461 36.875 5.207 1 87.06 276 LYS B CA 1
ATOM 4853 C C . LYS B 1 276 ? 9.898 36.938 6.668 1 87.06 276 LYS B C 1
ATOM 4855 O O . LYS B 1 276 ? 9.305 37.656 7.465 1 87.06 276 LYS B O 1
ATOM 4860 N N . GLY B 1 277 ? 10.898 36.156 7.078 1 84.12 277 GLY B N 1
ATOM 4861 C CA . GLY B 1 277 ? 11.383 36.188 8.453 1 84.12 277 GLY B CA 1
ATOM 4862 C C . GLY B 1 277 ? 10.508 35.406 9.406 1 84.12 277 GLY B C 1
ATOM 4863 O O . GLY B 1 277 ? 9.695 34.594 8.977 1 84.12 277 GLY B O 1
ATOM 4864 N N . GLY B 1 278 ? 10.805 35.406 10.758 1 90.56 278 GLY B N 1
ATOM 4865 C CA . GLY B 1 278 ? 10.047 34.719 11.789 1 90.56 278 GLY B CA 1
ATOM 4866 C C . GLY B 1 278 ? 10.641 33.375 12.18 1 90.56 278 GLY B C 1
ATOM 4867 O O . GLY B 1 278 ? 10.141 32.719 13.094 1 90.56 278 GLY B O 1
ATOM 4868 N N . HIS B 1 279 ? 11.656 33.031 11.438 1 93.75 279 HIS B N 1
ATOM 4869 C CA . HIS B 1 279 ? 12.312 31.781 11.734 1 93.75 279 HIS B CA 1
ATOM 4870 C C . HIS B 1 279 ? 13.797 31.984 12.016 1 93.75 279 HIS B C 1
ATOM 4872 O O . HIS B 1 279 ? 14.391 32.969 11.57 1 93.75 279 HIS B O 1
ATOM 4878 N N . SER B 1 280 ? 14.391 31.156 12.812 1 94.94 280 SER B N 1
ATOM 4879 C CA . SER B 1 280 ? 15.844 31.094 12.969 1 94.94 280 SER B CA 1
ATOM 4880 C C . SER B 1 280 ? 16.406 29.812 12.344 1 94.94 280 SER B C 1
ATOM 4882 O O . SER B 1 280 ? 15.695 28.812 12.234 1 94.94 280 SER B O 1
ATOM 4884 N N . ASN B 1 281 ? 17.594 29.875 12 1 95.5 281 ASN B N 1
ATOM 4885 C CA . ASN B 1 281 ? 18.25 28.688 11.461 1 95.5 281 ASN B CA 1
ATOM 4886 C C . ASN B 1 281 ? 18.219 27.531 12.445 1 95.5 281 ASN B C 1
ATOM 4888 O O . ASN B 1 281 ? 18.062 26.375 12.047 1 95.5 281 ASN B O 1
ATOM 4892 N N . GLU B 1 282 ? 18.391 27.875 13.664 1 95.12 282 GLU B N 1
ATOM 4893 C CA . GLU B 1 282 ? 18.375 26.859 14.711 1 95.12 282 GLU B CA 1
ATOM 4894 C C . GLU B 1 282 ? 17.031 26.156 14.789 1 95.12 282 GLU B C 1
ATOM 4896 O O . GLU B 1 282 ? 16.969 24.938 14.938 1 95.12 282 GLU B O 1
ATOM 4901 N N . GLU B 1 283 ? 15.992 26.953 14.703 1 95.25 283 GLU B N 1
ATOM 4902 C CA . GLU B 1 283 ? 14.641 26.406 14.758 1 95.25 283 GLU B CA 1
ATOM 4903 C C . GLU B 1 283 ? 14.359 25.5 13.555 1 95.25 283 GLU B C 1
ATOM 4905 O O . GLU B 1 283 ? 13.781 24.422 13.695 1 95.25 283 GLU B O 1
ATOM 4910 N N . VAL B 1 284 ? 14.766 25.969 12.43 1 97.31 284 VAL B N 1
ATOM 4911 C CA . VAL B 1 284 ? 14.578 25.219 11.195 1 97.31 284 VAL B CA 1
ATOM 4912 C C . VAL B 1 284 ? 15.328 23.891 11.281 1 97.31 284 VAL B C 1
ATOM 4914 O O . VAL B 1 284 ? 14.773 22.828 10.992 1 97.31 284 VAL B O 1
ATOM 4917 N N . GLU B 1 285 ? 16.531 23.969 11.672 1 97.31 285 GLU B N 1
ATOM 4918 C CA . GLU B 1 285 ? 17.359 22.781 11.789 1 97.31 285 GLU B CA 1
ATOM 4919 C C . GLU B 1 285 ? 16.75 21.781 12.781 1 97.31 285 GLU B C 1
ATOM 4921 O O . GLU B 1 285 ? 16.734 20.578 12.516 1 97.31 285 GLU B O 1
ATOM 4926 N N . ARG B 1 286 ? 16.328 22.266 13.891 1 96.62 286 ARG B N 1
ATOM 4927 C CA . ARG B 1 286 ? 15.742 21.422 14.922 1 96.62 286 ARG B CA 1
ATOM 4928 C C . ARG B 1 286 ? 14.5 20.703 14.398 1 96.62 286 ARG B C 1
ATOM 4930 O O . ARG B 1 286 ? 14.328 19.5 14.648 1 96.62 286 ARG B O 1
ATOM 4937 N N . LEU B 1 287 ? 13.664 21.391 13.703 1 98.12 287 LEU B N 1
ATOM 4938 C CA . LEU B 1 287 ? 12.438 20.781 13.188 1 98.12 287 LEU B CA 1
ATOM 4939 C C . LEU B 1 287 ? 12.758 19.781 12.086 1 98.12 287 LEU B C 1
ATOM 4941 O O . LEU B 1 287 ? 12.109 18.734 11.992 1 98.12 287 LEU B O 1
ATOM 4945 N N . MET B 1 288 ? 13.711 20.125 11.273 1 98.31 288 MET B N 1
ATOM 4946 C CA . MET B 1 288 ? 14.125 19.203 10.219 1 98.31 288 MET B CA 1
ATOM 4947 C C . MET B 1 288 ? 14.703 17.922 10.805 1 98.31 288 MET B C 1
ATOM 4949 O O . MET B 1 288 ? 14.406 16.828 10.32 1 98.31 288 MET B O 1
ATOM 4953 N N . GLN B 1 289 ? 15.508 18.109 11.836 1 98.12 289 GLN B N 1
ATOM 4954 C CA . GLN B 1 289 ? 16.062 16.938 12.508 1 98.12 289 GLN B CA 1
ATOM 4955 C C . GLN B 1 289 ? 14.969 16.094 13.148 1 98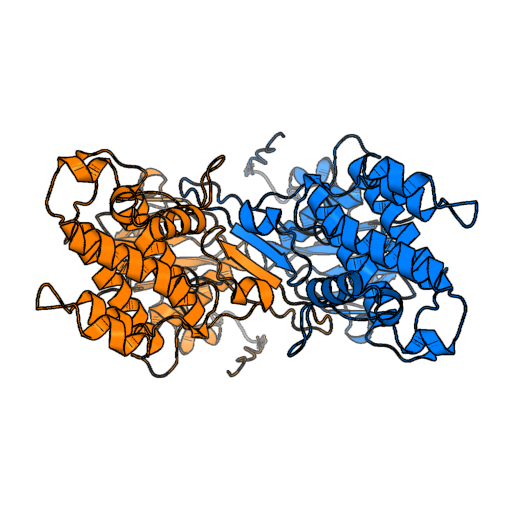.12 289 GLN B C 1
ATOM 4957 O O . GLN B 1 289 ? 15.023 14.867 13.094 1 98.12 289 GLN B O 1
ATOM 4962 N N . LEU B 1 290 ? 14.047 16.766 13.781 1 98.19 290 LEU B N 1
ATOM 4963 C CA . LEU B 1 290 ? 12.906 16.047 14.352 1 98.19 290 LEU B CA 1
ATOM 4964 C C . LEU B 1 290 ? 12.148 15.281 13.281 1 98.19 290 LEU B C 1
ATOM 4966 O O . LEU B 1 290 ? 11.781 14.125 13.484 1 98.19 290 LEU B O 1
ATOM 4970 N N . GLY B 1 291 ? 11.852 15.93 12.125 1 98.69 291 GLY B N 1
ATOM 4971 C CA . GLY B 1 291 ? 11.188 15.266 11.016 1 98.69 291 GLY B CA 1
ATOM 4972 C C . GLY B 1 291 ? 11.914 14.023 10.531 1 98.69 291 GLY B C 1
ATOM 4973 O O . GLY B 1 291 ? 11.305 12.977 10.336 1 98.69 291 GLY B O 1
ATOM 4974 N N . LEU B 1 292 ? 13.219 14.125 10.422 1 98.5 292 LEU B N 1
ATOM 4975 C CA . LEU B 1 292 ? 14.039 13.016 9.945 1 98.5 292 LEU B CA 1
ATOM 4976 C C . LEU B 1 292 ? 14.094 11.898 10.977 1 98.5 292 LEU B C 1
ATOM 4978 O O . LEU B 1 292 ? 14.094 10.719 10.617 1 98.5 292 LEU B O 1
ATOM 4982 N N . LEU B 1 293 ? 14.188 12.328 12.227 1 98.44 293 LEU B N 1
ATOM 4983 C CA . LEU B 1 293 ? 14.18 11.32 13.289 1 98.44 293 LEU B CA 1
ATOM 4984 C C . LEU B 1 293 ? 12.867 10.539 13.289 1 98.44 293 LEU B C 1
ATOM 4986 O O . LEU B 1 293 ? 12.867 9.312 13.391 1 98.44 293 LEU B O 1
ATOM 4990 N N . CYS B 1 294 ? 11.766 11.219 13.211 1 98.81 294 CYS B N 1
ATOM 4991 C CA . CYS B 1 294 ? 10.445 10.594 13.18 1 98.81 294 CYS B CA 1
ATOM 4992 C C . CYS B 1 294 ? 10.273 9.75 11.922 1 98.81 294 CYS B C 1
ATOM 4994 O O . CYS B 1 294 ? 9.594 8.727 11.953 1 98.81 294 CYS B O 1
ATOM 4996 N N . ALA B 1 295 ? 10.891 10.141 10.789 1 98.38 295 ALA B N 1
ATOM 4997 C CA . ALA B 1 295 ? 10.75 9.461 9.508 1 98.38 295 ALA B CA 1
ATOM 4998 C C . ALA B 1 295 ? 11.875 8.453 9.297 1 98.38 295 ALA B C 1
ATOM 5000 O O . ALA B 1 295 ? 12.133 8.031 8.164 1 98.38 295 ALA B O 1
ATOM 5001 N N . HIS B 1 296 ? 12.594 8.156 10.414 1 97.94 296 HIS B N 1
ATOM 5002 C CA . HIS B 1 296 ? 13.672 7.184 10.297 1 97.94 296 HIS B CA 1
ATOM 5003 C C . HIS B 1 296 ? 13.164 5.871 9.711 1 97.94 296 HIS B C 1
ATOM 5005 O O . HIS B 1 296 ? 12.07 5.414 10.055 1 97.94 296 HIS B O 1
ATOM 5011 N N . PRO B 1 297 ? 13.938 5.203 8.844 1 95.19 297 PRO B N 1
ATOM 5012 C CA . PRO B 1 297 ? 13.484 3.971 8.195 1 95.19 297 PRO B CA 1
ATOM 5013 C C . PRO B 1 297 ? 13.25 2.832 9.188 1 95.19 297 PRO B C 1
ATOM 5015 O O . PRO B 1 297 ? 12.398 1.966 8.953 1 95.19 297 PRO B O 1
ATOM 5018 N N . GLU B 1 298 ? 13.953 2.844 10.297 1 95.38 298 GLU B N 1
ATOM 5019 C CA . GLU B 1 298 ? 13.773 1.834 11.336 1 95.38 298 GLU B CA 1
ATOM 5020 C C . GLU B 1 298 ? 12.797 2.311 12.406 1 95.38 298 GLU B C 1
ATOM 5022 O O . GLU B 1 298 ? 13.062 3.293 13.102 1 95.38 298 GLU B O 1
ATOM 5027 N N . ALA B 1 299 ? 11.781 1.583 12.586 1 96.56 299 ALA B N 1
ATOM 5028 C CA . ALA B 1 299 ? 10.695 1.974 13.477 1 96.56 299 ALA B CA 1
ATOM 5029 C C . ALA B 1 299 ? 11.188 2.131 14.914 1 96.56 299 ALA B C 1
ATOM 5031 O O . ALA B 1 299 ? 10.766 3.045 15.625 1 96.56 299 ALA B O 1
ATOM 5032 N N . HIS B 1 300 ? 12.094 1.322 15.391 1 96.06 300 HIS B N 1
ATOM 5033 C CA . HIS B 1 300 ? 12.508 1.285 16.797 1 96.06 300 HIS B CA 1
ATOM 5034 C C . HIS B 1 300 ? 13.375 2.492 17.141 1 96.06 300 HIS B C 1
ATOM 5036 O O . HIS B 1 300 ? 13.594 2.779 18.328 1 96.06 300 HIS B O 1
ATOM 5042 N N . VAL B 1 301 ? 13.875 3.137 16.125 1 97.75 301 VAL B N 1
ATOM 5043 C CA . VAL B 1 301 ? 14.727 4.305 16.328 1 97.75 301 VAL B CA 1
ATOM 5044 C C . VAL B 1 301 ? 13.867 5.547 16.531 1 97.75 301 VAL B C 1
ATOM 5046 O O . VAL B 1 301 ? 14.328 6.551 17.078 1 97.75 301 VAL B O 1
ATOM 5049 N N . ARG B 1 302 ? 12.648 5.59 16.156 1 98.38 302 ARG B N 1
ATOM 5050 C CA . ARG B 1 302 ? 11.766 6.75 16.203 1 98.38 302 ARG B CA 1
ATOM 5051 C C . ARG B 1 302 ? 11.32 7.059 17.625 1 98.38 302 ARG B C 1
ATOM 5053 O O . ARG B 1 302 ? 11.156 6.152 18.438 1 98.38 302 ARG B O 1
ATOM 5060 N N . PRO B 1 303 ? 11.086 8.289 17.953 1 98.19 303 PRO B N 1
ATOM 5061 C CA . PRO B 1 303 ? 10.578 8.672 19.266 1 98.19 303 PRO B CA 1
ATOM 5062 C C . PRO B 1 303 ? 9.086 8.391 19.422 1 98.19 303 PRO B C 1
ATOM 5064 O O . PRO B 1 303 ? 8.391 8.164 18.438 1 98.19 303 PRO B O 1
ATOM 5067 N N . THR B 1 304 ? 8.672 8.32 20.641 1 97.31 304 THR B N 1
ATOM 5068 C CA . THR B 1 304 ? 7.238 8.336 20.906 1 97.31 304 THR B CA 1
ATOM 5069 C C . THR B 1 304 ? 6.668 9.734 20.719 1 97.31 304 THR B C 1
ATOM 5071 O O . THR B 1 304 ? 7.414 10.719 20.703 1 97.31 304 THR B O 1
ATOM 5074 N N . MET B 1 305 ? 5.391 9.859 20.609 1 97.5 305 MET B N 1
ATOM 5075 C CA . MET B 1 305 ? 4.793 11.18 20.438 1 97.5 305 MET B CA 1
ATOM 5076 C C . MET B 1 305 ? 4.91 11.992 21.719 1 97.5 305 MET B C 1
ATOM 5078 O O . MET B 1 305 ? 4.961 13.227 21.672 1 97.5 305 MET B O 1
ATOM 5082 N N . ARG B 1 306 ? 4.969 11.266 22.828 1 95.56 306 ARG B N 1
ATOM 5083 C CA . ARG B 1 306 ? 5.25 11.953 24.094 1 95.56 306 ARG B CA 1
ATOM 5084 C C . ARG B 1 306 ? 6.598 12.672 24.031 1 95.56 306 ARG B C 1
ATOM 5086 O O . ARG B 1 306 ? 6.711 13.828 24.422 1 95.56 306 ARG B O 1
ATOM 5093 N N . GLN B 1 307 ? 7.598 11.992 23.5 1 97 307 GLN B N 1
ATOM 5094 C CA . GLN B 1 307 ? 8.93 12.57 23.344 1 97 307 GLN B CA 1
ATOM 5095 C C . GLN B 1 307 ? 8.914 13.711 22.328 1 97 307 GLN B C 1
ATOM 5097 O O . GLN B 1 307 ? 9.578 14.727 22.531 1 97 307 GLN B O 1
ATOM 5102 N N . VAL B 1 308 ? 8.156 13.578 21.281 1 98.19 308 VAL B N 1
ATOM 5103 C CA . VAL B 1 308 ? 8.023 14.594 20.25 1 98.19 308 VAL B CA 1
ATOM 5104 C C . VAL B 1 308 ? 7.438 15.875 20.844 1 98.19 308 VAL B C 1
ATOM 5106 O O . VAL B 1 308 ? 7.918 16.969 20.578 1 98.19 308 VAL B O 1
ATOM 5109 N N . MET B 1 309 ? 6.398 15.742 21.719 1 96.25 309 MET B N 1
ATOM 5110 C CA . MET B 1 309 ? 5.75 16.875 22.359 1 96.25 309 MET B CA 1
ATOM 5111 C C . MET B 1 309 ? 6.73 17.641 23.25 1 96.25 309 MET B C 1
ATOM 5113 O O . MET B 1 309 ? 6.723 18.875 23.281 1 96.25 309 MET B O 1
ATOM 5117 N N . LYS B 1 310 ? 7.52 16.875 23.875 1 94.38 310 LYS B N 1
ATOM 5118 C CA . LYS B 1 310 ? 8.523 17.5 24.734 1 94.38 310 LYS B CA 1
ATOM 5119 C C . LYS B 1 310 ? 9.516 18.312 23.906 1 94.38 310 LYS B C 1
ATOM 5121 O O . LYS B 1 310 ? 9.898 19.422 24.312 1 94.38 310 LYS B O 1
ATOM 5126 N N . LEU B 1 311 ? 9.914 17.781 22.781 1 93.38 311 LEU B N 1
ATOM 5127 C CA . LEU B 1 311 ? 10.883 18.438 21.922 1 93.38 311 LEU B CA 1
ATOM 5128 C C . LEU B 1 311 ? 10.281 19.688 21.266 1 93.38 311 LEU B C 1
ATOM 5130 O O . LEU B 1 311 ? 10.977 20.672 21.047 1 93.38 311 LEU B O 1
ATOM 5134 N N . LEU B 1 312 ? 8.969 19.641 21.016 1 94.81 312 LEU B N 1
ATOM 5135 C CA . LEU B 1 312 ? 8.305 20.75 20.359 1 94.81 312 LEU B CA 1
ATOM 5136 C C . LEU B 1 312 ? 8 21.859 21.359 1 94.81 312 LEU B C 1
ATOM 5138 O O . LEU B 1 312 ? 7.848 23.031 20.969 1 94.81 312 LEU B O 1
ATOM 5142 N N . GLU B 1 313 ? 7.789 21.438 22.609 1 87.31 313 GLU B N 1
ATOM 5143 C CA . GLU B 1 313 ? 7.492 22.422 23.641 1 87.31 313 GLU B CA 1
ATOM 5144 C C . GLU B 1 313 ? 8.758 23.141 24.109 1 87.31 313 GLU B C 1
ATOM 5146 O O . GLU B 1 313 ? 8.703 24.281 24.578 1 87.31 313 GLU B O 1
ATOM 5151 N N . VAL B 1 314 ? 9.828 22.266 24.219 1 63.31 314 VAL B N 1
ATOM 5152 C CA . VAL B 1 314 ? 11.078 22.859 24.719 1 63.31 314 VAL B CA 1
ATOM 5153 C C . VAL B 1 314 ? 11.461 24.047 23.844 1 63.31 314 VAL B C 1
ATOM 5155 O O . VAL B 1 314 ? 11.734 23.891 22.656 1 63.31 314 VAL B O 1
ATOM 5158 N N . ARG B 1 315 ? 10.656 24.922 23.859 1 52.59 315 ARG B N 1
ATOM 5159 C CA . ARG B 1 315 ? 11.055 26.219 23.297 1 52.59 315 ARG B CA 1
ATOM 5160 C C . ARG B 1 315 ? 12.562 26.422 23.438 1 52.59 315 ARG B C 1
ATOM 5162 O O . ARG B 1 315 ? 13.234 25.672 24.141 1 52.59 315 ARG B O 1
ATOM 5169 N N . HIS B 1 316 ? 13.195 27.672 23.062 1 40.88 316 HIS B N 1
ATOM 5170 C CA . HIS B 1 316 ? 14.5 28.312 23.125 1 40.88 316 HIS B CA 1
ATOM 5171 C C . HIS B 1 316 ? 15.219 27.969 24.422 1 40.88 316 HIS B C 1
ATOM 5173 O O . HIS B 1 316 ? 16.203 28.625 24.781 1 40.88 316 HIS B O 1
ATOM 5179 N N . GLU B 1 317 ? 14.602 27.391 25.391 1 38.41 317 GLU B N 1
ATOM 5180 C CA . GLU B 1 317 ? 15.602 27.453 26.453 1 38.41 317 GLU B CA 1
ATOM 5181 C C . GLU B 1 317 ? 16.844 26.641 26.094 1 38.41 317 GLU B C 1
ATOM 5183 O O . GLU B 1 317 ? 16.781 25.766 25.219 1 38.41 317 GLU B O 1
ATOM 5188 N N . GLY B 1 318 ? 18.047 26.656 26.656 1 34.88 318 GLY B N 1
ATOM 5189 C CA . GLY B 1 318 ? 19.359 26.078 26.391 1 34.88 318 GLY B CA 1
ATOM 5190 C C . GLY B 1 318 ? 19.297 24.625 25.953 1 34.88 318 GLY B C 1
ATOM 5191 O O . GLY B 1 318 ? 19.281 23.719 26.797 1 34.88 318 GLY B O 1
ATOM 5192 N N . ALA B 1 319 ? 18.875 24.188 24.969 1 41.28 319 ALA B N 1
ATOM 5193 C CA . ALA B 1 319 ? 18.328 23.094 24.156 1 41.28 319 ALA B CA 1
ATOM 5194 C C . ALA B 1 319 ? 19.344 21.969 23.984 1 41.28 319 ALA B C 1
ATOM 5196 O O . ALA B 1 319 ? 19.094 21 23.266 1 41.28 319 ALA B O 1
ATOM 5197 N N . ALA B 1 320 ? 20.562 22.25 23.938 1 37.22 320 ALA B N 1
ATOM 5198 C CA . ALA B 1 320 ? 21.594 21.312 23.531 1 37.22 320 ALA B CA 1
ATOM 5199 C C . ALA B 1 320 ? 21.484 20 24.297 1 37.22 320 ALA B C 1
ATOM 5201 O O . ALA B 1 320 ? 21.891 18.953 23.812 1 37.22 320 ALA B O 1
ATOM 5202 N N . GLU B 1 321 ? 21.141 19.953 25.516 1 37.19 321 GLU B N 1
ATOM 5203 C CA . GLU B 1 321 ? 21.359 18.797 26.375 1 37.19 321 GLU B CA 1
ATOM 5204 C C . GLU B 1 321 ? 20.297 17.734 26.156 1 37.19 321 GLU B C 1
ATOM 5206 O O . GLU B 1 321 ? 20.516 16.547 26.438 1 37.19 321 GLU B O 1
ATOM 5211 N N . SER B 1 322 ? 19.078 18.047 25.703 1 37.81 322 SER B N 1
ATOM 5212 C CA . SER B 1 322 ? 17.969 17.109 25.859 1 37.81 322 SER B CA 1
ATOM 5213 C C . SER B 1 322 ? 17.859 16.188 24.656 1 37.81 322 SER B C 1
ATOM 5215 O O . SER B 1 322 ? 17.312 15.086 24.75 1 37.81 322 SER B O 1
ATOM 5217 N N . VAL B 1 323 ? 18.016 16.625 23.516 1 39.84 323 VAL B N 1
ATOM 5218 C CA . VAL B 1 323 ? 17.875 15.75 22.359 1 39.84 323 VAL B CA 1
ATOM 5219 C C . VAL B 1 323 ? 18.859 14.594 22.469 1 39.84 323 VAL B C 1
ATOM 5221 O O . VAL B 1 323 ? 18.641 13.523 21.891 1 39.84 323 VAL B O 1
ATOM 5224 N N . GLU B 1 324 ? 20.141 14.852 22.984 1 36.53 324 GLU B N 1
ATOM 5225 C CA . GLU B 1 324 ? 21.172 13.836 23.172 1 36.53 324 GLU B CA 1
ATOM 5226 C C . GLU B 1 324 ? 20.672 12.695 24.047 1 36.53 324 GLU B C 1
ATOM 5228 O O . GLU B 1 324 ? 21 11.531 23.812 1 36.53 324 GLU B O 1
ATOM 5233 N N . LYS B 1 325 ? 19.984 13.109 25.047 1 40.41 325 LYS B N 1
ATOM 5234 C CA . LYS B 1 325 ? 19.531 12.102 26.016 1 40.41 325 LYS B CA 1
ATOM 5235 C C . LYS B 1 325 ? 18.391 11.266 25.438 1 40.41 325 LYS B C 1
ATOM 5237 O O . LYS B 1 325 ? 17.984 10.266 26.031 1 40.41 325 LYS B O 1
ATOM 5242 N N . ALA B 1 326 ? 17.562 11.719 24.734 1 34.72 326 ALA B N 1
ATOM 5243 C CA . ALA B 1 326 ? 16.469 10.961 24.141 1 34.72 326 ALA B CA 1
ATOM 5244 C C . ALA B 1 326 ? 16.984 9.945 23.125 1 34.72 326 ALA B C 1
ATOM 5246 O O . ALA B 1 326 ? 16.25 9.055 22.688 1 34.72 326 ALA B O 1
ATOM 5247 N N . TRP B 1 327 ? 18.031 10.195 22.359 1 36.09 327 TRP B N 1
ATOM 5248 C CA . TRP B 1 327 ? 18.719 9.273 21.469 1 36.09 327 TRP B CA 1
ATOM 5249 C C . TRP B 1 327 ? 19.406 8.164 22.266 1 36.09 327 TRP B C 1
ATOM 5251 O O . TRP B 1 327 ? 19.766 7.117 21.703 1 36.09 327 TRP B O 1
ATOM 5261 N N . ASN B 1 328 ? 19.969 8.336 23.5 1 32.16 328 ASN B N 1
ATOM 5262 C CA . ASN B 1 328 ? 20.625 7.34 24.344 1 32.16 328 ASN B CA 1
ATOM 5263 C C . ASN B 1 328 ? 19.609 6.453 25.062 1 32.16 328 ASN B C 1
ATOM 5265 O O . ASN B 1 328 ? 18.641 6.949 25.641 1 32.16 328 ASN B O 1
#

Sequence (656 aa):
MYFLLVRFRRKRNGKKDDIETWELEYWPHRIGYQEIYAATKAFSDENVIGSGGNGNVYKGVLKEGQEVAVKKISHESEHGIREFLAEVSSLGRLKHRNLVGLRGWSRNDKGSLILVYDYMENGSVDKRIFDCHEASMLSWDERVKVLKDVASAIWYLHEGWEANVLHRDIKASNVLLDKYMNARLSDFGLAHTHHHSGLASTTRVVGTIGYMAPELIKTGRASTQTDVFCFGVLVLEIVCGRRPIEEGNPSLIDWTWRLMERQELVSALDDRLKGKGGHSNEEVERLMQLGLLCAHPEAHVRPTMRQVMKLLEVRHEGAAESVEKAWNMYFLLVRFRRKRNGKKDDIETWELEYWPHRIGYQEIYAATKAFSDENVIGSGGNGNVYKGVLKEGQEVAVKKISHESEHGIREFLAEVSSLGRLKHRNLVGLRGWSRNDKGSLILVYDYMENGSVDKRIFDCHEASMLSWDERVKVLKDVASAIWYLHEGWEANVLHRDIKASNVLLDKYMNARLSDFGLAHTHHHSGLASTTRVVGTIGYMAPELIKTGRASTQTDVFCFGVLVLEIVCGRRPIEEGNPSLIDWTWRLMERQELVSALDDRLKGKGGHSNEEVERLMQLGLLCAHPEAHVRPTMRQVMKLLEVRHEGAAESVEKAWN

Secondary structure (DSSP, 8-state):
-------------SS-----THHHHS---B--HHHHHHHTTTT-GGGEEEEETTEEEEEEE-TTS-EEEEEEE-TT-HHHHHHHHHHHHHHTT---TTBPPEEEEEE-TT--EEEEEE--TT-BHHHHHTSS-GGGSPPHHHHHHHHHHHHHHHHHHHHSSSS--------GGGEEE-TT--EEE-------EEE-SSS---EEEEEETTT--HHHHHH----HHHHHHHHHHHHHHHHHT--S--TTS--HHHHHHHHHHTT-GGGGS-HHHHTT----HHHHHHHHHHHHHHT-SSGGGSPPHHHHHHHHH--SSSTHHHHHHHH-/-------------SS-----THHHHH---B--HHHHHHHTTTT-GGGEEEEETTEEEEEEE-TTS-EEEEEEE-TT-HHHHHHHHHHHHHHTT---TTBPPEEEEEE-TT--EEEEEE--TT-BHHHHHTSS-GGGSPPHHHHHHHHHHHHHHHHHHHHSSSS-------SGGGEEE-TT--EEE--------EE-SSS---EEEEEETTT--HHHHHH----HHHHHHHHHHHHHHHHHT--S--TTS--HHHHHHHHHHTT-GGGGS-HHHHTT----HHHHHHHHHHHHHHT-SSGGGSPPHHHHHHHHH--SSSTTTHHHHHH-